Protein AF-A0AAE0ERI9-F1 (afdb_monomer_lite)

Organism: NCBI:txid36881

Radius of gyration: 31.57 Å; chains: 1; bounding box: 88×66×84 Å

Structure (mmCIF, N/CA/C/O backbone):
data_AF-A0AAE0ERI9-F1
#
_entry.id   AF-A0AAE0ERI9-F1
#
loop_
_atom_site.group_PDB
_atom_site.id
_atom_site.type_symbol
_atom_site.label_atom_id
_atom_site.label_alt_id
_atom_site.label_comp_id
_atom_site.label_asym_id
_atom_site.label_entity_id
_atom_site.label_seq_id
_atom_site.pdbx_PDB_ins_code
_atom_site.Cartn_x
_atom_site.Cartn_y
_atom_site.Cartn_z
_atom_site.occupancy
_atom_site.B_iso_or_equiv
_atom_site.auth_seq_id
_atom_site.auth_comp_id
_atom_site.auth_asym_id
_atom_site.auth_atom_id
_atom_site.pdbx_PDB_model_num
ATOM 1 N N . MET A 1 1 ? 39.173 -12.209 -34.971 1.00 41.56 1 MET A N 1
ATOM 2 C CA . MET A 1 1 ? 39.114 -11.338 -36.174 1.00 41.56 1 MET A CA 1
ATOM 3 C C . MET A 1 1 ? 38.166 -11.832 -37.276 1.00 41.56 1 MET A C 1
ATOM 5 O O . MET A 1 1 ? 37.414 -11.009 -37.775 1.00 41.56 1 MET A O 1
ATOM 9 N N . ARG A 1 2 ? 38.098 -13.133 -37.620 1.00 31.14 2 ARG A N 1
ATOM 10 C CA . ARG A 1 2 ? 37.216 -13.650 -38.701 1.00 31.14 2 ARG A CA 1
ATOM 11 C C . ARG A 1 2 ? 35.694 -13.447 -38.509 1.00 31.14 2 ARG A C 1
ATOM 13 O O . ARG A 1 2 ? 34.993 -13.280 -39.495 1.00 31.14 2 ARG A O 1
ATOM 20 N N . ARG A 1 3 ? 35.179 -13.379 -37.271 1.00 34.88 3 ARG A N 1
ATOM 21 C CA . ARG A 1 3 ? 33.739 -13.136 -36.996 1.00 34.88 3 ARG A CA 1
ATOM 22 C C . ARG A 1 3 ? 33.291 -11.676 -37.186 1.00 34.88 3 ARG A C 1
ATOM 24 O O . ARG A 1 3 ? 32.147 -11.439 -37.545 1.00 34.88 3 ARG A O 1
ATOM 31 N N . ARG A 1 4 ? 34.197 -10.702 -37.013 1.00 38.78 4 ARG A N 1
ATOM 32 C CA . ARG A 1 4 ? 33.916 -9.271 -37.263 1.00 38.78 4 ARG A CA 1
ATOM 33 C C . ARG A 1 4 ? 33.767 -8.967 -38.757 1.00 38.78 4 ARG A C 1
ATOM 35 O O . ARG A 1 4 ? 32.978 -8.108 -39.119 1.00 38.78 4 ARG A O 1
ATOM 42 N N . TRP A 1 5 ? 34.479 -9.705 -39.609 1.00 37.31 5 TRP A N 1
ATOM 43 C CA . TRP A 1 5 ? 34.363 -9.584 -41.064 1.00 37.31 5 TRP A CA 1
ATOM 44 C C . TRP A 1 5 ? 32.996 -10.049 -41.580 1.00 37.31 5 TRP A C 1
ATOM 46 O O . TRP A 1 5 ? 32.400 -9.360 -42.397 1.00 37.31 5 TRP A O 1
ATOM 56 N N . PHE A 1 6 ? 32.451 -11.147 -41.048 1.00 41.38 6 PHE A N 1
ATOM 57 C CA . PHE A 1 6 ? 31.117 -11.624 -41.435 1.00 41.38 6 PHE A CA 1
ATOM 58 C C . PHE A 1 6 ? 29.996 -10.642 -41.071 1.00 41.38 6 PHE A C 1
ATOM 60 O O . PHE A 1 6 ? 29.084 -10.461 -41.867 1.00 41.38 6 PHE A O 1
ATOM 67 N N . PHE A 1 7 ? 30.082 -9.969 -39.917 1.00 49.56 7 PHE A N 1
ATOM 68 C CA . PHE A 1 7 ? 29.086 -8.974 -39.505 1.00 49.56 7 PHE A CA 1
ATOM 69 C C . PHE A 1 7 ? 29.073 -7.755 -40.437 1.00 49.56 7 PHE A C 1
ATOM 71 O O . PHE A 1 7 ? 28.021 -7.381 -40.941 1.00 49.56 7 PHE A O 1
ATOM 78 N N . TRP A 1 8 ? 30.241 -7.180 -40.739 1.00 47.03 8 TRP A N 1
ATOM 79 C CA . TRP A 1 8 ? 30.316 -6.020 -41.631 1.00 47.03 8 TRP A CA 1
ATOM 80 C C . TRP A 1 8 ? 29.984 -6.366 -43.082 1.00 47.03 8 TRP A C 1
ATOM 82 O O . TRP A 1 8 ? 29.347 -5.562 -43.746 1.00 47.03 8 TRP A O 1
ATOM 92 N N . VAL A 1 9 ? 30.325 -7.568 -43.559 1.00 47.59 9 VAL A N 1
ATOM 93 C CA . VAL A 1 9 ? 29.929 -8.041 -44.896 1.00 47.59 9 VAL A CA 1
ATOM 94 C C . VAL A 1 9 ? 28.422 -8.308 -44.973 1.00 47.59 9 VAL A C 1
ATOM 96 O O . VAL A 1 9 ? 27.814 -7.963 -45.978 1.00 47.59 9 VAL A O 1
ATOM 99 N N . ALA A 1 10 ? 27.797 -8.841 -43.917 1.00 45.06 10 ALA A N 1
ATOM 100 C CA . ALA A 1 10 ? 26.346 -9.034 -43.859 1.00 45.06 10 ALA A CA 1
ATOM 101 C C . ALA A 1 10 ? 25.582 -7.703 -43.791 1.00 45.06 10 ALA A C 1
ATOM 103 O O . ALA A 1 10 ? 24.585 -7.544 -44.487 1.00 45.06 10 ALA A O 1
ATOM 104 N N . VAL A 1 11 ? 26.081 -6.728 -43.022 1.00 47.34 11 VAL A N 1
ATOM 105 C CA . VAL A 1 11 ? 25.525 -5.368 -42.983 1.00 47.34 11 VAL A CA 1
ATOM 106 C C . VAL A 1 11 ? 25.694 -4.686 -44.343 1.00 47.34 11 VAL A C 1
ATOM 108 O O . VAL A 1 11 ? 24.727 -4.152 -44.862 1.00 47.34 11 VAL A O 1
ATOM 111 N N . LEU A 1 12 ? 26.868 -4.772 -44.980 1.00 38.19 12 LEU A N 1
ATOM 112 C CA . LEU A 1 12 ? 27.104 -4.165 -46.297 1.00 38.19 12 LEU A CA 1
ATOM 113 C C . LEU A 1 12 ? 26.263 -4.821 -47.408 1.00 38.19 12 LEU A C 1
ATOM 115 O O . LEU A 1 12 ? 25.754 -4.118 -48.277 1.00 38.19 12 LEU A O 1
ATOM 119 N N . LEU A 1 13 ? 26.096 -6.150 -47.378 1.00 39.00 13 LEU A N 1
ATOM 120 C CA . LEU A 1 13 ? 25.244 -6.894 -48.315 1.00 39.00 13 LEU A CA 1
ATOM 121 C C . LEU A 1 13 ? 23.760 -6.606 -48.092 1.00 39.00 13 LEU A C 1
ATOM 123 O O . LEU A 1 13 ? 23.028 -6.480 -49.069 1.00 39.00 13 LEU A O 1
ATOM 127 N N . ALA A 1 14 ? 23.323 -6.444 -46.841 1.00 40.94 14 ALA A N 1
ATOM 128 C CA . ALA A 1 14 ? 21.976 -5.981 -46.542 1.00 40.94 14 ALA A CA 1
ATOM 129 C C . ALA A 1 14 ? 21.766 -4.586 -47.146 1.00 40.94 14 ALA A C 1
ATOM 131 O O . ALA A 1 14 ? 20.859 -4.411 -47.954 1.00 40.94 14 ALA A O 1
ATOM 132 N N . THR A 1 15 ? 22.654 -3.624 -46.873 1.00 41.03 15 THR A N 1
ATOM 133 C CA . THR A 1 15 ? 22.541 -2.247 -47.386 1.00 41.03 15 THR A CA 1
ATOM 134 C C . THR A 1 15 ? 22.604 -2.166 -48.918 1.00 41.03 15 THR A C 1
ATOM 136 O O . THR A 1 15 ? 21.887 -1.368 -49.516 1.00 41.03 15 THR A O 1
ATOM 139 N N . LEU A 1 16 ? 23.413 -3.007 -49.577 1.00 32.00 16 LEU A N 1
ATOM 140 C CA . LEU A 1 16 ? 23.504 -3.067 -51.044 1.00 32.00 16 LEU A CA 1
ATOM 141 C C . LEU A 1 16 ? 22.301 -3.770 -51.696 1.00 32.00 16 LEU A C 1
ATOM 143 O O . LEU A 1 16 ? 21.903 -3.374 -52.791 1.00 32.00 16 LEU A O 1
ATOM 147 N N . CYS A 1 17 ? 21.682 -4.756 -51.037 1.00 36.81 17 CYS A N 1
ATOM 148 C CA . CYS A 1 17 ? 20.409 -5.333 -51.484 1.00 36.81 17 CYS A CA 1
ATOM 149 C C . CYS A 1 17 ? 19.225 -4.370 -51.264 1.00 36.81 17 CYS A C 1
ATOM 151 O O . CYS A 1 17 ? 18.340 -4.298 -52.115 1.00 36.81 17 CYS A O 1
ATOM 153 N N . PHE A 1 18 ? 19.236 -3.573 -50.187 1.00 42.06 18 PHE A N 1
ATOM 154 C CA . PHE A 1 18 ? 18.190 -2.587 -49.868 1.00 42.06 18 PHE A CA 1
ATOM 155 C C . PHE A 1 18 ? 18.091 -1.423 -50.864 1.00 42.06 18 PHE A C 1
ATOM 157 O O . PHE A 1 18 ? 17.048 -0.786 -50.956 1.00 42.06 18 PHE A O 1
ATOM 164 N N . ALA A 1 19 ? 19.133 -1.148 -51.651 1.00 35.41 19 ALA A N 1
ATOM 165 C CA . ALA A 1 19 ? 19.091 -0.078 -52.648 1.00 35.41 19 ALA A 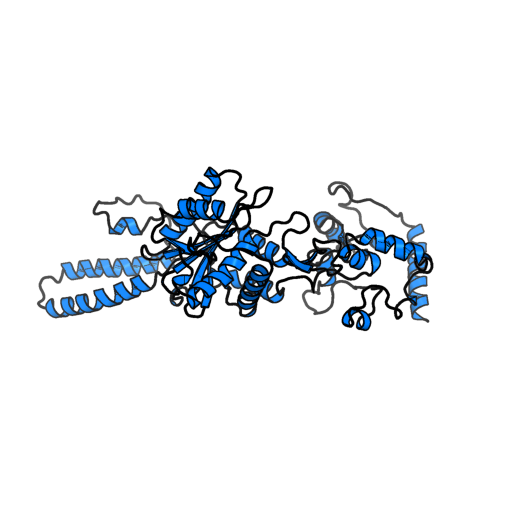CA 1
ATOM 166 C C . ALA A 1 19 ? 18.225 -0.412 -53.884 1.00 35.41 19 ALA A C 1
ATOM 168 O O . ALA A 1 19 ? 18.010 0.461 -54.725 1.00 35.41 19 ALA A O 1
ATOM 169 N N . ARG A 1 20 ? 17.745 -1.660 -54.026 1.00 35.78 20 ARG A N 1
ATOM 170 C CA . ARG A 1 20 ? 17.035 -2.127 -55.231 1.00 35.78 20 ARG A CA 1
ATOM 171 C C . ARG A 1 20 ? 15.539 -2.404 -55.042 1.00 35.78 20 ARG A C 1
ATOM 173 O O . ARG A 1 20 ? 14.827 -2.461 -56.039 1.00 35.78 20 ARG A O 1
ATOM 180 N N . GLU A 1 21 ? 15.056 -2.504 -53.805 1.00 45.34 21 GLU A N 1
ATOM 181 C CA . GLU A 1 21 ? 13.634 -2.658 -53.471 1.00 45.34 21 GLU A CA 1
ATOM 182 C C . GLU A 1 21 ? 13.255 -1.584 -52.443 1.00 45.34 21 GLU A C 1
ATOM 184 O O . GLU A 1 21 ? 13.936 -1.417 -51.437 1.00 45.34 21 GLU A O 1
ATOM 189 N N . GLY A 1 22 ? 12.230 -0.786 -52.753 1.00 46.19 22 GLY A N 1
ATOM 190 C CA . GLY A 1 22 ? 11.960 0.499 -52.102 1.00 46.19 22 GLY A CA 1
ATOM 191 C C . GLY A 1 22 ? 11.935 0.461 -50.570 1.00 46.19 22 GLY A C 1
ATOM 192 O O . GLY A 1 22 ? 11.261 -0.365 -49.962 1.00 46.19 22 GLY A O 1
ATOM 193 N N . VAL A 1 23 ? 12.632 1.415 -49.951 1.00 45.47 23 VAL A N 1
ATOM 194 C CA . VAL A 1 23 ? 12.573 1.674 -48.509 1.00 45.47 23 VAL A CA 1
ATOM 195 C C . VAL A 1 23 ? 11.379 2.585 -48.228 1.00 45.47 23 VAL A C 1
ATOM 197 O O . VAL A 1 23 ? 11.351 3.728 -48.683 1.00 45.47 23 VAL A O 1
ATOM 200 N N . ALA A 1 24 ? 10.401 2.095 -47.467 1.00 51.84 24 ALA A N 1
ATOM 201 C CA . ALA A 1 24 ? 9.361 2.931 -46.878 1.00 51.84 24 ALA A CA 1
ATOM 202 C C . ALA A 1 24 ? 9.771 3.289 -45.442 1.00 51.84 24 ALA A C 1
ATOM 204 O O . ALA A 1 24 ? 9.961 2.405 -44.609 1.00 51.84 24 ALA A O 1
ATOM 205 N N . SER A 1 25 ? 9.931 4.582 -45.162 1.00 47.75 25 SER A N 1
ATOM 206 C CA . SER A 1 25 ? 10.109 5.118 -43.809 1.00 47.75 25 SER A CA 1
ATOM 207 C C . SER A 1 25 ? 8.790 5.773 -43.399 1.00 47.75 25 SER A C 1
ATOM 209 O O . SER A 1 25 ? 8.314 6.685 -44.071 1.00 47.75 25 SER A O 1
ATOM 211 N N . GLU A 1 26 ? 8.182 5.290 -42.315 1.00 57.06 26 GLU A N 1
ATOM 212 C CA . GLU A 1 26 ? 6.970 5.875 -41.735 1.00 57.06 26 GLU A CA 1
ATOM 213 C C . GLU A 1 26 ? 7.190 6.155 -40.245 1.00 57.06 26 GLU A C 1
ATOM 215 O O . GLU A 1 26 ? 7.668 5.302 -39.498 1.00 57.06 26 GLU A O 1
ATOM 220 N N . THR A 1 27 ? 6.849 7.370 -39.813 1.00 48.09 27 THR A N 1
ATOM 221 C CA . THR A 1 27 ? 6.928 7.796 -38.412 1.00 48.09 27 THR A CA 1
ATOM 222 C C . THR A 1 27 ? 5.582 7.533 -37.737 1.00 48.09 27 THR A C 1
ATOM 224 O O . THR A 1 27 ? 4.568 8.127 -38.108 1.00 48.09 27 THR A O 1
ATOM 227 N N . PHE A 1 28 ? 5.550 6.648 -36.741 1.00 53.31 28 PHE A N 1
ATOM 228 C CA . PHE A 1 28 ? 4.309 6.240 -36.080 1.00 53.31 28 PHE A CA 1
ATOM 229 C C . PHE A 1 28 ? 3.914 7.209 -34.963 1.00 53.31 28 PHE A C 1
ATOM 231 O O . PHE A 1 28 ? 4.410 7.124 -33.844 1.00 53.31 28 PHE A O 1
ATOM 238 N N . GLN A 1 29 ? 2.984 8.117 -35.261 1.00 44.12 29 GLN A N 1
ATOM 239 C CA . GLN A 1 29 ? 2.238 8.874 -34.242 1.00 44.12 29 GLN A CA 1
ATOM 240 C C . GLN A 1 29 ? 0.710 8.726 -34.368 1.00 44.12 29 GLN A C 1
ATOM 242 O O . GLN A 1 29 ? -0.012 9.276 -33.540 1.00 44.12 29 GLN A O 1
ATOM 247 N N . GLN A 1 30 ? 0.190 7.970 -35.351 1.00 42.31 30 GLN A N 1
ATOM 248 C CA . GLN A 1 30 ? -1.246 7.667 -35.470 1.00 42.31 30 GLN A CA 1
ATOM 249 C C . GLN A 1 30 ? -1.500 6.227 -35.978 1.00 42.31 30 GLN A C 1
ATOM 251 O O . GLN A 1 30 ? -0.888 5.850 -36.977 1.00 42.31 30 GLN A O 1
ATOM 256 N N . PRO A 1 31 ? -2.394 5.420 -35.358 1.00 43.75 31 PRO A N 1
ATOM 257 C CA . PRO A 1 31 ? -2.425 3.964 -35.583 1.00 43.75 31 PRO A CA 1
ATOM 258 C C . PRO A 1 31 ? -3.256 3.488 -36.789 1.00 43.75 31 PRO A C 1
ATOM 260 O O . PRO A 1 31 ? -3.117 2.350 -37.228 1.00 43.75 31 PRO A O 1
ATOM 263 N N . GLU A 1 32 ? -4.163 4.303 -37.331 1.00 46.28 32 GLU A N 1
ATOM 264 C CA . GLU A 1 32 ? -5.361 3.715 -37.959 1.00 46.28 32 GLU A CA 1
ATOM 265 C C . GLU A 1 32 ? -5.379 3.615 -39.489 1.00 46.28 32 GLU A C 1
ATOM 267 O O . GLU A 1 32 ? -6.297 3.022 -40.058 1.00 46.28 32 GLU A O 1
ATOM 272 N N . ARG A 1 33 ? -4.389 4.142 -40.212 1.00 45.41 33 ARG A N 1
ATOM 273 C CA . ARG A 1 33 ? -4.409 4.084 -41.682 1.00 45.41 33 ARG A CA 1
ATOM 274 C C . ARG A 1 33 ? -3.001 3.979 -42.243 1.00 45.41 33 ARG A C 1
ATOM 276 O O . ARG A 1 33 ? -2.380 5.028 -42.361 1.00 45.41 33 ARG A O 1
ATOM 283 N N . ARG A 1 34 ? -2.556 2.767 -42.639 1.00 51.69 34 ARG A N 1
ATOM 284 C CA . ARG A 1 34 ? -1.772 2.502 -43.885 1.00 51.69 34 ARG A CA 1
ATOM 285 C C . ARG A 1 34 ? -1.050 1.147 -44.021 1.00 51.69 34 ARG A C 1
ATOM 287 O O . ARG A 1 34 ? -0.507 0.917 -45.090 1.00 51.69 34 ARG A O 1
ATOM 294 N N . LEU A 1 35 ? -1.076 0.222 -43.052 1.00 54.97 35 LEU A N 1
ATOM 295 C CA . LEU A 1 35 ? -0.224 -0.992 -43.149 1.00 54.97 35 LEU A CA 1
ATOM 296 C C . LEU A 1 35 ? -0.944 -2.342 -43.230 1.00 54.97 35 LEU A C 1
ATOM 298 O O . LEU A 1 35 ? -0.307 -3.370 -43.463 1.00 54.97 35 LEU A O 1
ATOM 302 N N . LYS A 1 36 ? -2.276 -2.372 -43.121 1.00 53.12 36 LYS A N 1
ATOM 303 C CA . LYS A 1 36 ? -3.032 -3.604 -43.389 1.00 53.12 36 LYS A CA 1
ATOM 304 C C . LYS A 1 36 ? -2.932 -3.940 -44.883 1.00 53.12 36 LYS A C 1
ATOM 306 O O . LYS A 1 36 ? -3.489 -3.223 -45.707 1.00 53.12 36 LYS A O 1
ATOM 311 N N . GLY A 1 37 ? -2.227 -5.024 -45.211 1.00 56.97 37 GLY A N 1
ATOM 312 C CA . GLY A 1 37 ? -2.050 -5.518 -46.584 1.00 56.97 37 GLY A CA 1
ATOM 313 C C . GLY A 1 37 ? -0.690 -5.223 -47.226 1.00 56.97 37 GLY A C 1
ATOM 314 O O . GLY A 1 37 ? -0.483 -5.608 -48.373 1.00 56.97 37 GLY A O 1
ATOM 315 N N . VAL A 1 38 ? 0.242 -4.586 -46.509 1.00 66.19 38 VAL A N 1
ATOM 316 C CA . VAL A 1 38 ? 1.632 -4.404 -46.960 1.00 66.19 38 VAL A CA 1
ATOM 317 C C . VAL A 1 38 ? 2.488 -5.529 -46.377 1.00 66.19 38 VAL A C 1
ATOM 319 O O . VAL A 1 38 ? 2.421 -5.793 -45.184 1.00 66.19 38 VAL A O 1
ATOM 322 N N . GLY A 1 39 ? 3.269 -6.223 -47.207 1.00 70.06 39 GLY A N 1
ATOM 323 C CA . GLY A 1 39 ? 4.255 -7.200 -46.737 1.00 70.06 39 GLY A CA 1
ATOM 324 C C . GLY A 1 39 ? 5.602 -6.529 -46.477 1.00 70.06 39 GLY A C 1
ATOM 325 O O . GLY A 1 39 ? 6.011 -5.666 -47.249 1.00 70.06 39 GLY A O 1
ATOM 326 N N . ALA A 1 40 ? 6.311 -6.941 -45.427 1.00 77.88 40 ALA A N 1
ATOM 327 C CA . ALA A 1 40 ? 7.668 -6.481 -45.144 1.00 77.88 40 ALA A CA 1
ATOM 328 C C . ALA A 1 40 ? 8.597 -7.685 -44.984 1.00 77.88 40 ALA A C 1
ATOM 330 O O . ALA A 1 40 ? 8.259 -8.631 -44.278 1.00 77.88 40 ALA A O 1
ATOM 331 N N . LYS A 1 41 ? 9.770 -7.661 -45.623 1.00 84.25 41 LYS A N 1
ATOM 332 C CA . LYS A 1 41 ? 10.814 -8.682 -45.411 1.00 84.25 41 LYS A CA 1
ATOM 333 C C . LYS A 1 41 ? 11.686 -8.371 -44.199 1.00 84.25 41 LYS A C 1
ATOM 335 O O . LYS A 1 41 ? 12.157 -9.283 -43.531 1.00 84.25 41 LYS A O 1
ATOM 340 N N . VAL A 1 42 ? 11.864 -7.091 -43.881 1.00 87.25 42 VAL A N 1
ATOM 341 C CA . VAL A 1 42 ? 12.588 -6.644 -42.690 1.00 87.25 42 VAL A CA 1
ATOM 342 C C . VAL A 1 42 ? 11.815 -5.503 -42.049 1.00 87.25 42 VAL A C 1
ATOM 344 O O . VAL A 1 42 ? 11.424 -4.558 -42.728 1.00 87.25 42 VAL A O 1
ATOM 347 N N . ILE A 1 43 ? 11.599 -5.605 -40.744 1.00 89.00 43 ILE A N 1
ATOM 348 C CA . ILE A 1 43 ? 10.966 -4.585 -39.915 1.00 89.00 43 ILE A CA 1
ATOM 349 C C . ILE A 1 43 ? 12.019 -4.108 -38.922 1.00 89.00 43 ILE A C 1
ATOM 351 O O . ILE A 1 43 ? 12.581 -4.920 -38.188 1.00 89.00 43 ILE A O 1
ATOM 355 N N . ILE A 1 44 ? 12.291 -2.804 -38.904 1.00 90.50 44 ILE A N 1
ATOM 356 C CA . ILE A 1 44 ? 13.228 -2.187 -37.962 1.00 90.50 44 ILE A CA 1
ATOM 357 C C . ILE A 1 44 ? 12.436 -1.265 -37.042 1.00 90.50 44 ILE A C 1
ATOM 359 O O . ILE A 1 44 ? 11.773 -0.344 -37.512 1.00 90.50 44 ILE A O 1
ATOM 363 N N . LEU A 1 45 ? 12.504 -1.524 -35.739 1.00 89.19 45 LEU A N 1
ATOM 364 C CA . LEU A 1 45 ? 11.903 -0.690 -34.705 1.00 89.19 45 LEU A CA 1
ATOM 365 C C . LEU A 1 45 ? 13.016 0.052 -33.966 1.00 89.19 45 LEU A C 1
ATOM 367 O O . LEU A 1 45 ? 13.756 -0.556 -33.192 1.00 89.19 45 LEU A O 1
ATOM 371 N N . GLU A 1 46 ? 13.136 1.352 -34.213 1.00 87.00 46 GLU A N 1
ATOM 372 C CA . GLU A 1 46 ? 14.004 2.248 -33.447 1.00 87.00 46 GLU A CA 1
ATOM 373 C C . GLU A 1 46 ? 13.243 2.791 -32.229 1.00 87.00 46 GLU A C 1
ATOM 375 O O . GLU A 1 46 ? 12.052 3.083 -32.323 1.00 87.00 46 GLU A O 1
ATOM 380 N N . GLU A 1 47 ? 13.913 2.873 -31.077 1.00 86.19 47 GLU A N 1
ATOM 381 C CA . GLU A 1 47 ? 13.302 3.184 -29.775 1.00 86.19 47 GLU A CA 1
ATOM 382 C C . GLU A 1 47 ? 12.079 2.304 -29.461 1.00 86.19 47 GLU A C 1
ATOM 384 O O . GLU A 1 47 ? 11.044 2.772 -28.986 1.00 86.19 47 GLU A O 1
ATOM 389 N N . ALA A 1 48 ? 12.191 0.996 -29.711 1.00 85.31 48 ALA A N 1
ATOM 390 C CA . ALA A 1 48 ? 11.070 0.065 -29.588 1.00 85.31 48 ALA A CA 1
ATOM 391 C C . ALA A 1 48 ? 10.381 0.088 -28.207 1.00 85.31 48 ALA A C 1
ATOM 393 O O . ALA A 1 48 ? 9.175 -0.112 -28.123 1.00 85.31 48 ALA A O 1
ATOM 394 N N . SER A 1 49 ? 11.105 0.390 -27.124 1.00 80.62 49 SER A N 1
ATOM 395 C CA . SER A 1 49 ? 10.528 0.533 -25.778 1.00 80.62 49 SER A CA 1
ATOM 396 C C . SER A 1 49 ? 9.632 1.773 -25.616 1.00 80.62 49 SER A C 1
ATOM 398 O O . SER A 1 49 ? 8.941 1.896 -24.613 1.00 80.62 49 SER A O 1
ATOM 400 N N . ARG A 1 50 ? 9.584 2.695 -26.575 1.00 80.00 50 ARG A N 1
ATOM 401 C CA . ARG A 1 50 ? 8.669 3.848 -26.544 1.00 80.00 50 ARG A CA 1
ATOM 402 C C . ARG A 1 50 ? 7.459 3.692 -27.457 1.00 80.00 50 ARG A C 1
ATOM 404 O O . ARG A 1 50 ? 6.603 4.574 -27.467 1.00 80.00 50 ARG A O 1
ATOM 411 N N . LEU A 1 51 ? 7.377 2.596 -28.210 1.00 81.19 51 LEU A N 1
ATOM 412 C CA . LEU A 1 51 ? 6.215 2.324 -29.045 1.00 81.19 51 LEU A CA 1
ATOM 413 C C . LEU A 1 51 ? 4.978 2.073 -28.179 1.00 81.19 51 LEU A C 1
ATOM 415 O O . LEU A 1 51 ? 5.057 1.499 -27.095 1.00 81.19 51 LEU A O 1
ATOM 419 N N . ASP A 1 52 ? 3.822 2.488 -28.686 1.00 77.19 52 ASP A N 1
ATOM 420 C CA . ASP A 1 52 ? 2.545 2.097 -28.104 1.00 77.19 52 ASP A CA 1
ATOM 421 C C . ASP A 1 52 ? 2.353 0.580 -28.282 1.00 77.19 52 ASP A C 1
ATOM 423 O O . ASP A 1 52 ? 2.562 0.034 -29.373 1.00 77.19 52 ASP A O 1
ATOM 427 N N . GLU A 1 53 ? 1.949 -0.107 -27.213 1.00 81.69 53 GLU A N 1
ATOM 428 C CA . GLU A 1 53 ? 1.682 -1.547 -27.223 1.00 81.69 53 GLU A CA 1
ATOM 429 C C . GLU A 1 53 ? 0.629 -1.921 -28.278 1.00 81.69 53 GLU A C 1
ATOM 431 O O . GLU A 1 53 ? 0.737 -2.976 -28.913 1.00 81.69 53 GLU A O 1
ATOM 436 N N . ALA A 1 54 ? -0.345 -1.040 -28.531 1.00 77.25 54 ALA A N 1
ATOM 437 C CA . ALA A 1 54 ? -1.341 -1.234 -29.577 1.00 77.25 54 ALA A CA 1
ATOM 438 C C . ALA A 1 54 ? -0.698 -1.256 -30.971 1.00 77.25 54 ALA A C 1
ATOM 440 O O . ALA A 1 54 ? -1.033 -2.111 -31.786 1.00 77.25 54 ALA A O 1
ATOM 441 N N . VAL A 1 55 ? 0.288 -0.394 -31.245 1.00 81.12 55 VAL A N 1
ATOM 442 C CA . VAL A 1 55 ? 1.001 -0.391 -32.536 1.00 81.12 55 VAL A CA 1
ATOM 443 C C . VAL A 1 55 ? 1.777 -1.693 -32.717 1.00 81.12 55 VAL A C 1
ATOM 445 O O . VAL A 1 55 ? 1.714 -2.314 -33.780 1.00 81.12 55 VAL A O 1
ATOM 448 N N . PHE A 1 56 ? 2.469 -2.155 -31.675 1.00 84.69 56 PHE A N 1
ATOM 449 C CA . PHE A 1 56 ? 3.180 -3.428 -31.745 1.00 84.69 56 PHE A CA 1
ATOM 450 C C . PHE A 1 56 ? 2.215 -4.599 -31.996 1.00 84.69 56 PHE A C 1
ATOM 452 O O . PHE A 1 56 ? 2.427 -5.403 -32.903 1.00 84.69 56 PHE A O 1
ATOM 459 N N . THR A 1 57 ? 1.122 -4.666 -31.240 1.00 82.38 57 THR A N 1
ATOM 460 C CA . THR A 1 57 ? 0.201 -5.810 -31.253 1.00 82.38 57 THR A CA 1
ATOM 461 C C . THR A 1 57 ? -0.710 -5.831 -32.481 1.00 82.38 57 THR A C 1
ATOM 463 O O . THR A 1 57 ? -0.965 -6.895 -33.041 1.00 82.38 57 THR A O 1
ATOM 466 N N . GLU A 1 58 ? -1.199 -4.677 -32.932 1.00 82.62 58 GLU A N 1
ATOM 467 C CA . GLU A 1 58 ? -2.171 -4.590 -34.028 1.00 82.62 58 GLU A CA 1
ATOM 468 C C . GLU A 1 58 ? -1.528 -4.432 -35.407 1.00 82.62 58 GLU A C 1
ATOM 470 O O . GLU A 1 58 ? -2.166 -4.744 -36.416 1.00 82.62 58 GLU A O 1
ATOM 475 N N . VAL A 1 59 ? -0.285 -3.945 -35.466 1.00 83.00 59 VAL A N 1
ATOM 476 C CA . VAL A 1 59 ? 0.415 -3.681 -36.731 1.00 83.00 59 VAL A CA 1
ATOM 477 C C . VAL A 1 59 ? 1.615 -4.600 -36.894 1.00 83.00 59 VAL A C 1
ATOM 479 O O . VAL A 1 59 ? 1.678 -5.337 -37.875 1.00 83.00 59 VAL A O 1
ATOM 482 N N . ILE A 1 60 ? 2.551 -4.601 -35.943 1.00 86.69 60 ILE A N 1
ATOM 483 C CA . ILE A 1 60 ? 3.815 -5.333 -36.109 1.00 86.69 60 ILE A CA 1
ATOM 484 C C . ILE A 1 60 ? 3.600 -6.845 -36.031 1.00 86.69 60 ILE A C 1
ATOM 486 O O . ILE A 1 60 ? 4.040 -7.561 -36.927 1.00 86.69 60 ILE A O 1
ATOM 490 N N . VAL A 1 61 ? 2.891 -7.341 -35.014 1.00 87.62 61 VAL A N 1
ATOM 491 C CA . VAL A 1 61 ? 2.667 -8.786 -34.824 1.00 87.62 61 VAL A CA 1
ATOM 492 C C . VAL A 1 61 ? 2.000 -9.441 -36.046 1.00 87.62 61 VAL A C 1
ATOM 494 O O . VAL A 1 61 ? 2.506 -10.468 -36.501 1.00 87.62 61 VAL A O 1
ATOM 497 N N . PRO A 1 62 ? 0.940 -8.875 -36.660 1.00 86.44 62 PRO A N 1
ATOM 498 C CA . PRO A 1 62 ? 0.383 -9.427 -37.893 1.00 86.44 62 PRO A CA 1
ATOM 499 C C . PRO A 1 62 ? 1.373 -9.486 -39.059 1.00 86.44 62 PRO A C 1
ATOM 501 O O . PRO A 1 62 ? 1.308 -10.429 -39.846 1.00 86.44 62 PRO A O 1
ATOM 504 N N . LEU A 1 63 ? 2.296 -8.524 -39.173 1.00 85.12 63 LEU A N 1
ATOM 505 C CA . LEU A 1 63 ? 3.317 -8.524 -40.225 1.00 85.12 63 LEU A CA 1
ATOM 506 C C . LEU A 1 63 ? 4.353 -9.638 -40.031 1.00 85.12 63 LEU A C 1
ATOM 508 O O . LEU A 1 63 ? 4.880 -10.138 -41.021 1.00 85.12 63 LEU A O 1
ATOM 512 N N . LEU A 1 64 ? 4.594 -10.087 -38.795 1.00 84.81 64 LEU A N 1
ATOM 513 C CA . LEU A 1 64 ? 5.465 -11.237 -38.517 1.00 84.81 64 LEU A CA 1
ATOM 514 C C . LEU A 1 64 ? 4.896 -12.565 -39.042 1.00 84.81 64 LEU A C 1
ATOM 516 O O . LEU A 1 64 ? 5.642 -13.529 -39.175 1.00 84.81 64 LEU A O 1
ATOM 520 N N . ASN A 1 65 ? 3.602 -12.623 -39.386 1.00 83.81 65 ASN A N 1
ATOM 521 C CA . ASN A 1 65 ? 3.013 -13.793 -40.047 1.00 83.81 65 ASN A CA 1
ATOM 522 C C . ASN A 1 65 ? 3.371 -13.883 -41.539 1.00 83.81 65 ASN A C 1
ATOM 524 O O . ASN A 1 65 ? 3.070 -14.891 -42.184 1.00 83.81 65 ASN A O 1
ATOM 528 N N . VAL A 1 66 ? 3.973 -12.842 -42.121 1.00 85.06 66 VAL A N 1
ATOM 529 C CA . VAL A 1 66 ? 4.431 -12.880 -43.510 1.00 85.06 66 VAL A CA 1
ATOM 530 C C . VAL A 1 66 ? 5.694 -13.740 -43.598 1.00 85.06 66 VAL A C 1
ATOM 532 O O . VAL A 1 66 ? 6.593 -13.682 -42.762 1.00 85.06 66 VAL A O 1
ATOM 535 N N . ARG A 1 67 ? 5.755 -14.595 -44.623 1.00 81.81 67 ARG A N 1
ATOM 536 C CA . ARG A 1 67 ? 6.880 -15.514 -44.805 1.00 81.81 67 ARG A CA 1
ATOM 537 C C . ARG A 1 67 ? 8.175 -14.745 -45.096 1.00 81.81 67 ARG A C 1
ATOM 539 O O . ARG A 1 67 ? 8.201 -13.844 -45.940 1.00 81.81 67 ARG A O 1
ATOM 546 N N . ASP A 1 68 ? 9.252 -15.186 -44.451 1.00 85.75 68 ASP A N 1
ATOM 547 C CA . ASP A 1 68 ? 10.604 -14.614 -44.527 1.00 85.75 68 ASP A CA 1
ATOM 548 C C . ASP A 1 68 ? 10.685 -13.161 -44.028 1.00 85.75 68 ASP A C 1
ATOM 550 O O . ASP A 1 68 ? 11.423 -12.346 -44.584 1.00 85.75 68 ASP A O 1
ATOM 554 N N . THR A 1 69 ? 9.907 -12.826 -42.999 1.00 87.38 69 THR A N 1
ATOM 555 C CA . THR A 1 69 ? 9.977 -11.531 -42.318 1.00 87.38 69 THR A CA 1
ATOM 556 C C . THR A 1 69 ? 10.919 -11.603 -41.119 1.00 87.38 69 THR A C 1
ATOM 558 O O . THR A 1 69 ? 10.766 -12.457 -40.249 1.00 87.38 69 THR A O 1
ATOM 561 N N . ALA A 1 70 ? 11.884 -10.687 -41.053 1.00 88.62 70 ALA A N 1
ATOM 562 C CA . ALA A 1 70 ? 12.773 -10.509 -39.909 1.00 88.62 70 ALA A CA 1
ATOM 563 C C . ALA A 1 70 ? 12.411 -9.237 -39.129 1.00 88.62 70 ALA A C 1
ATOM 565 O O . ALA A 1 70 ? 12.183 -8.184 -39.724 1.00 88.62 70 ALA A O 1
ATOM 566 N N . LEU A 1 71 ? 12.405 -9.324 -37.798 1.00 90.94 71 LEU A N 1
ATOM 567 C CA . LEU A 1 71 ? 12.225 -8.182 -36.903 1.00 90.94 71 LEU A CA 1
ATOM 568 C C . LEU A 1 71 ? 13.551 -7.831 -36.232 1.00 90.94 71 LEU A C 1
ATOM 570 O O . LEU A 1 71 ? 14.163 -8.676 -35.582 1.00 90.94 71 LEU A O 1
ATOM 574 N N . LEU A 1 72 ? 13.956 -6.572 -36.346 1.00 92.00 72 LEU A N 1
ATOM 575 C CA . LEU A 1 72 ? 15.056 -5.991 -35.594 1.00 92.00 72 LEU A CA 1
ATOM 576 C C . LEU A 1 72 ? 14.501 -4.872 -34.718 1.00 92.00 72 LEU A C 1
ATOM 578 O O . LEU A 1 72 ? 14.040 -3.855 -35.227 1.00 92.00 72 LEU A O 1
ATOM 582 N N . ALA A 1 73 ? 14.556 -5.047 -33.404 1.00 90.25 73 ALA A N 1
ATOM 583 C CA . ALA A 1 73 ? 14.126 -4.029 -32.459 1.00 90.25 73 ALA A CA 1
ATOM 584 C C . ALA A 1 73 ? 15.327 -3.515 -31.662 1.00 90.25 73 ALA A C 1
ATOM 586 O O . ALA A 1 73 ? 16.099 -4.298 -31.109 1.00 90.25 73 ALA A O 1
ATOM 587 N N . ILE A 1 74 ? 15.499 -2.196 -31.647 1.00 89.56 74 ILE A N 1
ATOM 588 C CA . ILE A 1 74 ? 16.617 -1.501 -31.014 1.00 89.56 74 ILE A CA 1
ATOM 589 C C . ILE A 1 74 ? 16.020 -0.504 -30.031 1.00 89.56 74 ILE A C 1
ATOM 591 O O . ILE A 1 74 ? 15.206 0.336 -30.411 1.00 89.56 74 ILE A O 1
ATOM 595 N N . SER A 1 75 ? 16.403 -0.591 -28.759 1.00 85.50 75 SER A N 1
ATOM 596 C CA . SER A 1 75 ? 15.946 0.373 -27.761 1.00 85.50 75 SER A CA 1
ATOM 597 C C . SER A 1 75 ? 16.839 0.424 -26.533 1.00 85.50 75 SER A C 1
ATOM 599 O O . SER A 1 75 ? 17.561 -0.532 -26.243 1.00 85.50 75 SER A O 1
ATOM 601 N N . THR A 1 76 ? 16.728 1.512 -25.774 1.00 77.12 76 THR A N 1
ATOM 602 C CA . THR A 1 76 ? 17.258 1.605 -24.414 1.00 77.12 76 THR A CA 1
ATOM 603 C C . THR A 1 76 ? 16.287 0.947 -23.416 1.00 77.12 76 THR A C 1
ATOM 605 O O . THR A 1 76 ? 15.057 1.042 -23.570 1.00 77.12 76 THR A O 1
ATOM 608 N N . PRO A 1 77 ? 16.796 0.221 -22.403 1.00 64.19 77 PRO A N 1
ATOM 609 C CA . PRO A 1 77 ? 15.956 -0.405 -21.387 1.00 64.19 77 PRO A CA 1
ATOM 610 C C . PRO A 1 77 ? 15.350 0.666 -20.464 1.00 64.19 77 PRO A C 1
ATOM 612 O O . PRO A 1 77 ? 16.036 1.226 -19.613 1.00 64.19 77 PRO A O 1
ATOM 615 N N . LEU A 1 78 ? 14.056 0.956 -20.641 1.00 59.03 78 LEU A N 1
ATOM 616 C CA . LEU A 1 78 ? 13.345 2.008 -19.897 1.00 59.03 78 LEU A CA 1
ATOM 617 C C . LEU A 1 78 ? 12.736 1.521 -18.577 1.00 59.03 78 LEU A C 1
ATOM 619 O O . LEU A 1 78 ? 12.897 2.171 -17.551 1.00 59.03 78 LEU A O 1
ATOM 623 N N . ASP A 1 79 ? 12.004 0.406 -18.590 1.00 58.12 79 ASP A N 1
ATOM 624 C CA . ASP A 1 79 ? 11.300 -0.094 -17.405 1.00 58.12 79 ASP A CA 1
ATOM 625 C C . ASP A 1 79 ? 10.959 -1.583 -17.583 1.00 58.12 79 ASP A C 1
ATOM 627 O O . ASP A 1 79 ? 10.686 -2.055 -18.693 1.00 58.12 79 ASP A O 1
ATOM 631 N N . GLU A 1 80 ? 10.949 -2.352 -16.498 1.00 56.16 80 GLU A N 1
ATOM 632 C CA . GLU A 1 80 ? 10.669 -3.794 -16.562 1.00 56.16 80 GLU A CA 1
ATOM 633 C C . GLU A 1 80 ? 9.201 -4.122 -16.867 1.00 56.16 80 GLU A C 1
ATOM 635 O O . GLU A 1 80 ? 8.889 -5.243 -17.260 1.00 56.16 80 GLU A O 1
ATOM 640 N N . ASN A 1 81 ? 8.309 -3.139 -16.730 1.00 54.25 81 ASN A N 1
ATOM 641 C CA . ASN A 1 81 ? 6.867 -3.286 -16.947 1.00 54.25 81 ASN A CA 1
ATOM 642 C C . ASN A 1 81 ? 6.408 -2.934 -18.374 1.00 54.25 81 ASN A C 1
ATOM 644 O O . ASN A 1 81 ? 5.226 -2.686 -18.592 1.00 54.25 81 ASN A O 1
ATOM 648 N N . ASN A 1 82 ? 7.327 -2.876 -19.334 1.00 69.94 82 ASN A N 1
ATOM 649 C CA . ASN A 1 82 ? 7.024 -2.550 -20.723 1.00 69.94 82 ASN A CA 1
ATOM 650 C C . ASN A 1 82 ? 6.826 -3.818 -21.581 1.00 69.94 82 ASN A C 1
ATOM 652 O O . ASN A 1 82 ? 7.467 -4.843 -21.326 1.00 69.94 82 ASN A O 1
ATOM 656 N N . PHE A 1 83 ? 5.996 -3.750 -22.631 1.00 76.44 83 PHE A N 1
ATOM 657 C CA . PHE A 1 83 ? 5.819 -4.832 -23.608 1.00 76.44 83 PHE A CA 1
ATOM 658 C C . PHE A 1 83 ? 7.175 -5.278 -24.181 1.00 76.44 83 PHE A C 1
ATOM 660 O O . PHE A 1 83 ? 7.437 -6.473 -24.308 1.00 76.44 83 PHE A O 1
ATOM 667 N N . TYR A 1 84 ? 8.090 -4.329 -24.413 1.00 81.56 84 TYR A N 1
ATOM 668 C CA . TYR A 1 84 ? 9.435 -4.614 -24.911 1.00 81.56 84 TYR A CA 1
ATOM 669 C C . TYR A 1 84 ? 10.230 -5.526 -23.963 1.00 81.56 84 TYR A C 1
ATOM 671 O O . TYR A 1 84 ? 10.825 -6.511 -24.393 1.00 81.56 84 TYR A O 1
ATOM 679 N N . SER A 1 85 ? 10.166 -5.270 -22.653 1.00 77.62 85 SER A N 1
ATOM 680 C CA . SER A 1 85 ? 10.805 -6.103 -21.624 1.00 77.62 85 SER A CA 1
ATOM 681 C C . SER A 1 85 ? 10.216 -7.518 -21.572 1.00 77.62 85 SER A C 1
ATOM 683 O O . SER A 1 85 ? 10.931 -8.475 -21.270 1.00 77.62 85 SER A O 1
ATOM 685 N N . THR A 1 86 ? 8.933 -7.670 -21.917 1.00 79.50 86 THR A N 1
ATOM 686 C CA . THR A 1 86 ? 8.285 -8.983 -22.064 1.00 79.50 86 THR A CA 1
ATOM 687 C C . THR A 1 86 ? 8.842 -9.751 -23.265 1.00 79.50 86 THR A C 1
ATOM 689 O O . THR A 1 86 ? 9.126 -10.940 -23.133 1.00 79.50 86 THR A O 1
ATOM 692 N N . LEU A 1 87 ? 9.071 -9.085 -24.406 1.00 83.19 87 LEU A N 1
ATOM 693 C CA . LEU A 1 87 ? 9.663 -9.714 -25.598 1.00 83.19 87 LEU A CA 1
ATOM 694 C C . LEU A 1 87 ? 11.061 -10.273 -25.315 1.00 83.19 87 LEU A C 1
ATOM 696 O O . LEU A 1 87 ? 11.364 -11.391 -25.718 1.00 83.19 87 LEU A O 1
ATOM 700 N N . LEU A 1 88 ? 11.880 -9.547 -24.546 1.00 82.69 88 LEU A N 1
ATOM 701 C CA . LEU A 1 88 ? 13.230 -9.990 -24.168 1.00 82.69 88 LEU A CA 1
ATOM 702 C C . LEU A 1 88 ? 13.246 -11.288 -23.339 1.00 82.69 88 LEU A C 1
ATOM 704 O O . LEU A 1 88 ? 14.259 -11.982 -23.312 1.00 82.69 88 LEU A O 1
ATOM 708 N N . ARG A 1 89 ? 12.149 -11.609 -22.639 1.00 80.75 89 ARG A N 1
ATOM 709 C CA . ARG A 1 89 ? 12.025 -12.786 -21.755 1.00 80.75 89 ARG A CA 1
ATOM 710 C C . ARG A 1 89 ? 11.152 -13.891 -22.343 1.00 80.75 89 ARG A C 1
ATOM 712 O O . ARG A 1 89 ? 10.961 -14.920 -21.694 1.00 80.75 89 ARG A O 1
ATOM 719 N N . MET A 1 90 ? 10.580 -13.665 -23.521 1.00 84.62 90 MET A N 1
ATOM 720 C CA . MET A 1 90 ? 9.653 -14.596 -24.146 1.00 84.62 90 MET A CA 1
ATOM 721 C C . MET A 1 90 ? 10.397 -15.864 -24.568 1.00 84.62 90 MET A C 1
ATOM 723 O O . MET A 1 90 ? 11.465 -15.793 -25.176 1.00 84.62 90 MET A O 1
ATOM 727 N N . LYS A 1 91 ? 9.829 -17.021 -24.234 1.00 87.44 91 LYS A N 1
ATOM 728 C CA . LYS A 1 91 ? 10.353 -18.346 -24.580 1.00 87.44 91 LYS A CA 1
ATOM 729 C C . LYS A 1 91 ? 9.395 -19.051 -25.525 1.00 87.44 91 LYS A C 1
ATOM 731 O O . LYS A 1 91 ? 8.210 -18.707 -25.568 1.00 87.44 91 LYS A O 1
ATOM 736 N N . GLU A 1 92 ? 9.892 -20.016 -26.284 1.00 86.25 92 GLU A N 1
ATOM 737 C CA . GLU A 1 92 ? 9.008 -20.812 -27.128 1.00 86.25 92 GLU A CA 1
ATOM 738 C C . GLU A 1 92 ? 8.055 -21.687 -26.286 1.00 86.25 92 GLU A C 1
ATOM 740 O O . GLU A 1 92 ? 8.405 -22.122 -25.191 1.00 86.25 92 GLU A O 1
ATOM 745 N N . PRO A 1 93 ? 6.844 -22.010 -26.777 1.00 78.88 93 PRO A N 1
ATOM 746 C CA . PRO A 1 93 ? 5.852 -22.762 -25.999 1.00 78.88 93 PRO A CA 1
ATOM 747 C C . PRO A 1 93 ? 6.288 -24.168 -25.551 1.00 78.88 93 PRO A C 1
ATOM 749 O O . PRO A 1 93 ? 5.698 -24.715 -24.623 1.00 78.88 93 PRO A O 1
ATOM 752 N N . ASN A 1 94 ? 7.290 -24.759 -26.212 1.00 82.81 94 ASN A N 1
ATOM 753 C CA . ASN A 1 94 ? 7.724 -26.145 -26.004 1.00 82.81 94 ASN A CA 1
ATOM 754 C C . ASN A 1 94 ? 9.230 -26.284 -25.725 1.00 82.81 94 ASN A C 1
ATOM 756 O O . ASN A 1 94 ? 9.729 -27.406 -25.638 1.00 82.81 94 ASN A O 1
ATOM 760 N N . SER A 1 95 ? 9.958 -25.175 -25.607 1.00 84.50 95 SER A N 1
ATOM 761 C CA . SER A 1 95 ? 11.390 -25.175 -25.314 1.00 84.50 95 SER A CA 1
ATOM 762 C C . SER A 1 95 ? 11.704 -24.061 -24.317 1.00 84.50 95 SER A C 1
ATOM 764 O O . SER A 1 95 ? 10.987 -23.068 -24.227 1.00 84.50 95 SER A O 1
ATOM 766 N N . ASP A 1 96 ? 12.774 -24.220 -23.539 1.00 83.88 96 ASP A N 1
ATOM 767 C CA . ASP A 1 96 ? 13.246 -23.138 -22.664 1.00 83.88 96 ASP A CA 1
ATOM 768 C C . ASP A 1 96 ? 14.080 -22.094 -23.437 1.00 83.88 96 ASP A C 1
ATOM 770 O O . ASP A 1 96 ? 14.687 -21.203 -22.838 1.00 83.88 96 ASP A O 1
ATOM 774 N N . GLU A 1 97 ? 14.124 -22.213 -24.769 1.00 83.94 97 GLU A N 1
ATOM 775 C CA . GLU A 1 97 ? 14.892 -21.341 -25.646 1.00 83.94 97 GLU A CA 1
ATOM 776 C C . GLU A 1 97 ? 14.175 -19.996 -25.839 1.00 83.94 97 GLU A C 1
ATOM 778 O O . GLU A 1 97 ? 12.939 -19.931 -25.894 1.00 83.94 97 GLU A O 1
ATOM 783 N N . PRO A 1 98 ? 14.936 -18.892 -25.913 1.00 84.69 98 PRO A N 1
ATOM 784 C CA . PRO A 1 98 ? 14.359 -17.573 -26.100 1.00 84.69 98 PRO A CA 1
ATOM 785 C C . PRO A 1 98 ? 13.741 -17.455 -27.498 1.00 84.69 98 PRO A C 1
ATOM 787 O O . PRO A 1 98 ? 14.377 -17.774 -28.499 1.00 84.69 98 PRO A O 1
ATOM 790 N N . MET A 1 99 ? 12.518 -16.927 -27.565 1.00 87.38 99 MET A N 1
ATOM 791 C CA . MET A 1 99 ? 11.805 -16.692 -28.827 1.00 87.38 99 MET A CA 1
ATOM 792 C C . MET A 1 99 ? 12.501 -15.626 -29.689 1.00 87.38 99 MET A C 1
ATOM 794 O O . MET A 1 99 ? 12.413 -15.651 -30.914 1.00 87.38 99 MET A O 1
ATOM 798 N N . PHE A 1 100 ? 13.209 -14.689 -29.051 1.00 87.94 100 PHE A N 1
ATOM 799 C CA . PHE A 1 100 ? 13.984 -13.647 -29.716 1.00 87.94 100 PHE A CA 1
ATOM 800 C C . PHE A 1 100 ? 15.470 -13.793 -29.410 1.00 87.94 100 PHE A C 1
ATOM 802 O O . PHE A 1 100 ? 15.872 -14.042 -28.274 1.00 87.94 100 PHE A O 1
ATOM 809 N N . TYR A 1 101 ? 16.305 -13.551 -30.417 1.00 87.44 101 TYR A N 1
ATOM 810 C CA . TYR A 1 101 ? 17.739 -13.424 -30.207 1.00 87.44 101 TYR A CA 1
ATOM 811 C C . TYR A 1 101 ? 18.057 -12.047 -29.612 1.00 87.44 101 TYR A C 1
ATOM 813 O O . TYR A 1 101 ? 17.943 -11.025 -30.290 1.00 87.44 101 TYR A O 1
ATOM 821 N N . VAL A 1 102 ? 18.448 -12.019 -28.337 1.00 86.19 102 VAL A N 1
ATOM 822 C CA . VAL A 1 102 ? 18.699 -10.781 -27.589 1.00 86.19 102 VAL A CA 1
ATOM 823 C C . VAL A 1 102 ? 20.193 -10.472 -27.540 1.00 86.19 102 VAL A C 1
ATOM 825 O O . VAL A 1 102 ? 20.999 -11.291 -27.099 1.00 86.19 102 VAL A O 1
ATOM 828 N N . LEU A 1 103 ? 20.560 -9.259 -27.956 1.00 84.12 103 LEU A N 1
ATOM 829 C CA . LEU A 1 103 ? 21.902 -8.704 -27.791 1.00 84.12 103 LEU A CA 1
ATOM 830 C C . LEU A 1 103 ? 21.853 -7.535 -26.810 1.00 84.12 103 LEU A C 1
ATOM 832 O O . LEU A 1 103 ? 21.321 -6.475 -27.128 1.00 84.12 103 LEU A O 1
ATOM 836 N N . GLU A 1 104 ? 22.438 -7.723 -25.631 1.00 80.12 104 GLU A N 1
ATOM 837 C CA . GLU A 1 104 ? 22.551 -6.674 -24.622 1.00 80.12 104 GLU A CA 1
ATOM 838 C C . GLU A 1 104 ? 23.923 -5.995 -24.708 1.00 80.12 104 GLU A C 1
ATOM 840 O O . GLU A 1 104 ? 24.970 -6.645 -24.629 1.00 80.12 104 GLU A O 1
ATOM 845 N N . VAL A 1 105 ? 23.922 -4.671 -24.871 1.00 79.44 105 VAL A N 1
ATOM 846 C CA . VAL A 1 105 ? 25.140 -3.856 -24.911 1.00 79.44 105 VAL A CA 1
ATOM 847 C C . VAL A 1 105 ? 25.122 -2.900 -23.724 1.00 79.44 105 VAL A C 1
ATOM 849 O O . VAL A 1 105 ? 24.376 -1.928 -23.716 1.00 79.44 105 VAL A O 1
ATOM 852 N N . THR A 1 106 ? 25.964 -3.168 -22.727 1.00 77.56 106 THR A N 1
ATOM 853 C CA . THR A 1 106 ? 26.136 -2.312 -21.542 1.00 77.56 106 THR A CA 1
ATOM 854 C C . THR A 1 106 ? 27.533 -1.696 -21.509 1.00 77.56 106 THR A C 1
ATOM 856 O O . THR A 1 106 ? 28.510 -2.314 -21.943 1.00 77.56 106 THR A O 1
ATOM 859 N N . LEU A 1 107 ? 27.669 -0.480 -20.978 1.00 78.94 107 LEU A N 1
ATOM 860 C CA . LEU A 1 107 ? 28.983 0.171 -20.836 1.00 78.94 107 LEU A CA 1
ATOM 861 C C . LEU A 1 107 ? 29.676 -0.155 -19.508 1.00 78.94 107 LEU A C 1
ATOM 863 O O . LEU A 1 107 ? 30.809 0.262 -19.283 1.00 78.94 107 LEU A O 1
ATOM 867 N N . ILE A 1 108 ? 29.035 -0.949 -18.647 1.00 77.88 108 ILE A N 1
ATOM 868 C CA . ILE A 1 108 ? 29.596 -1.442 -17.388 1.00 77.88 108 ILE A CA 1
ATOM 869 C C . ILE A 1 108 ? 29.679 -2.968 -17.446 1.00 77.88 108 ILE A C 1
ATOM 871 O O . ILE A 1 108 ? 28.717 -3.643 -17.805 1.00 77.88 108 ILE A O 1
ATOM 875 N N . CYS A 1 109 ? 30.853 -3.533 -17.146 1.00 81.56 109 CYS A N 1
ATOM 876 C CA . CYS A 1 109 ? 31.001 -4.986 -17.086 1.00 81.56 109 CYS A CA 1
ATOM 877 C C . CYS A 1 109 ? 30.337 -5.560 -15.818 1.00 81.56 109 CYS A C 1
ATOM 879 O O . CYS A 1 109 ? 30.286 -4.857 -14.807 1.00 81.56 109 CYS A O 1
ATOM 881 N N . PRO A 1 110 ? 29.891 -6.833 -15.825 1.00 79.50 110 PRO A N 1
ATOM 882 C CA . PRO A 1 110 ? 29.219 -7.450 -14.675 1.00 79.50 110 PRO A CA 1
ATOM 883 C C . PRO A 1 110 ? 30.005 -7.312 -13.364 1.00 79.50 110 PRO A C 1
ATOM 885 O O . PRO A 1 110 ? 29.461 -6.866 -12.361 1.00 79.50 110 PRO A O 1
ATOM 888 N N . ALA A 1 111 ? 31.320 -7.549 -13.403 1.00 79.50 111 ALA A N 1
ATOM 889 C CA . ALA A 1 111 ? 32.189 -7.411 -12.233 1.00 79.50 111 ALA A CA 1
ATOM 890 C C . ALA A 1 111 ? 32.255 -5.971 -11.681 1.00 79.50 111 ALA A C 1
ATOM 892 O O . ALA A 1 111 ? 32.407 -5.765 -10.479 1.00 79.50 111 ALA A O 1
ATOM 893 N N . CYS A 1 112 ? 32.158 -4.952 -12.541 1.00 77.44 112 CYS A N 1
ATOM 894 C CA . CYS A 1 112 ? 32.096 -3.554 -12.108 1.00 77.44 112 CYS A CA 1
ATOM 895 C C . CYS A 1 112 ? 30.703 -3.178 -11.588 1.00 77.44 112 CYS A C 1
ATOM 897 O O . CYS A 1 112 ? 30.620 -2.407 -10.632 1.00 77.44 112 CYS A O 1
ATOM 899 N N . ALA A 1 113 ? 29.639 -3.741 -12.167 1.00 74.00 113 ALA A N 1
ATOM 900 C CA . ALA A 1 113 ? 28.273 -3.556 -11.686 1.00 74.00 113 ALA A CA 1
ATOM 901 C C . ALA A 1 113 ? 28.103 -4.121 -10.265 1.00 74.00 113 ALA A C 1
ATOM 903 O O . ALA A 1 113 ? 27.634 -3.409 -9.382 1.00 74.00 113 ALA A O 1
ATOM 904 N N . GLU A 1 114 ? 28.589 -5.340 -10.008 1.00 75.81 114 GLU A N 1
ATOM 905 C CA . GLU A 1 114 ? 28.564 -5.978 -8.679 1.00 75.81 114 GLU A CA 1
ATOM 906 C C . GLU A 1 114 ? 29.352 -5.189 -7.624 1.00 75.81 114 GLU A C 1
ATOM 908 O O . GLU A 1 114 ? 28.978 -5.138 -6.454 1.00 75.81 114 GLU A O 1
ATOM 913 N N . ARG A 1 115 ? 30.433 -4.518 -8.037 1.00 73.88 115 ARG A N 1
ATOM 914 C CA . ARG A 1 115 ? 31.237 -3.641 -7.171 1.00 73.88 115 ARG A CA 1
ATOM 915 C C . ARG A 1 115 ? 30.630 -2.249 -6.974 1.00 73.88 115 ARG A C 1
ATOM 917 O O . ARG A 1 115 ? 31.242 -1.419 -6.304 1.00 73.88 115 ARG A O 1
ATOM 924 N N . GLY A 1 116 ? 29.466 -1.973 -7.562 1.00 67.62 116 GLY A N 1
ATOM 925 C CA . GLY A 1 116 ? 28.780 -0.690 -7.448 1.00 67.62 116 GLY A CA 1
ATOM 926 C C . GLY A 1 116 ? 29.481 0.461 -8.173 1.00 67.62 116 GLY A C 1
ATOM 927 O O . GLY A 1 116 ? 29.322 1.613 -7.773 1.00 67.62 116 GLY A O 1
ATOM 928 N N . VAL A 1 117 ? 30.268 0.180 -9.218 1.00 73.12 117 VAL A N 1
ATOM 929 C CA . VAL A 1 117 ? 30.879 1.220 -10.059 1.00 73.12 117 VAL A CA 1
ATOM 930 C C . VAL A 1 117 ? 29.789 1.843 -10.933 1.00 73.12 117 VAL A C 1
ATOM 932 O O . VAL A 1 117 ? 29.193 1.151 -11.754 1.00 73.12 117 VAL A O 1
ATOM 935 N N . LYS A 1 118 ? 29.529 3.143 -10.753 1.00 58.47 118 LYS A N 1
ATOM 936 C CA . LYS A 1 118 ? 28.381 3.841 -11.365 1.00 58.47 118 LYS A CA 1
ATOM 937 C C . LYS A 1 118 ? 28.707 4.744 -12.553 1.00 58.47 118 LYS A C 1
ATOM 939 O O . LYS A 1 118 ? 27.776 5.170 -13.218 1.00 58.47 118 LYS A O 1
ATOM 944 N N . ASP A 1 119 ? 29.983 5.016 -12.826 1.00 61.84 119 ASP A N 1
ATOM 945 C CA . ASP A 1 119 ? 30.352 6.083 -13.768 1.00 61.84 119 ASP A CA 1
ATOM 946 C C . ASP A 1 119 ? 31.063 5.564 -15.022 1.00 61.84 119 ASP A C 1
ATOM 948 O O . ASP A 1 119 ? 30.518 5.654 -16.118 1.00 61.84 119 ASP A O 1
ATOM 952 N N . VAL A 1 120 ? 32.270 5.004 -14.894 1.00 66.75 120 VAL A N 1
ATOM 953 C CA . VAL A 1 120 ? 33.063 4.556 -16.050 1.00 66.75 120 VAL A CA 1
ATOM 954 C C . VAL A 1 120 ? 33.707 3.213 -15.746 1.00 66.75 120 VAL A C 1
ATOM 956 O O . VAL A 1 120 ? 34.536 3.088 -14.845 1.00 66.75 120 VAL A O 1
ATOM 959 N N . CYS A 1 121 ? 33.345 2.191 -16.518 1.00 76.94 121 CYS A N 1
ATOM 960 C CA . CYS A 1 121 ? 34.031 0.909 -16.482 1.00 76.94 121 CYS A CA 1
ATOM 961 C C . CYS A 1 121 ? 35.245 0.960 -17.412 1.00 76.94 121 CYS A C 1
ATOM 963 O O . CYS A 1 121 ? 35.100 0.963 -18.634 1.00 76.94 121 CYS A O 1
ATOM 965 N N . GLU A 1 122 ? 36.455 0.966 -16.849 1.00 79.00 122 GLU A N 1
ATOM 966 C CA . GLU A 1 122 ? 37.682 0.984 -17.659 1.00 79.00 122 GLU A CA 1
ATOM 967 C C . GLU A 1 122 ? 37.799 -0.241 -18.578 1.00 79.00 122 GLU A C 1
ATOM 969 O O . GLU A 1 122 ? 38.330 -0.132 -19.678 1.00 79.00 122 GLU A O 1
ATOM 974 N N . HIS A 1 123 ? 37.220 -1.374 -18.167 1.00 81.00 123 HIS A N 1
ATOM 975 C CA . HIS A 1 123 ? 37.225 -2.637 -18.910 1.00 81.00 123 HIS A CA 1
ATOM 976 C C . HIS A 1 123 ? 36.356 -2.650 -20.171 1.00 81.00 123 HIS A C 1
ATOM 978 O O . HIS A 1 123 ? 36.344 -3.659 -20.865 1.00 81.00 123 HIS A O 1
ATOM 984 N N . ARG A 1 124 ? 35.547 -1.609 -20.404 1.00 80.62 124 ARG A N 1
ATOM 985 C CA . ARG A 1 124 ? 34.689 -1.490 -21.592 1.00 80.62 124 ARG A CA 1
ATOM 986 C C . ARG A 1 124 ? 34.917 -0.182 -22.342 1.00 80.62 124 ARG A C 1
ATOM 988 O O . ARG A 1 124 ? 34.107 0.187 -23.192 1.00 80.62 124 ARG A O 1
ATOM 995 N N . ARG A 1 125 ? 36.018 0.526 -22.061 1.00 74.50 125 ARG A N 1
ATOM 996 C CA . ARG A 1 125 ? 36.362 1.778 -22.756 1.00 74.50 125 ARG A CA 1
ATOM 997 C C . ARG A 1 125 ? 36.531 1.577 -24.256 1.00 74.50 125 ARG A C 1
ATOM 999 O O . ARG A 1 125 ? 36.232 2.482 -25.020 1.00 74.50 125 ARG A O 1
ATOM 1006 N N . GLU A 1 126 ? 36.947 0.397 -24.695 1.00 77.38 126 GLU A N 1
ATOM 1007 C CA . GLU A 1 126 ? 37.068 0.061 -26.112 1.00 77.38 126 GLU A CA 1
ATOM 1008 C C . GLU A 1 126 ? 35.720 -0.069 -26.838 1.00 77.38 126 GLU A C 1
ATOM 1010 O O . GLU A 1 126 ? 35.690 -0.070 -28.069 1.00 77.38 126 GLU A O 1
ATOM 1015 N N . LEU A 1 127 ? 34.613 -0.194 -26.095 1.00 76.31 127 LEU A N 1
ATOM 1016 C CA . LEU A 1 127 ? 33.255 -0.178 -26.644 1.00 76.31 127 LEU A CA 1
ATOM 1017 C C . LEU A 1 127 ? 32.700 1.245 -26.772 1.00 76.31 127 LEU A C 1
ATOM 1019 O O . LEU A 1 127 ? 31.685 1.436 -27.443 1.00 76.31 127 LEU A O 1
ATOM 1023 N N . LEU A 1 128 ? 33.350 2.240 -26.156 1.00 73.19 128 LEU A N 1
ATOM 1024 C CA . LEU A 1 128 ? 32.968 3.634 -26.326 1.00 73.19 128 LEU A CA 1
ATOM 1025 C C . LEU A 1 128 ? 33.328 4.082 -27.742 1.00 73.19 128 LEU A C 1
ATOM 1027 O O . LEU A 1 128 ? 34.477 3.938 -28.173 1.00 73.19 128 LEU A O 1
ATOM 1031 N N . PRO A 1 129 ? 32.370 4.645 -28.487 1.00 73.44 129 PRO A N 1
ATOM 1032 C CA . PRO A 1 129 ? 32.673 5.129 -29.811 1.00 73.44 129 PRO A CA 1
ATOM 1033 C C . PRO A 1 129 ? 33.598 6.360 -29.739 1.00 73.44 129 PRO A C 1
ATOM 1035 O O . PRO A 1 129 ? 33.476 7.162 -28.808 1.00 73.44 129 PRO A O 1
ATOM 1038 N N . PRO A 1 130 ? 34.472 6.582 -30.741 1.00 73.12 130 PRO A N 1
ATOM 1039 C CA . PRO A 1 130 ? 35.459 7.669 -30.721 1.00 73.12 130 PRO A CA 1
ATOM 1040 C C . PRO A 1 130 ? 34.869 9.077 -30.558 1.00 73.12 130 PRO A C 1
ATOM 1042 O O . PRO A 1 130 ? 35.553 9.988 -30.114 1.00 73.12 130 PRO A O 1
ATOM 1045 N N . TRP A 1 131 ? 33.597 9.279 -30.913 1.00 72.19 131 TRP A N 1
ATOM 1046 C CA . TRP A 1 131 ? 32.913 10.568 -30.763 1.00 72.19 131 TRP A CA 1
ATOM 1047 C C . TRP A 1 131 ? 32.352 10.820 -29.354 1.00 72.19 131 TRP A C 1
ATOM 1049 O O . TRP A 1 131 ? 31.916 11.937 -29.077 1.00 72.19 131 TRP A O 1
ATOM 1059 N N . LYS A 1 132 ? 32.343 9.812 -28.468 1.00 65.81 132 LYS A N 1
ATOM 1060 C CA . LYS A 1 132 ? 31.941 9.953 -27.058 1.00 65.81 132 LYS A CA 1
ATOM 1061 C C . LYS A 1 132 ? 33.113 10.245 -26.116 1.00 65.81 132 LYS A C 1
ATOM 1063 O O . LYS A 1 132 ? 32.861 10.697 -25.013 1.00 65.81 132 LYS A O 1
ATOM 1068 N N . SER A 1 133 ? 34.370 10.090 -26.541 1.00 61.69 133 SER A N 1
ATOM 1069 C CA . SER A 1 133 ? 35.555 10.238 -25.674 1.00 61.69 133 SER A CA 1
ATOM 1070 C C . SER A 1 133 ? 35.899 11.680 -25.254 1.00 61.69 133 SER A C 1
ATOM 1072 O O . SER A 1 133 ? 36.998 11.931 -24.759 1.00 61.69 133 SER A O 1
ATOM 1074 N N . ASP A 1 134 ? 35.009 12.647 -25.489 1.00 71.44 134 ASP A N 1
ATOM 1075 C CA . ASP A 1 134 ? 35.191 14.033 -25.055 1.00 71.44 134 ASP A CA 1
ATOM 1076 C C . ASP A 1 134 ? 34.718 14.185 -23.603 1.00 71.44 134 ASP A C 1
ATOM 1078 O O . ASP A 1 134 ? 33.532 14.392 -23.330 1.00 71.44 134 ASP A O 1
ATOM 1082 N N . HIS A 1 135 ? 35.677 14.122 -22.676 1.00 67.12 135 HIS A N 1
ATOM 1083 C CA . HIS A 1 135 ? 35.460 14.261 -21.233 1.00 67.12 135 HIS A CA 1
ATOM 1084 C C . HIS A 1 135 ? 34.622 15.499 -20.871 1.00 67.12 135 HIS A C 1
ATOM 1086 O O . HIS A 1 135 ? 33.828 15.468 -19.933 1.00 67.12 135 HIS A O 1
ATOM 1092 N N . ARG A 1 136 ? 34.743 16.602 -21.628 1.00 67.25 136 ARG A N 1
ATOM 1093 C CA . ARG A 1 136 ? 33.981 17.829 -21.357 1.00 67.25 136 ARG A CA 1
ATOM 1094 C C . ARG A 1 136 ? 32.491 17.651 -21.659 1.00 67.25 136 ARG A C 1
ATOM 1096 O O . ARG A 1 136 ? 31.651 18.212 -20.958 1.00 67.25 136 ARG A O 1
ATOM 1103 N N . ARG A 1 137 ? 32.143 16.886 -22.697 1.00 68.62 137 ARG A N 1
ATOM 1104 C CA . ARG A 1 137 ? 30.745 16.591 -23.053 1.00 68.62 137 ARG A CA 1
ATOM 1105 C C . ARG A 1 137 ? 30.132 15.546 -22.133 1.00 68.62 137 ARG A C 1
ATOM 1107 O O . ARG A 1 137 ? 28.955 15.673 -21.806 1.00 68.62 137 ARG A O 1
ATOM 1114 N N . GLU A 1 138 ? 30.913 14.567 -21.685 1.00 69.00 138 GLU A N 1
ATOM 1115 C CA . GLU A 1 138 ? 30.473 13.602 -20.671 1.00 69.00 138 GLU A CA 1
ATOM 1116 C C . GLU A 1 138 ? 30.155 14.302 -19.345 1.00 69.00 138 GLU A C 1
ATOM 1118 O O . GLU A 1 138 ? 29.069 14.118 -18.798 1.00 69.00 138 GLU A O 1
ATOM 1123 N N . GLU A 1 139 ? 31.039 15.186 -18.876 1.00 68.88 139 GLU A N 1
ATOM 1124 C CA . GLU A 1 139 ? 30.827 15.951 -17.644 1.00 68.88 139 GLU A CA 1
ATOM 1125 C C . GLU A 1 139 ? 29.626 16.902 -17.754 1.00 68.88 139 GLU A C 1
ATOM 1127 O O . GLU A 1 139 ? 28.795 16.955 -16.849 1.00 68.88 139 GLU A O 1
ATOM 1132 N N . MET A 1 140 ? 29.466 17.582 -18.894 1.00 72.31 140 MET A N 1
ATOM 1133 C CA . MET A 1 140 ? 28.289 18.409 -19.182 1.00 72.31 140 MET A CA 1
ATOM 1134 C C . MET A 1 140 ? 26.994 17.597 -19.176 1.00 72.31 140 MET A C 1
ATOM 1136 O O . MET A 1 140 ? 26.009 18.008 -18.569 1.00 72.31 140 MET A O 1
ATOM 1140 N N . THR A 1 141 ? 27.000 16.432 -19.821 1.00 71.88 141 THR A N 1
ATOM 1141 C CA . THR A 1 141 ? 25.842 15.534 -19.856 1.00 71.88 141 THR A CA 1
ATOM 1142 C C . THR A 1 141 ? 25.510 15.058 -18.444 1.00 71.88 141 THR A C 1
ATOM 1144 O O . THR A 1 141 ? 24.360 15.147 -18.027 1.00 71.88 141 THR A O 1
ATOM 1147 N N . ARG A 1 142 ? 26.513 14.651 -17.658 1.00 71.00 142 ARG A N 1
ATOM 1148 C CA . ARG A 1 142 ? 26.334 14.265 -16.254 1.00 71.00 142 ARG A CA 1
ATOM 1149 C C . ARG A 1 142 ? 25.714 15.391 -15.424 1.00 71.00 142 ARG A C 1
ATOM 1151 O O . ARG A 1 142 ? 24.764 15.128 -14.695 1.00 71.00 142 ARG A O 1
ATOM 1158 N N . MET A 1 143 ? 26.194 16.629 -15.576 1.00 71.31 143 MET A N 1
ATOM 1159 C CA . MET A 1 143 ? 25.628 17.801 -14.893 1.00 71.31 143 MET A CA 1
ATOM 1160 C C . MET A 1 143 ? 24.161 18.039 -15.274 1.00 71.31 143 MET A C 1
ATOM 1162 O O . MET A 1 143 ? 23.331 18.307 -14.410 1.00 71.31 143 MET A O 1
ATOM 1166 N N . LEU A 1 144 ? 23.804 17.893 -16.554 1.00 74.12 144 LEU A N 1
ATOM 1167 C CA . LEU A 1 144 ? 22.416 18.041 -17.011 1.00 74.12 144 LEU A CA 1
ATOM 1168 C C . LEU A 1 144 ? 21.486 16.973 -16.413 1.00 74.12 144 LEU A C 1
ATOM 1170 O O . LEU A 1 144 ? 20.325 17.260 -16.116 1.00 74.12 144 LEU A O 1
ATOM 1174 N N . PHE A 1 145 ? 22.003 15.765 -16.179 1.00 69.44 145 PHE A N 1
ATOM 1175 C CA . PHE A 1 145 ? 21.264 14.674 -15.548 1.00 69.44 145 PHE A CA 1
ATOM 1176 C C . PHE A 1 145 ? 21.387 14.617 -14.013 1.00 69.44 145 PHE A C 1
ATOM 1178 O O . PHE A 1 145 ? 20.831 13.698 -13.412 1.00 69.44 145 PHE A O 1
ATOM 1185 N N . GLU A 1 146 ? 22.027 15.583 -13.338 1.00 70.06 146 GLU A N 1
ATOM 1186 C CA . GLU A 1 146 ? 22.130 15.596 -11.862 1.00 70.06 146 GLU A CA 1
ATOM 1187 C C . GLU A 1 146 ? 20.762 15.506 -11.173 1.00 70.06 146 GLU A C 1
ATOM 1189 O O . GLU A 1 146 ? 20.616 14.880 -10.123 1.00 70.06 146 GLU A O 1
ATOM 1194 N N . SER A 1 147 ? 19.737 16.099 -11.789 1.00 58.47 147 SER A N 1
ATOM 1195 C CA . SER A 1 147 ? 18.361 16.049 -11.291 1.00 58.47 147 SER A CA 1
ATOM 1196 C C . SER A 1 147 ? 17.658 14.702 -11.526 1.00 58.47 147 SER A C 1
ATOM 1198 O O . SER A 1 147 ? 16.638 14.437 -10.889 1.00 58.47 147 SER A O 1
ATOM 1200 N N . GLN A 1 148 ? 18.177 13.851 -12.421 1.00 62.84 148 GLN A N 1
ATOM 1201 C CA . GLN A 1 148 ? 17.558 12.597 -12.875 1.00 62.84 148 GLN A CA 1
ATOM 1202 C C . GLN A 1 148 ? 18.610 11.479 -13.072 1.00 62.84 148 GLN A C 1
ATOM 1204 O O . GLN A 1 148 ? 18.816 10.989 -14.186 1.00 62.84 148 GLN A O 1
ATOM 1209 N N . PRO A 1 149 ? 19.269 11.020 -11.990 1.00 64.88 149 PRO A N 1
ATOM 1210 C CA . PRO A 1 149 ? 20.377 10.063 -12.068 1.00 64.88 149 PRO A CA 1
ATOM 1211 C C . PRO A 1 149 ? 19.973 8.686 -12.619 1.00 64.88 149 PRO A C 1
ATOM 1213 O O . PRO A 1 149 ? 20.789 8.015 -13.242 1.00 64.88 149 PRO A O 1
ATOM 1216 N N . GLN A 1 150 ? 18.719 8.259 -12.433 1.00 64.00 150 GLN A N 1
ATOM 1217 C CA . GLN A 1 150 ? 18.203 7.012 -13.018 1.00 64.00 150 GLN A CA 1
ATOM 1218 C C . GLN A 1 150 ? 18.141 7.086 -14.553 1.00 64.00 150 GLN A C 1
ATOM 1220 O O . GLN A 1 150 ? 18.538 6.142 -15.232 1.00 64.00 150 GLN A O 1
ATOM 1225 N N . MET A 1 151 ? 17.720 8.231 -15.101 1.00 67.06 151 MET A N 1
ATOM 1226 C CA . MET A 1 151 ? 17.669 8.457 -16.548 1.00 67.06 151 MET A CA 1
ATOM 1227 C C . MET A 1 151 ? 19.078 8.464 -17.152 1.00 67.06 151 MET A C 1
ATOM 1229 O O . MET A 1 151 ? 19.291 7.894 -18.215 1.00 67.06 151 MET A O 1
ATOM 1233 N N . TYR A 1 152 ? 20.068 9.013 -16.439 1.00 73.38 152 TYR A N 1
ATOM 1234 C CA . TYR A 1 152 ? 21.473 8.906 -16.842 1.00 73.38 152 TYR A CA 1
ATOM 1235 C C . TYR A 1 152 ? 21.949 7.452 -16.914 1.00 73.38 152 TYR A C 1
ATOM 1237 O O . TYR A 1 152 ? 22.555 7.056 -17.907 1.00 73.38 152 TYR A O 1
ATOM 1245 N N . MET A 1 153 ? 21.658 6.634 -15.896 1.00 67.56 153 MET A N 1
ATOM 1246 C CA . MET A 1 153 ? 22.074 5.226 -15.901 1.00 67.56 153 MET A CA 1
ATOM 1247 C C . MET A 1 153 ? 21.435 4.433 -17.049 1.00 67.56 153 MET A C 1
ATOM 1249 O O . MET A 1 153 ? 22.109 3.618 -17.677 1.00 67.56 153 MET A O 1
ATOM 1253 N N . GLN A 1 154 ? 20.173 4.705 -17.371 1.00 70.44 154 GLN A N 1
ATOM 1254 C CA . GLN A 1 154 ? 19.481 4.049 -18.481 1.00 70.44 154 GLN A CA 1
ATOM 1255 C C . GLN A 1 154 ? 19.994 4.515 -19.842 1.00 70.44 154 GLN A C 1
ATOM 1257 O O . GLN A 1 154 ? 20.406 3.694 -20.658 1.00 70.44 154 GLN A O 1
ATOM 1262 N N . GLU A 1 155 ? 20.004 5.827 -20.076 1.00 74.12 155 GLU A N 1
ATOM 1263 C CA . GLU A 1 155 ? 20.281 6.402 -21.395 1.00 74.12 155 GLU A CA 1
ATOM 1264 C C . GLU A 1 155 ? 21.780 6.423 -21.721 1.00 74.12 155 GLU A C 1
ATOM 1266 O O . GLU A 1 155 ? 22.174 6.240 -22.872 1.00 74.12 155 GLU A O 1
ATOM 1271 N N . GLN A 1 156 ? 22.648 6.637 -20.724 1.00 74.94 156 GLN A N 1
ATOM 1272 C CA . GLN A 1 156 ? 24.094 6.693 -20.952 1.00 74.94 156 GLN A CA 1
ATOM 1273 C C . GLN A 1 156 ? 24.795 5.367 -20.699 1.00 74.94 156 GLN A C 1
ATOM 1275 O O . GLN A 1 156 ? 25.704 5.044 -21.459 1.00 74.94 156 GLN A O 1
ATOM 1280 N N . LEU A 1 157 ? 24.404 4.607 -19.671 1.00 70.38 157 LEU A N 1
ATOM 1281 C CA . LEU A 1 157 ? 25.129 3.394 -19.264 1.00 70.38 157 LEU A CA 1
ATOM 1282 C C . LEU A 1 157 ? 24.461 2.097 -19.740 1.00 70.38 157 LEU A C 1
ATOM 1284 O O . LEU A 1 157 ? 25.101 1.039 -19.710 1.00 70.38 157 LEU A O 1
ATOM 1288 N N . GLY A 1 158 ? 23.208 2.177 -20.202 1.00 60.81 158 GLY A N 1
ATOM 1289 C CA . GLY A 1 158 ? 22.413 1.024 -20.622 1.00 60.81 158 GLY A CA 1
ATOM 1290 C C . GLY A 1 158 ? 21.980 0.135 -19.457 1.00 60.81 158 GLY A C 1
ATOM 1291 O O . GLY A 1 158 ? 21.668 -1.029 -19.677 1.00 60.81 158 GLY A O 1
ATOM 1292 N N . ILE A 1 159 ? 21.999 0.645 -18.220 1.00 63.84 159 ILE A N 1
ATOM 1293 C CA . ILE A 1 159 ? 21.600 -0.119 -17.035 1.00 63.84 159 ILE A CA 1
ATOM 1294 C C . ILE A 1 159 ? 20.095 0.063 -16.821 1.00 63.84 159 ILE A C 1
ATOM 1296 O O . ILE A 1 159 ? 19.655 1.195 -16.603 1.00 63.84 159 ILE A O 1
ATOM 1300 N N . PRO A 1 160 ? 19.296 -1.020 -16.821 1.00 60.03 160 PRO A N 1
ATOM 1301 C CA . PRO A 1 160 ? 17.895 -0.938 -16.441 1.00 60.03 160 PRO A CA 1
ATOM 1302 C C . PRO A 1 160 ? 17.781 -0.472 -14.984 1.00 60.03 160 PRO A C 1
ATOM 1304 O O . PRO A 1 160 ? 18.215 -1.162 -14.060 1.00 60.03 160 PRO A O 1
ATOM 1307 N N . SER A 1 161 ? 17.175 0.688 -14.745 1.00 57.09 161 SER A N 1
ATOM 1308 C CA . SER A 1 161 ? 16.699 1.039 -13.403 1.00 57.09 161 SER A CA 1
ATOM 1309 C C . SER A 1 161 ? 15.545 0.101 -13.050 1.00 57.09 161 SER A C 1
ATOM 1311 O O . SER A 1 161 ? 14.572 0.059 -13.798 1.00 57.09 161 SER A O 1
ATOM 1313 N N . GLY A 1 162 ? 15.603 -0.644 -11.939 1.00 52.12 162 GLY A N 1
ATOM 1314 C CA . GLY A 1 162 ? 14.374 -1.304 -11.472 1.00 52.12 162 GLY A CA 1
ATOM 1315 C C . GLY A 1 162 ? 14.448 -2.476 -10.499 1.00 52.12 162 GLY A C 1
ATOM 1316 O O . GLY A 1 162 ? 13.396 -2.839 -9.978 1.00 52.12 162 GLY A O 1
ATOM 1317 N N . ALA A 1 163 ? 15.605 -3.076 -10.209 1.00 49.31 163 ALA A N 1
ATOM 1318 C CA . ALA A 1 163 ? 15.650 -4.209 -9.269 1.00 49.31 163 ALA A CA 1
ATOM 1319 C C . ALA A 1 163 ? 15.959 -3.780 -7.820 1.00 49.31 163 ALA A C 1
ATOM 1321 O O . ALA A 1 163 ? 15.191 -4.093 -6.914 1.00 49.31 163 ALA A O 1
ATOM 1322 N N . ASP A 1 164 ? 17.015 -2.990 -7.601 1.00 54.16 164 ASP A N 1
ATOM 1323 C CA . ASP A 1 164 ? 17.509 -2.685 -6.243 1.00 54.16 164 ASP A CA 1
ATOM 1324 C C . ASP A 1 164 ? 16.738 -1.576 -5.505 1.00 54.16 164 ASP A C 1
ATOM 1326 O O . ASP A 1 164 ? 16.909 -1.377 -4.298 1.00 54.16 164 ASP A O 1
ATOM 1330 N N . ALA A 1 165 ? 15.897 -0.822 -6.219 1.00 70.44 165 ALA A N 1
ATOM 1331 C CA . ALA A 1 165 ? 15.133 0.280 -5.639 1.00 70.44 165 ALA A CA 1
ATOM 1332 C C . ALA A 1 165 ? 13.759 -0.156 -5.111 1.00 70.44 165 ALA A C 1
ATOM 1334 O O . ALA A 1 165 ? 13.238 0.503 -4.212 1.00 70.44 165 ALA A O 1
ATOM 1335 N N . CYS A 1 166 ? 13.182 -1.252 -5.617 1.00 82.94 166 CYS A N 1
ATOM 1336 C CA . CYS A 1 166 ? 11.864 -1.718 -5.193 1.00 82.94 166 CYS A CA 1
ATOM 1337 C C . CYS A 1 166 ? 11.860 -2.102 -3.709 1.00 82.94 166 CYS A C 1
ATOM 1339 O O . CYS A 1 166 ? 12.744 -2.789 -3.203 1.00 82.94 166 CYS A O 1
ATOM 1341 N N . CYS A 1 167 ? 10.821 -1.671 -3.002 1.00 89.94 167 CYS A N 1
ATOM 1342 C CA . CYS A 1 167 ? 10.650 -1.960 -1.583 1.00 89.94 167 CYS A CA 1
ATOM 1343 C C . CYS A 1 167 ? 10.157 -3.382 -1.299 1.00 89.94 167 CYS A C 1
ATOM 1345 O O . CYS A 1 167 ? 10.316 -3.858 -0.173 1.00 89.94 167 CYS A O 1
ATOM 1347 N N . TYR A 1 168 ? 9.546 -4.031 -2.291 1.00 92.25 168 TYR A N 1
ATOM 1348 C CA . TYR A 1 168 ? 8.942 -5.347 -2.147 1.00 92.25 168 TYR A CA 1
ATOM 1349 C C . TYR A 1 168 ? 9.511 -6.335 -3.156 1.00 92.25 168 TYR A C 1
ATOM 1351 O O . TYR A 1 168 ? 9.685 -6.011 -4.332 1.00 92.25 168 TYR A O 1
ATOM 1359 N N . ASP A 1 169 ? 9.749 -7.558 -2.690 1.00 89.38 169 ASP A N 1
ATOM 1360 C CA . ASP A 1 169 ? 10.187 -8.655 -3.545 1.00 89.38 169 ASP A CA 1
ATOM 1361 C C . ASP A 1 169 ? 9.086 -9.031 -4.549 1.00 89.38 169 ASP A C 1
ATOM 1363 O O . ASP A 1 169 ? 7.915 -9.227 -4.201 1.00 89.38 169 ASP A O 1
ATOM 1367 N N . ARG A 1 170 ? 9.468 -9.153 -5.820 1.00 85.19 170 ARG A N 1
ATOM 1368 C CA . ARG A 1 170 ? 8.518 -9.388 -6.910 1.00 85.19 170 ARG A CA 1
ATOM 1369 C C . ARG A 1 170 ? 7.902 -10.768 -6.845 1.00 85.19 170 ARG A C 1
ATOM 1371 O O . ARG A 1 170 ? 6.714 -10.901 -7.132 1.00 85.19 170 ARG A O 1
ATOM 1378 N N . GLU A 1 171 ? 8.681 -11.776 -6.465 1.00 88.44 171 GLU A N 1
ATOM 1379 C CA . GLU A 1 171 ? 8.168 -13.136 -6.345 1.00 88.44 171 GLU A CA 1
ATOM 1380 C C . GLU A 1 171 ? 7.071 -13.188 -5.276 1.00 88.44 171 GLU A C 1
ATOM 1382 O O . GLU A 1 171 ? 5.994 -13.734 -5.506 1.00 88.44 171 GLU A O 1
ATOM 1387 N N . SER A 1 172 ? 7.289 -12.508 -4.150 1.00 91.50 172 SER A N 1
ATOM 1388 C CA . SER A 1 172 ? 6.310 -12.352 -3.073 1.00 91.50 172 SER A CA 1
ATOM 1389 C C . SER A 1 172 ? 5.026 -11.660 -3.547 1.00 91.50 172 SER A C 1
ATOM 1391 O O . SER A 1 172 ? 3.930 -12.125 -3.232 1.00 91.50 172 SER A O 1
ATOM 1393 N N . LEU A 1 173 ? 5.125 -10.605 -4.366 1.00 91.69 173 LEU A N 1
ATOM 1394 C CA . LEU A 1 173 ? 3.952 -9.942 -4.952 1.00 91.69 173 LEU A CA 1
ATOM 1395 C C . LEU A 1 173 ? 3.213 -10.821 -5.975 1.00 91.69 173 LEU A C 1
ATOM 1397 O O . LEU A 1 173 ? 1.983 -10.793 -6.032 1.00 91.69 173 LEU A O 1
ATOM 1401 N N . VAL A 1 174 ? 3.929 -11.615 -6.778 1.00 88.50 174 VAL A N 1
ATOM 1402 C CA . VAL A 1 174 ? 3.324 -12.574 -7.721 1.00 88.50 174 VAL A CA 1
ATOM 1403 C C . VAL A 1 174 ? 2.619 -13.706 -6.969 1.00 88.50 174 VAL A C 1
ATOM 1405 O O . VAL A 1 174 ? 1.476 -14.045 -7.291 1.00 88.50 174 VAL A O 1
ATOM 1408 N N . ARG A 1 175 ? 3.247 -14.259 -5.923 1.00 88.50 175 ARG A N 1
ATOM 1409 C CA . ARG A 1 175 ? 2.625 -15.254 -5.036 1.00 88.50 175 ARG A CA 1
ATOM 1410 C C . ARG A 1 175 ? 1.377 -14.693 -4.369 1.00 88.50 175 ARG A C 1
ATOM 1412 O O . ARG A 1 175 ? 0.339 -15.349 -4.371 1.00 88.50 175 ARG A O 1
ATOM 1419 N N . PHE A 1 176 ? 1.443 -13.461 -3.873 1.00 88.06 176 PHE A N 1
ATOM 1420 C CA . PHE A 1 176 ? 0.287 -12.771 -3.313 1.00 88.06 176 PHE A CA 1
ATOM 1421 C C . PHE A 1 176 ? -0.850 -12.653 -4.336 1.00 88.06 176 PHE A C 1
ATOM 1423 O O . PHE A 1 176 ? -1.953 -13.117 -4.064 1.00 88.06 176 PHE A O 1
ATOM 1430 N N . ALA A 1 177 ? -0.568 -12.146 -5.542 1.00 85.62 177 ALA A N 1
ATOM 1431 C CA . ALA A 1 177 ? -1.549 -11.982 -6.619 1.00 85.62 177 ALA A CA 1
ATOM 1432 C C . ALA A 1 177 ? -2.214 -13.300 -7.060 1.00 85.62 177 ALA A C 1
ATOM 1434 O O . ALA A 1 177 ? -3.415 -13.340 -7.331 1.00 85.62 177 ALA A O 1
ATOM 1435 N N . THR A 1 178 ? -1.440 -14.385 -7.134 1.00 82.06 178 THR A N 1
ATOM 1436 C CA . THR A 1 178 ? -1.929 -15.711 -7.549 1.00 82.06 178 THR A CA 1
ATOM 1437 C C . THR A 1 178 ? -2.738 -16.403 -6.450 1.00 82.06 178 THR A C 1
ATOM 1439 O O . THR A 1 178 ? -3.735 -17.066 -6.750 1.00 82.06 178 THR A O 1
ATOM 1442 N N . ARG A 1 179 ? -2.374 -16.197 -5.177 1.00 73.62 179 ARG A N 1
ATOM 1443 C CA . ARG A 1 179 ? -3.056 -16.778 -4.008 1.00 73.62 179 ARG A CA 1
ATOM 1444 C C . ARG A 1 179 ? -4.334 -16.084 -3.593 1.00 73.62 179 ARG A C 1
ATOM 1446 O O . ARG A 1 179 ? -5.110 -16.703 -2.868 1.00 73.62 179 ARG A O 1
ATOM 1453 N N . VAL A 1 180 ? -4.609 -14.880 -4.102 1.00 59.53 180 VAL A N 1
ATOM 1454 C CA . VAL A 1 180 ? -5.914 -14.224 -3.910 1.00 59.53 180 VAL A CA 1
ATOM 1455 C C . VAL A 1 180 ? -7.066 -15.198 -4.207 1.00 59.53 180 VAL A C 1
ATOM 1457 O O . VAL A 1 180 ? -8.139 -15.051 -3.658 1.00 59.53 180 VAL A O 1
ATOM 1460 N N . ARG A 1 181 ? -6.858 -16.262 -4.993 1.00 54.75 181 ARG A N 1
ATOM 1461 C CA . ARG A 1 181 ? -7.906 -17.181 -5.439 1.00 54.75 181 ARG A CA 1
ATOM 1462 C C . ARG A 1 181 ? -8.370 -18.291 -4.494 1.00 54.75 181 ARG A C 1
ATOM 1464 O O . ARG A 1 181 ? -9.348 -18.943 -4.843 1.00 54.75 181 ARG A O 1
ATOM 1471 N N . TYR A 1 182 ? -7.743 -18.524 -3.341 1.00 46.81 182 TYR A N 1
ATOM 1472 C CA . TYR A 1 182 ? -8.053 -19.725 -2.553 1.00 46.81 182 TYR A CA 1
ATOM 1473 C C . TYR A 1 182 ? -8.052 -19.489 -1.039 1.00 46.81 182 TYR A C 1
ATOM 1475 O O . TYR A 1 182 ? -6.995 -19.448 -0.428 1.00 46.81 182 TYR A O 1
ATOM 1483 N N . HIS A 1 183 ? -9.242 -19.457 -0.429 1.00 48.94 183 HIS A N 1
ATOM 1484 C CA . HIS A 1 183 ? -9.485 -20.054 0.892 1.00 48.94 183 HIS A CA 1
ATOM 1485 C C . HIS A 1 183 ? -10.974 -20.390 1.044 1.00 48.94 183 HIS A C 1
ATOM 1487 O O . HIS A 1 183 ? -11.789 -19.551 1.406 1.00 48.94 183 HIS A O 1
ATOM 1493 N N . ALA A 1 184 ? -11.326 -21.646 0.760 1.00 40.75 184 ALA A N 1
ATOM 1494 C CA . ALA A 1 184 ? -12.678 -22.179 0.939 1.00 40.75 184 ALA A CA 1
ATOM 1495 C C . ALA A 1 184 ? -12.932 -22.735 2.354 1.00 40.75 184 ALA A C 1
ATOM 1497 O O . ALA A 1 184 ? -13.963 -23.363 2.577 1.00 40.75 184 ALA A O 1
ATOM 1498 N N . ASP A 1 185 ? -12.020 -22.518 3.308 1.00 52.59 185 ASP A N 1
ATOM 1499 C CA . ASP A 1 185 ? -12.177 -23.026 4.672 1.00 52.59 185 ASP A CA 1
ATOM 1500 C C . ASP A 1 185 ? -11.942 -21.928 5.716 1.00 52.59 185 ASP A C 1
ATOM 1502 O O . ASP A 1 185 ? -10.974 -21.912 6.470 1.00 52.59 185 ASP A O 1
ATOM 1506 N N . THR A 1 186 ? -12.853 -20.956 5.740 1.00 52.59 186 THR A N 1
ATOM 1507 C CA . THR A 1 186 ? -12.925 -19.913 6.776 1.00 52.59 186 THR A CA 1
ATOM 1508 C C . THR A 1 186 ? -13.334 -20.462 8.147 1.00 52.59 186 THR A C 1
ATOM 1510 O O . THR A 1 186 ? -13.324 -19.726 9.131 1.00 52.59 186 THR A O 1
ATOM 1513 N N . SER A 1 187 ? -13.643 -21.761 8.253 1.00 51.59 187 SER A N 1
ATOM 1514 C CA . SER A 1 187 ? -14.087 -22.392 9.498 1.00 51.59 187 SER A CA 1
ATOM 1515 C C . SER A 1 187 ? -12.981 -22.543 10.554 1.00 51.59 187 SER A C 1
ATOM 1517 O O . SER A 1 187 ? -13.286 -22.758 11.728 1.00 51.59 187 SER A O 1
ATOM 1519 N N . THR A 1 188 ? -11.707 -22.378 10.175 1.00 52.78 188 THR A N 1
ATOM 1520 C CA . THR A 1 188 ? -10.550 -22.543 11.075 1.00 52.78 188 THR A CA 1
ATOM 1521 C C . THR A 1 188 ? -9.882 -21.237 11.492 1.00 52.78 188 THR A C 1
ATOM 1523 O O . THR A 1 188 ? -8.916 -21.258 12.258 1.00 52.78 188 THR A O 1
ATOM 1526 N N . VAL A 1 189 ? -10.356 -20.091 11.001 1.00 63.19 189 VAL A N 1
ATOM 1527 C CA . VAL A 1 189 ? -9.663 -18.821 11.203 1.00 63.19 189 VAL A CA 1
ATOM 1528 C C . VAL A 1 189 ? -10.240 -18.089 12.414 1.00 63.19 189 VAL A C 1
ATOM 1530 O O . VAL A 1 189 ? -11.256 -17.408 12.326 1.00 63.19 189 VAL A O 1
ATOM 1533 N N . ASN A 1 190 ? -9.580 -18.225 13.566 1.00 69.62 190 ASN A N 1
ATOM 1534 C CA . ASN A 1 190 ? -9.960 -17.508 14.784 1.00 69.62 190 ASN A CA 1
ATOM 1535 C C . ASN A 1 190 ? -9.303 -16.117 14.811 1.00 69.62 190 ASN A C 1
ATOM 1537 O O . ASN A 1 190 ? -8.074 -16.051 14.904 1.00 69.62 190 ASN A O 1
ATOM 1541 N N . PRO A 1 191 ? -10.069 -15.009 14.761 1.00 76.12 191 PRO A N 1
ATOM 1542 C CA . PRO A 1 191 ? -9.502 -13.675 14.909 1.00 76.12 191 PRO A CA 1
ATOM 1543 C C . PRO A 1 191 ? -9.002 -13.442 16.341 1.00 76.12 191 PRO A C 1
ATOM 1545 O O . PRO A 1 191 ? -9.657 -13.833 17.314 1.00 76.12 191 PRO A O 1
ATOM 1548 N N . ILE A 1 192 ? -7.874 -12.746 16.492 1.00 78.88 192 ILE A N 1
ATOM 1549 C CA . ILE A 1 192 ? -7.381 -12.298 17.798 1.00 78.88 192 ILE A CA 1
ATOM 1550 C C . ILE A 1 192 ? -8.355 -11.259 18.364 1.00 78.88 192 ILE A C 1
ATOM 1552 O O . ILE A 1 192 ? -8.556 -10.182 17.802 1.00 78.88 192 ILE A O 1
ATOM 1556 N N . GLY A 1 193 ? -8.948 -11.580 19.514 1.00 77.25 193 GLY A N 1
ATOM 1557 C CA . GLY A 1 193 ? -9.688 -10.620 20.335 1.00 77.25 193 GLY A CA 1
ATOM 1558 C C . GLY A 1 193 ? -11.014 -10.120 19.756 1.00 77.25 193 GLY A C 1
ATOM 1559 O O . GLY A 1 193 ? -11.489 -9.088 20.207 1.00 77.25 193 GLY A O 1
ATOM 1560 N N . GLN A 1 194 ? -11.618 -10.815 18.779 1.00 83.94 194 GLN A N 1
ATOM 1561 C CA . GLN A 1 194 ? -12.821 -10.341 18.060 1.00 83.94 194 GLN A CA 1
ATOM 1562 C C . GLN A 1 194 ? -12.658 -8.925 17.473 1.00 83.94 194 GLN A C 1
ATOM 1564 O O . GLN A 1 194 ? -13.633 -8.186 17.327 1.00 83.94 194 GLN A O 1
ATOM 1569 N N . ASN A 1 195 ? -11.422 -8.544 17.151 1.00 90.19 195 ASN A N 1
ATOM 1570 C CA . ASN A 1 195 ? -11.106 -7.229 16.621 1.00 90.19 195 ASN A CA 1
ATOM 1571 C C . ASN A 1 195 ? -11.049 -7.274 15.099 1.00 90.19 195 ASN A C 1
ATOM 1573 O O . ASN A 1 195 ? -10.444 -8.170 14.510 1.00 90.19 195 ASN A O 1
ATOM 1577 N N . VAL A 1 196 ? -11.638 -6.259 14.483 1.00 92.31 196 VAL A N 1
ATOM 1578 C CA . VAL A 1 196 ? -11.480 -5.956 13.068 1.00 92.31 196 VAL A CA 1
ATOM 1579 C C . VAL A 1 196 ? -10.775 -4.625 12.954 1.00 92.31 196 VAL A C 1
ATOM 1581 O O . VAL A 1 196 ? -11.184 -3.641 13.563 1.00 92.31 196 VAL A O 1
ATOM 1584 N N . TYR A 1 197 ? -9.716 -4.597 12.166 1.00 95.06 197 TYR A N 1
ATOM 1585 C CA . TYR A 1 197 ? -8.906 -3.416 11.963 1.00 95.06 197 TYR A CA 1
ATOM 1586 C C . TYR A 1 197 ? -9.321 -2.717 10.674 1.00 95.06 197 TYR A C 1
ATOM 1588 O O . TYR A 1 197 ? -9.552 -3.362 9.652 1.00 95.06 197 TYR A O 1
ATOM 1596 N N . MET A 1 198 ? -9.418 -1.393 10.734 1.00 95.56 198 MET A N 1
ATOM 1597 C CA . MET A 1 198 ? -9.714 -0.533 9.590 1.00 95.56 198 MET A CA 1
ATOM 1598 C C . MET A 1 198 ? -8.580 0.474 9.442 1.00 95.56 198 MET A C 1
ATOM 1600 O O . MET A 1 198 ? -8.519 1.445 10.192 1.00 95.56 198 MET A O 1
ATOM 1604 N N . ALA A 1 199 ? -7.669 0.228 8.508 1.00 96.69 199 ALA A N 1
ATOM 1605 C CA . ALA A 1 199 ? -6.602 1.152 8.168 1.00 96.69 199 ALA A CA 1
ATOM 1606 C C . ALA A 1 199 ? -7.098 2.194 7.168 1.00 96.69 199 ALA A C 1
ATOM 1608 O O . ALA A 1 199 ? -7.712 1.852 6.159 1.00 96.69 199 ALA A O 1
ATOM 1609 N N . ILE A 1 200 ? -6.852 3.463 7.477 1.00 95.50 200 ILE A N 1
ATOM 1610 C CA . ILE A 1 200 ? -7.352 4.604 6.716 1.00 95.50 200 ILE A CA 1
ATOM 1611 C C . ILE A 1 200 ? -6.168 5.508 6.415 1.00 95.50 200 ILE A C 1
ATOM 1613 O O . ILE A 1 200 ? -5.632 6.144 7.326 1.00 95.50 200 ILE A O 1
ATOM 1617 N N . ASP A 1 201 ? -5.789 5.572 5.143 1.00 94.00 201 ASP A N 1
ATOM 1618 C CA . ASP A 1 201 ? -4.908 6.619 4.644 1.00 94.00 201 ASP A CA 1
ATOM 1619 C C . ASP A 1 201 ? -5.754 7.839 4.271 1.00 94.00 201 ASP A C 1
ATOM 1621 O O . ASP A 1 201 ? -6.659 7.762 3.432 1.00 94.00 201 ASP A O 1
ATOM 1625 N N . THR A 1 202 ? -5.521 8.948 4.969 1.00 90.12 202 THR A N 1
ATOM 1626 C CA . THR A 1 202 ? -6.352 10.141 4.830 1.00 90.12 202 THR A CA 1
ATOM 1627 C C . THR A 1 202 ? -5.821 11.022 3.707 1.00 90.12 202 THR A C 1
ATOM 1629 O O . THR A 1 202 ? -4.625 11.277 3.589 1.00 90.12 202 THR A O 1
ATOM 1632 N N . CYS A 1 203 ? -6.714 11.531 2.856 1.00 82.44 203 CYS A N 1
ATOM 1633 C CA . CYS A 1 203 ? -6.295 12.394 1.759 1.00 82.44 203 CYS A CA 1
ATOM 1634 C C . CYS A 1 203 ? -5.739 13.723 2.308 1.00 82.44 203 CYS A C 1
ATOM 1636 O O . CYS A 1 203 ? -6.465 14.516 2.910 1.00 82.44 203 CYS A O 1
ATOM 1638 N N . GLY A 1 204 ? -4.459 14.002 2.051 1.00 70.06 204 GLY A N 1
ATOM 1639 C CA . GLY A 1 204 ? -3.794 15.251 2.446 1.00 70.06 204 GLY A CA 1
ATOM 1640 C C . GLY A 1 204 ? -4.077 16.462 1.543 1.00 70.06 204 GLY A C 1
ATOM 1641 O O . GLY A 1 204 ? -3.314 17.424 1.554 1.00 70.06 204 GLY A O 1
ATOM 1642 N N . GLY A 1 205 ? -5.133 16.413 0.725 1.00 68.50 205 GLY A N 1
ATOM 1643 C CA . GLY A 1 205 ? -5.413 17.388 -0.337 1.00 68.50 205 GLY A CA 1
ATOM 1644 C C . GLY A 1 205 ? -4.682 17.093 -1.658 1.00 68.50 205 GLY A C 1
ATOM 1645 O O . GLY A 1 205 ? -3.822 16.213 -1.732 1.00 68.50 205 GLY A O 1
ATOM 1646 N N . GLY A 1 206 ? -5.042 17.819 -2.723 1.00 71.50 206 GLY A N 1
ATOM 1647 C CA . GLY A 1 206 ? -4.528 17.603 -4.086 1.00 71.50 206 GLY A CA 1
ATOM 1648 C C . GLY A 1 206 ? -5.163 16.400 -4.797 1.00 71.50 206 GLY A C 1
ATOM 1649 O O . GLY A 1 206 ? -6.286 16.020 -4.488 1.00 71.50 206 GLY A O 1
ATOM 1650 N N . ASN A 1 207 ? -4.433 15.784 -5.735 1.00 72.19 207 ASN A N 1
ATOM 1651 C CA . ASN A 1 207 ? -4.885 14.603 -6.497 1.00 72.19 207 ASN A CA 1
ATOM 1652 C C . ASN A 1 207 ? -4.750 13.269 -5.725 1.00 72.19 207 ASN A C 1
ATOM 1654 O O . ASN A 1 207 ? -4.842 12.199 -6.328 1.00 72.19 207 ASN A O 1
ATOM 1658 N N . ASN A 1 208 ? -4.500 13.321 -4.412 1.00 78.69 208 ASN A N 1
ATOM 1659 C CA . ASN A 1 208 ? -4.369 12.127 -3.575 1.00 78.69 208 ASN A CA 1
ATOM 1660 C C . ASN A 1 208 ? -5.747 11.512 -3.301 1.00 78.69 208 ASN A C 1
ATOM 1662 O O . ASN A 1 208 ? -6.730 12.236 -3.118 1.00 78.69 208 ASN A O 1
ATOM 1666 N N . MET A 1 209 ? -5.818 10.185 -3.235 1.00 86.44 209 MET A N 1
ATOM 1667 C CA . MET A 1 209 ? -7.048 9.479 -2.888 1.00 86.44 209 MET A CA 1
ATOM 1668 C C . MET A 1 209 ? -7.058 9.161 -1.394 1.00 86.44 209 MET A C 1
ATOM 1670 O O . MET A 1 209 ? -6.018 9.029 -0.763 1.00 86.44 209 MET A O 1
ATOM 1674 N N . MET A 1 210 ? -8.244 9.050 -0.808 1.00 90.56 210 MET A N 1
ATOM 1675 C CA . MET A 1 210 ? -8.386 8.370 0.474 1.00 90.56 210 MET A CA 1
ATOM 1676 C C . MET A 1 210 ? -8.407 6.869 0.198 1.00 90.56 210 MET A C 1
ATOM 1678 O O . MET A 1 210 ? -9.108 6.432 -0.717 1.00 90.56 210 MET A O 1
ATOM 1682 N N . ALA A 1 211 ? -7.693 6.091 1.004 1.00 92.81 211 ALA A N 1
ATOM 1683 C CA . ALA A 1 211 ? -7.736 4.639 0.936 1.00 92.81 211 ALA A CA 1
ATOM 1684 C C . ALA A 1 211 ? -8.185 4.042 2.269 1.00 92.81 211 ALA A C 1
ATOM 1686 O O . ALA A 1 211 ? -7.717 4.441 3.335 1.00 92.81 211 ALA A O 1
ATOM 1687 N N . ILE A 1 212 ? -9.085 3.065 2.204 1.00 93.06 212 ILE A N 1
ATOM 1688 C CA . ILE A 1 212 ? -9.557 2.293 3.349 1.00 93.06 212 ILE A CA 1
ATOM 1689 C C . ILE A 1 212 ? -9.270 0.825 3.057 1.00 93.06 212 ILE A C 1
ATOM 1691 O O . ILE A 1 212 ? -9.730 0.285 2.055 1.00 93.06 212 ILE A O 1
ATOM 1695 N N . VAL A 1 213 ? -8.527 0.171 3.944 1.00 93.31 213 VAL A N 1
ATOM 1696 C CA . VAL A 1 213 ? -8.256 -1.269 3.883 1.00 93.31 213 VAL A CA 1
ATOM 1697 C C . VAL A 1 213 ? -8.599 -1.845 5.240 1.00 93.31 213 VAL A C 1
ATOM 1699 O O . VAL A 1 213 ? -8.148 -1.351 6.273 1.00 93.31 213 VAL A O 1
ATOM 1702 N N . SER A 1 214 ? -9.401 -2.896 5.264 1.00 93.00 214 SER A N 1
ATOM 1703 C CA . SER A 1 214 ? -9.814 -3.512 6.516 1.00 93.00 214 SER A CA 1
ATOM 1704 C C . SER A 1 214 ? -9.624 -5.024 6.497 1.00 93.00 214 SER A C 1
ATOM 1706 O O . SER A 1 214 ? -9.583 -5.682 5.457 1.00 93.00 214 SER A O 1
ATOM 1708 N N . GLY A 1 215 ? -9.433 -5.582 7.686 1.00 92.06 215 GLY A N 1
ATOM 1709 C CA . GLY A 1 215 ? -9.077 -6.981 7.864 1.00 92.06 215 GLY A CA 1
ATOM 1710 C C . GLY A 1 215 ? -8.932 -7.340 9.333 1.00 92.06 215 GLY A C 1
ATOM 1711 O O . GLY A 1 215 ? -9.225 -6.539 10.221 1.00 92.06 215 GLY A O 1
ATOM 1712 N N . TYR A 1 216 ? -8.481 -8.552 9.613 1.00 90.69 216 TYR A N 1
ATOM 1713 C CA . TYR A 1 216 ? -8.214 -9.001 10.975 1.00 90.69 216 TYR A CA 1
ATOM 1714 C C . TYR A 1 216 ? -6.962 -9.869 11.041 1.00 90.69 216 TYR A C 1
ATOM 1716 O O . TYR A 1 216 ? -6.496 -10.400 10.033 1.00 90.69 216 TYR A O 1
ATOM 1724 N N . LEU A 1 217 ? -6.433 -10.010 12.257 1.00 90.19 217 LEU A N 1
ATOM 1725 C CA . LEU A 1 217 ? -5.328 -10.915 12.547 1.00 90.19 217 LEU A CA 1
ATOM 1726 C C . LEU A 1 217 ? -5.843 -12.234 13.103 1.00 90.19 217 LEU A C 1
ATOM 1728 O O . LEU A 1 217 ? -6.694 -12.239 13.994 1.00 90.19 217 LEU A O 1
ATOM 1732 N N . THR A 1 218 ? -5.306 -13.342 12.610 1.00 88.69 218 THR A N 1
ATOM 1733 C CA . THR A 1 218 ? -5.555 -14.685 13.154 1.00 88.69 218 THR A CA 1
ATOM 1734 C C . THR A 1 218 ? -4.720 -14.921 14.410 1.00 88.69 218 THR A C 1
ATOM 1736 O O . THR A 1 218 ? -3.751 -14.206 14.648 1.00 88.69 218 THR A O 1
ATOM 1739 N N . VAL A 1 219 ? -5.045 -15.936 15.219 1.00 85.00 219 VAL A N 1
ATOM 1740 C CA . VAL A 1 219 ? -4.203 -16.352 16.368 1.00 85.00 219 VAL A CA 1
ATOM 1741 C C . VAL A 1 219 ? -2.781 -16.728 15.931 1.00 85.00 219 VAL A C 1
ATOM 1743 O O . VAL A 1 219 ? -1.817 -16.516 16.663 1.00 85.00 219 VAL A O 1
ATOM 1746 N N . GLN A 1 220 ? -2.637 -17.235 14.710 1.00 86.19 220 GLN A N 1
ATOM 1747 C CA . GLN A 1 220 ? -1.363 -17.515 14.059 1.00 86.19 220 GLN A CA 1
ATOM 1748 C C . GLN A 1 220 ? -0.677 -16.246 13.546 1.00 86.19 220 GLN A C 1
ATOM 1750 O O . GLN A 1 220 ? 0.393 -16.348 12.961 1.00 86.19 220 GLN A O 1
ATOM 1755 N N . HIS A 1 221 ? -1.244 -15.065 13.803 1.00 88.12 221 HIS A N 1
ATOM 1756 C CA . HIS A 1 221 ? -0.822 -13.756 13.315 1.00 88.12 221 HIS A CA 1
ATOM 1757 C C . HIS A 1 221 ? -0.762 -13.690 11.790 1.00 88.12 221 HIS A C 1
ATOM 1759 O O . HIS A 1 221 ? 0.194 -13.146 11.250 1.00 88.12 221 HIS A O 1
ATOM 1765 N N . ASP A 1 222 ? -1.727 -14.278 11.093 1.00 89.69 222 ASP A N 1
ATOM 1766 C CA . ASP A 1 222 ? -1.897 -14.073 9.655 1.00 89.69 222 ASP A CA 1
ATOM 1767 C C . ASP A 1 222 ? -2.827 -12.884 9.429 1.00 89.69 222 ASP A C 1
ATOM 1769 O O . ASP A 1 222 ? -3.753 -12.655 10.211 1.00 89.69 222 ASP A O 1
ATOM 1773 N N . LEU A 1 223 ? -2.580 -12.122 8.368 1.00 90.31 223 LEU A N 1
ATOM 1774 C CA . LEU A 1 223 ? -3.416 -10.995 7.985 1.00 90.31 223 LEU A CA 1
ATOM 1775 C C . LEU A 1 223 ? -4.466 -11.467 6.984 1.00 90.31 223 LEU A C 1
ATOM 1777 O O . LEU A 1 223 ? -4.131 -11.851 5.864 1.00 90.31 223 LEU A O 1
ATOM 1781 N N . VAL A 1 224 ? -5.736 -11.404 7.375 1.00 87.25 224 VAL A N 1
ATOM 1782 C CA . VAL A 1 224 ? -6.856 -11.761 6.502 1.00 87.25 224 VAL A CA 1
ATOM 1783 C C . VAL A 1 224 ? -7.631 -10.512 6.118 1.00 87.25 224 VAL A C 1
ATOM 1785 O O . VAL A 1 224 ? -8.103 -9.760 6.971 1.00 87.25 224 VAL A O 1
ATOM 1788 N N . MET A 1 225 ? -7.766 -10.319 4.814 1.00 85.19 225 MET A N 1
ATOM 1789 C CA . MET A 1 225 ? -8.525 -9.253 4.173 1.00 85.19 225 MET A CA 1
ATOM 1790 C C . MET A 1 225 ? -9.539 -9.876 3.227 1.00 85.19 225 MET A C 1
ATOM 1792 O O . MET A 1 225 ? -9.464 -11.061 2.901 1.00 85.19 225 MET A O 1
ATOM 1796 N N . GLY A 1 226 ? -10.503 -9.093 2.777 1.00 66.62 226 GLY A N 1
ATOM 1797 C CA . GLY A 1 226 ? -11.566 -9.609 1.933 1.00 66.62 226 GLY A CA 1
ATOM 1798 C C . GLY A 1 226 ? -11.789 -8.736 0.721 1.00 66.62 226 GLY A C 1
ATOM 1799 O O . GLY A 1 226 ? -11.199 -7.662 0.563 1.00 66.62 226 GLY A O 1
ATOM 1800 N N . ARG A 1 227 ? -12.695 -9.217 -0.120 1.00 56.41 227 ARG A N 1
ATOM 1801 C CA . ARG A 1 227 ? -13.305 -8.450 -1.193 1.00 56.41 227 ARG A CA 1
ATOM 1802 C C . ARG A 1 227 ? -14.732 -8.097 -0.826 1.00 56.41 227 ARG A C 1
ATOM 1804 O O . ARG A 1 227 ? -15.520 -8.950 -0.419 1.00 56.41 227 ARG A O 1
ATOM 1811 N N . ASP A 1 228 ? -15.111 -6.845 -1.058 1.00 50.62 228 ASP A N 1
ATOM 1812 C CA . ASP A 1 228 ? -16.506 -6.447 -0.953 1.00 50.62 228 ASP A CA 1
ATOM 1813 C C . ASP A 1 228 ? -17.366 -7.212 -1.958 1.00 50.62 228 ASP A C 1
ATOM 1815 O O . ASP A 1 228 ? -17.101 -7.182 -3.158 1.00 50.62 228 ASP A O 1
ATOM 1819 N N . GLY A 1 229 ? -18.425 -7.853 -1.463 1.00 40.03 229 GLY A N 1
ATOM 1820 C CA . GLY A 1 229 ? -19.483 -8.428 -2.277 1.00 40.03 229 GLY A CA 1
ATOM 1821 C C . GLY A 1 229 ? -20.836 -8.249 -1.601 1.00 40.03 229 GLY A C 1
ATOM 1822 O O . GLY A 1 229 ? -21.034 -8.637 -0.450 1.00 40.03 229 GLY A O 1
ATOM 1823 N N . MET A 1 230 ? -21.778 -7.613 -2.299 1.00 30.56 230 MET A N 1
ATOM 1824 C CA . MET A 1 230 ? -23.158 -7.480 -1.833 1.00 30.56 230 MET A CA 1
ATOM 1825 C C . MET A 1 230 ? -23.842 -8.850 -1.806 1.00 30.56 230 MET A C 1
ATOM 1827 O O . MET A 1 230 ? -23.934 -9.521 -2.830 1.00 30.56 230 MET A O 1
ATOM 1831 N N . TRP A 1 231 ? -24.418 -9.214 -0.661 1.00 33.84 231 TRP A N 1
ATOM 1832 C CA . TRP A 1 231 ? -25.478 -10.217 -0.585 1.00 33.84 231 TRP A CA 1
ATOM 1833 C C . TRP A 1 231 ? -26.711 -9.588 0.059 1.00 33.84 231 TRP A C 1
ATOM 1835 O O . TRP A 1 231 ? -26.637 -9.016 1.145 1.00 33.84 231 TRP A O 1
ATOM 1845 N N . GLY A 1 232 ? -27.855 -9.689 -0.621 1.00 32.00 232 GLY A N 1
ATOM 1846 C CA . GLY A 1 232 ? -29.139 -9.246 -0.091 1.00 32.00 232 GLY A CA 1
ATOM 1847 C C . GLY A 1 232 ? -29.507 -10.039 1.164 1.00 32.00 232 GLY A C 1
ATOM 1848 O O . GLY A 1 232 ? -29.596 -11.267 1.133 1.00 32.00 232 GLY A O 1
ATOM 1849 N N . ALA A 1 233 ? -29.747 -9.331 2.266 1.00 32.41 233 ALA A N 1
ATOM 1850 C CA . ALA A 1 233 ? -30.144 -9.859 3.571 1.00 32.41 233 ALA A CA 1
ATOM 1851 C C . ALA A 1 233 ? -31.576 -10.456 3.581 1.00 32.41 233 ALA A C 1
ATOM 1853 O O . ALA A 1 233 ? -32.458 -10.002 4.309 1.00 32.41 233 ALA A O 1
ATOM 1854 N N . GLY A 1 234 ? -31.831 -11.481 2.761 1.00 31.12 234 GLY A N 1
ATOM 1855 C CA . GLY A 1 234 ? -33.158 -12.087 2.587 1.00 31.12 234 GLY A CA 1
ATOM 1856 C C . GLY A 1 234 ? -33.480 -13.271 3.507 1.00 31.12 234 GLY A C 1
ATOM 1857 O O . GLY A 1 234 ? -34.650 -13.597 3.683 1.00 31.12 234 GLY A O 1
ATOM 1858 N N . ILE A 1 235 ? -32.486 -13.929 4.115 1.00 35.81 235 ILE A N 1
ATOM 1859 C CA . ILE A 1 235 ? -32.714 -15.240 4.762 1.00 35.81 235 ILE A CA 1
ATOM 1860 C C . ILE A 1 235 ? -32.897 -15.142 6.287 1.00 35.81 235 ILE A C 1
ATOM 1862 O O . ILE A 1 235 ? -33.652 -15.923 6.865 1.00 35.81 235 ILE A O 1
ATOM 1866 N N . LEU A 1 236 ? -32.308 -14.145 6.955 1.00 34.78 236 LEU A N 1
ATOM 1867 C CA . LEU A 1 236 ? -32.392 -14.022 8.420 1.00 34.78 236 LEU A CA 1
ATOM 1868 C C . LEU A 1 236 ? -33.643 -13.279 8.926 1.00 34.78 236 LEU A C 1
ATOM 1870 O O . LEU A 1 236 ? -34.090 -13.548 10.040 1.00 34.78 236 LEU A O 1
ATOM 1874 N N . ARG A 1 237 ? -34.306 -12.448 8.103 1.00 34.84 237 ARG A N 1
ATOM 1875 C CA . ARG A 1 237 ? -35.604 -11.838 8.479 1.00 34.84 237 ARG A CA 1
ATOM 1876 C C . ARG A 1 237 ? -36.762 -12.844 8.529 1.00 34.84 237 ARG A C 1
ATOM 1878 O O . ARG A 1 237 ? -37.748 -12.590 9.215 1.00 34.84 237 ARG A O 1
ATOM 1885 N N . ALA A 1 238 ? -36.630 -14.012 7.896 1.00 37.66 238 ALA A N 1
ATOM 1886 C CA . ALA A 1 238 ? -37.653 -15.062 7.923 1.00 37.66 238 ALA A CA 1
ATOM 1887 C C . ALA A 1 238 ? -37.769 -15.785 9.282 1.00 37.66 238 ALA A C 1
ATOM 1889 O O . ALA A 1 238 ? -38.759 -16.469 9.528 1.00 37.66 238 ALA A O 1
ATOM 1890 N N . PHE A 1 239 ? -36.784 -15.635 10.176 1.00 36.84 239 PHE A N 1
ATOM 1891 C CA . PHE A 1 239 ? -36.761 -16.338 11.463 1.00 36.84 239 PHE A CA 1
ATOM 1892 C C . PHE A 1 239 ? -37.231 -15.500 12.660 1.00 36.84 239 PHE A C 1
ATOM 1894 O O . PHE A 1 239 ? -37.390 -16.062 13.743 1.00 36.84 239 PHE A O 1
ATOM 1901 N N . HIS A 1 240 ? -37.465 -14.191 12.502 1.00 36.41 240 HIS A N 1
ATOM 1902 C CA . HIS A 1 240 ? -37.905 -13.310 13.600 1.00 36.41 240 HIS A CA 1
ATOM 1903 C C . HIS A 1 240 ? -39.257 -12.615 13.372 1.00 36.41 240 HIS A C 1
ATOM 1905 O O . HIS A 1 240 ? -39.821 -12.075 14.318 1.00 36.41 240 HIS A O 1
ATOM 1911 N N . GLY A 1 241 ? -39.834 -12.679 12.169 1.00 31.44 241 GLY A N 1
ATOM 1912 C CA . GLY A 1 241 ? -41.177 -12.156 11.902 1.00 31.44 241 GLY A CA 1
ATOM 1913 C C . GLY A 1 241 ? -42.236 -13.255 11.927 1.00 31.44 241 GLY A C 1
ATOM 1914 O O . GLY A 1 241 ? -42.339 -14.035 10.985 1.00 31.44 241 GLY A O 1
ATOM 1915 N N . GLY A 1 242 ? -43.052 -13.308 12.980 1.00 34.94 242 GLY A N 1
ATOM 1916 C CA . GLY A 1 242 ? -44.251 -14.148 13.064 1.00 34.94 242 GLY A CA 1
ATOM 1917 C C . GLY A 1 242 ? -45.391 -13.654 12.167 1.00 34.94 242 GLY A C 1
ATOM 1918 O O . GLY A 1 242 ? -46.477 -13.358 12.655 1.00 34.94 242 GLY A O 1
ATOM 1919 N N . SER A 1 243 ? -45.163 -13.535 10.859 1.00 34.09 243 SER A N 1
ATOM 1920 C CA . SER A 1 243 ? -46.185 -13.085 9.908 1.00 34.09 243 SER A CA 1
ATOM 1921 C C . SER A 1 243 ? -46.079 -13.865 8.603 1.00 34.09 243 SER A C 1
ATOM 1923 O O . SER A 1 243 ? -44.998 -14.044 8.048 1.00 34.09 243 SER A O 1
ATOM 1925 N N . SER A 1 244 ? -47.218 -14.377 8.138 1.00 35.28 244 SER A N 1
ATOM 1926 C CA . SER A 1 244 ? -47.312 -15.282 6.997 1.00 35.28 244 SER A CA 1
ATOM 1927 C C . SER A 1 244 ? -46.719 -14.654 5.727 1.00 35.28 244 SER A C 1
ATOM 1929 O O . SER A 1 244 ? -47.234 -13.646 5.244 1.00 35.28 244 SER A O 1
ATOM 1931 N N . LEU A 1 245 ? -45.688 -15.269 5.146 1.00 29.67 245 LEU A N 1
ATOM 1932 C CA . LEU A 1 245 ? -45.224 -14.931 3.801 1.00 29.67 245 LEU A CA 1
ATOM 1933 C C . LEU A 1 245 ? -45.861 -15.885 2.783 1.00 29.67 245 LEU A C 1
ATOM 1935 O O . LEU A 1 245 ? -45.597 -17.088 2.788 1.00 29.67 245 LEU A O 1
ATOM 1939 N N . ARG A 1 246 ? -46.688 -15.339 1.883 1.00 30.44 246 ARG A N 1
ATOM 1940 C CA . ARG A 1 246 ? -47.089 -16.014 0.640 1.00 30.44 246 ARG A CA 1
ATOM 1941 C C . ARG A 1 246 ? -45.918 -15.963 -0.340 1.00 30.44 246 ARG A C 1
ATOM 1943 O O . ARG A 1 246 ? -45.526 -14.885 -0.778 1.00 30.44 246 ARG A O 1
ATOM 1950 N N . PHE A 1 247 ? -45.392 -17.125 -0.715 1.00 29.44 247 PHE A N 1
ATOM 1951 C CA . PHE A 1 247 ? -44.418 -17.242 -1.798 1.00 29.44 247 PHE A CA 1
ATOM 1952 C C . PHE A 1 247 ? -45.102 -17.042 -3.156 1.00 29.44 247 PHE A C 1
ATOM 1954 O O . PHE A 1 247 ? -46.040 -17.762 -3.502 1.00 29.44 247 PHE A O 1
ATOM 1961 N N . ARG A 1 248 ? -44.607 -16.085 -3.948 1.00 29.14 248 ARG A N 1
ATOM 1962 C CA . ARG A 1 248 ? -44.939 -15.950 -5.372 1.00 29.14 248 ARG A CA 1
ATOM 1963 C C . ARG A 1 248 ? -43.962 -16.827 -6.162 1.00 29.14 248 ARG A C 1
ATOM 1965 O O . ARG A 1 248 ? -42.754 -16.693 -5.996 1.00 29.14 248 ARG A O 1
ATOM 1972 N N . LYS A 1 249 ? -44.486 -17.751 -6.977 1.00 31.20 249 LYS A N 1
ATOM 1973 C CA . LYS A 1 249 ? -43.700 -18.640 -7.851 1.00 31.20 249 LYS A CA 1
ATOM 1974 C C . LYS A 1 249 ? -42.853 -17.811 -8.826 1.00 31.20 249 LYS A C 1
ATOM 1976 O O . LYS A 1 249 ? -43.420 -17.127 -9.672 1.00 31.20 249 LYS A O 1
ATOM 1981 N N . THR A 1 250 ? -41.533 -17.945 -8.767 1.00 30.98 250 THR A N 1
ATOM 1982 C CA . THR A 1 250 ? -40.648 -17.713 -9.916 1.00 30.98 250 THR A CA 1
ATOM 1983 C C . THR A 1 250 ? -40.030 -19.049 -10.323 1.00 30.98 250 THR A C 1
ATOM 1985 O O . THR A 1 250 ? -39.662 -19.868 -9.481 1.00 30.98 250 THR A O 1
ATOM 1988 N N . ALA A 1 251 ? -40.056 -19.319 -11.626 1.00 37.78 251 ALA A N 1
ATOM 1989 C CA . ALA A 1 251 ? -39.748 -20.608 -12.225 1.00 37.78 251 ALA A CA 1
ATOM 1990 C C . ALA A 1 251 ? -38.238 -20.768 -12.459 1.00 37.78 251 ALA A C 1
ATOM 1992 O O . ALA A 1 251 ? -37.621 -19.938 -13.118 1.00 37.78 251 ALA A O 1
ATOM 1993 N N . GLY A 1 252 ? -37.666 -21.855 -11.939 1.00 44.22 252 GLY A N 1
ATOM 1994 C CA . GLY A 1 252 ? -36.305 -22.312 -12.224 1.00 44.22 252 GLY A CA 1
ATOM 1995 C C . GLY A 1 252 ? -35.901 -23.458 -11.283 1.00 44.22 252 GLY A C 1
ATOM 1996 O O . GLY A 1 252 ? -36.211 -23.386 -10.091 1.00 44.22 252 GLY A O 1
ATOM 1997 N N . PRO A 1 253 ? -35.270 -24.546 -11.772 1.00 40.25 253 PRO A N 1
ATOM 1998 C CA . PRO A 1 253 ? -34.888 -25.669 -10.921 1.00 40.25 253 PRO A CA 1
ATOM 1999 C C . PRO A 1 253 ? -33.709 -25.294 -9.997 1.00 40.25 253 PRO A C 1
ATOM 2001 O O . PRO A 1 253 ? -32.736 -24.697 -10.454 1.00 40.25 253 PRO A O 1
ATOM 2004 N N . PRO A 1 254 ? -33.755 -25.653 -8.700 1.00 43.28 254 PRO A N 1
ATOM 2005 C CA . PRO A 1 254 ? -32.707 -25.305 -7.744 1.00 43.28 254 PRO A CA 1
ATOM 2006 C C . PRO A 1 254 ? -31.405 -26.084 -7.993 1.00 43.28 254 PRO A C 1
ATOM 2008 O O . PRO A 1 254 ? -31.424 -27.280 -8.307 1.00 43.28 254 PRO A O 1
ATOM 2011 N N . SER A 1 255 ? -30.271 -25.407 -7.785 1.00 53.88 255 SER A N 1
ATOM 2012 C CA . SER A 1 255 ? -28.921 -25.974 -7.895 1.00 53.88 255 SER A CA 1
ATOM 2013 C C . SER A 1 255 ? -28.657 -27.078 -6.854 1.00 53.88 255 SER A C 1
ATOM 2015 O O . SER A 1 255 ? -29.334 -27.182 -5.826 1.00 53.88 255 SER A O 1
ATOM 2017 N N . ALA A 1 256 ? -27.654 -27.928 -7.102 1.00 40.28 256 ALA A N 1
ATOM 2018 C CA . ALA A 1 256 ? -27.336 -29.086 -6.256 1.00 40.28 256 ALA A CA 1
ATOM 2019 C C . ALA A 1 256 ? -27.017 -28.722 -4.787 1.00 40.28 256 ALA A C 1
ATOM 2021 O O . ALA A 1 256 ? -27.374 -29.473 -3.877 1.00 40.28 256 ALA A O 1
ATOM 2022 N N . GLY A 1 257 ? -26.424 -27.547 -4.534 1.00 40.38 257 GLY A N 1
ATOM 2023 C CA . GLY A 1 257 ? -26.199 -27.029 -3.177 1.00 40.38 257 GLY A CA 1
ATOM 2024 C C . GLY A 1 257 ? -27.500 -26.646 -2.462 1.00 40.38 257 GLY A C 1
ATOM 2025 O O . GLY A 1 257 ? -27.701 -26.979 -1.294 1.00 40.38 257 GLY A O 1
ATOM 2026 N N . MET A 1 258 ? -28.445 -26.052 -3.193 1.00 40.16 258 MET A N 1
ATOM 2027 C CA . MET A 1 258 ? -29.762 -25.673 -2.676 1.00 40.16 258 MET A CA 1
ATOM 2028 C C . MET A 1 258 ? -30.626 -26.903 -2.358 1.00 40.16 258 MET A C 1
ATOM 2030 O O . MET A 1 258 ? -31.373 -26.888 -1.382 1.00 40.16 258 MET A O 1
ATOM 2034 N N . LYS A 1 259 ? -30.452 -28.014 -3.093 1.00 41.56 259 LYS A N 1
ATOM 2035 C CA . LYS A 1 259 ? -31.078 -29.309 -2.768 1.00 41.56 259 LYS A CA 1
ATOM 2036 C C . LYS A 1 259 ? -30.600 -29.873 -1.425 1.00 41.56 259 LYS A C 1
ATOM 2038 O O . LYS A 1 259 ? -31.427 -30.400 -0.691 1.00 41.56 259 LYS A O 1
ATOM 2043 N N . ARG A 1 260 ? -29.318 -29.726 -1.060 1.00 42.06 260 ARG A N 1
ATOM 2044 C CA . ARG A 1 260 ? -28.782 -30.204 0.235 1.00 42.06 260 ARG A CA 1
ATOM 2045 C C . ARG A 1 260 ? -29.323 -29.404 1.422 1.00 42.06 260 ARG A C 1
ATOM 2047 O O . ARG A 1 260 ? -29.707 -29.992 2.430 1.00 42.06 260 ARG A O 1
ATOM 2054 N N . VAL A 1 261 ? -29.438 -28.083 1.273 1.00 42.78 261 VAL A N 1
ATOM 2055 C CA . VAL A 1 261 ? -30.033 -27.208 2.299 1.00 42.78 261 VAL A CA 1
ATOM 2056 C C . VAL A 1 261 ? -31.540 -27.456 2.424 1.00 42.78 261 VAL A C 1
ATOM 2058 O O . VAL A 1 261 ? -32.040 -27.624 3.534 1.00 42.78 261 VAL A O 1
ATOM 2061 N N . LEU A 1 262 ? -32.260 -27.593 1.304 1.00 46.78 262 LEU A N 1
ATOM 2062 C CA . LEU A 1 262 ? -33.676 -27.981 1.304 1.00 46.78 262 LEU A CA 1
ATOM 2063 C C . LEU A 1 262 ? -33.896 -29.371 1.914 1.00 46.78 262 LEU A C 1
ATOM 2065 O O . LEU A 1 262 ? -34.884 -29.561 2.617 1.00 46.78 262 LEU A O 1
ATOM 2069 N N . PHE A 1 263 ? -32.982 -30.324 1.708 1.00 45.78 263 PHE A N 1
ATOM 2070 C CA . PHE A 1 263 ? -33.055 -31.657 2.314 1.00 45.78 263 PHE A CA 1
ATOM 2071 C C . PHE A 1 263 ? -32.871 -31.599 3.837 1.00 45.78 263 PHE A C 1
ATOM 2073 O O . PHE A 1 263 ? -33.665 -32.188 4.567 1.00 45.78 263 PHE A O 1
ATOM 2080 N N . ALA A 1 264 ? -31.908 -30.815 4.335 1.00 44.53 264 ALA A N 1
ATOM 2081 C CA . ALA A 1 264 ? -31.708 -30.600 5.770 1.00 44.53 264 ALA A CA 1
ATOM 2082 C C . ALA A 1 264 ? -32.890 -29.852 6.425 1.00 44.53 264 ALA A C 1
ATOM 2084 O O . ALA A 1 264 ? -33.361 -30.240 7.498 1.00 44.53 264 ALA A O 1
ATOM 2085 N N . CYS A 1 265 ? -33.434 -28.826 5.761 1.00 44.47 265 CYS A N 1
ATOM 2086 C CA . CYS A 1 265 ? -34.622 -28.103 6.225 1.00 44.47 265 CYS A CA 1
ATOM 2087 C C . CYS A 1 265 ? -35.876 -28.988 6.215 1.00 44.47 265 CYS A C 1
ATOM 2089 O O . CYS A 1 265 ? -36.655 -28.955 7.173 1.00 44.47 265 CYS A O 1
ATOM 2091 N N . ASN A 1 266 ? -36.042 -29.824 5.184 1.00 49.00 266 ASN A N 1
ATOM 2092 C CA . ASN A 1 266 ? -37.115 -30.809 5.128 1.00 49.00 266 ASN A CA 1
ATOM 2093 C C . ASN A 1 266 ? -36.956 -31.857 6.226 1.00 49.00 266 ASN A C 1
ATOM 2095 O O . ASN A 1 266 ? -37.952 -32.173 6.853 1.00 49.00 266 ASN A O 1
ATOM 2099 N N . PHE A 1 267 ? -35.750 -32.317 6.565 1.00 52.72 267 PHE A N 1
ATOM 2100 C CA . PHE A 1 267 ? -35.541 -33.271 7.663 1.00 52.72 267 PHE A CA 1
ATOM 2101 C C . PHE A 1 267 ? -35.968 -32.701 9.031 1.00 52.72 267 PHE A C 1
ATOM 2103 O O . PHE A 1 267 ? -36.599 -33.386 9.838 1.00 52.72 267 PHE A O 1
ATOM 2110 N N . ILE A 1 268 ? -35.718 -31.408 9.274 1.00 56.81 268 ILE A N 1
ATOM 2111 C CA . ILE A 1 268 ? -36.136 -30.708 10.502 1.00 56.81 268 ILE A CA 1
ATOM 2112 C C . ILE A 1 268 ? -37.662 -30.493 10.540 1.00 56.81 268 ILE A C 1
ATOM 2114 O O . ILE A 1 268 ? -38.289 -30.636 11.597 1.00 56.81 268 ILE A O 1
ATOM 2118 N N . LEU A 1 269 ? -38.280 -30.171 9.399 1.00 53.06 269 LEU A N 1
ATOM 2119 C CA . LEU A 1 269 ? -39.735 -30.016 9.274 1.00 53.06 269 LEU A CA 1
ATOM 2120 C C . LEU A 1 269 ? -40.473 -31.363 9.343 1.00 53.06 269 LEU A C 1
ATOM 2122 O O . LEU A 1 269 ? -41.488 -31.462 10.035 1.00 53.06 269 LEU A O 1
ATOM 2126 N N . PHE A 1 270 ? -39.931 -32.414 8.727 1.00 50.34 270 PHE A N 1
ATOM 2127 C CA . PHE A 1 270 ? -40.456 -33.780 8.785 1.00 50.34 270 PHE A CA 1
ATOM 2128 C C . PHE A 1 270 ? -40.321 -34.354 10.197 1.00 50.34 270 PHE A C 1
ATOM 2130 O O . PHE A 1 270 ? -41.272 -34.930 10.723 1.00 50.34 270 PHE A O 1
ATOM 2137 N N . GLY A 1 271 ? -39.207 -34.071 10.882 1.00 55.12 271 GLY A N 1
ATOM 2138 C CA . GLY A 1 271 ? -39.041 -34.365 12.303 1.00 55.12 271 GLY A CA 1
ATOM 2139 C C . GLY A 1 271 ? -40.109 -33.688 13.171 1.00 55.12 271 GLY A C 1
ATOM 2140 O O . GLY A 1 271 ? -40.658 -34.313 14.074 1.00 55.12 271 GLY A O 1
ATOM 2141 N N . ARG A 1 272 ? -40.500 -32.439 12.873 1.00 50.72 272 ARG A N 1
ATOM 2142 C CA . ARG A 1 272 ? -41.613 -31.757 13.568 1.00 50.72 272 ARG A CA 1
ATOM 2143 C C . ARG A 1 272 ? -42.983 -32.390 13.288 1.00 50.72 272 ARG A C 1
ATOM 2145 O O . ARG A 1 272 ? -43.835 -32.371 14.176 1.00 50.72 272 ARG A O 1
ATOM 2152 N N . LEU A 1 273 ? -43.191 -32.952 12.098 1.00 52.38 273 LEU A N 1
ATOM 2153 C CA . LEU A 1 273 ? -44.442 -33.604 11.692 1.00 52.38 273 LEU A CA 1
ATOM 2154 C C . LEU A 1 273 ? -44.587 -35.005 12.310 1.00 52.38 273 LEU A C 1
ATOM 2156 O O . LEU A 1 273 ? -45.648 -35.334 12.842 1.00 52.38 273 LEU A O 1
ATOM 2160 N N . ILE A 1 274 ? -43.497 -35.774 12.357 1.00 56.16 274 ILE A N 1
ATOM 2161 C CA . ILE A 1 274 ? -43.421 -37.070 13.048 1.00 56.16 274 ILE A CA 1
ATOM 2162 C C . ILE A 1 274 ? -43.614 -36.887 14.564 1.00 56.16 274 ILE A C 1
ATOM 2164 O O . ILE A 1 274 ? -44.401 -37.604 15.179 1.00 56.16 274 ILE A O 1
ATOM 2168 N N . ILE A 1 275 ? -43.008 -35.854 15.165 1.00 56.09 275 ILE A N 1
ATOM 2169 C CA . ILE A 1 275 ? -43.190 -35.522 16.592 1.00 56.09 275 ILE A CA 1
ATOM 2170 C C . ILE A 1 275 ? -44.635 -35.091 16.911 1.00 56.09 275 ILE A C 1
ATOM 2172 O O . ILE A 1 275 ? -45.101 -35.292 18.031 1.00 56.09 275 ILE A O 1
ATOM 2176 N N . ARG A 1 276 ? -45.378 -34.525 15.948 1.00 55.81 276 ARG A N 1
ATOM 2177 C CA . ARG A 1 276 ? -46.808 -34.214 16.128 1.00 55.81 276 ARG A CA 1
ATOM 2178 C C . ARG A 1 276 ? -47.704 -35.454 16.058 1.00 55.81 276 ARG A C 1
ATOM 2180 O O . ARG A 1 276 ? -48.709 -35.466 16.761 1.00 55.81 276 ARG A O 1
ATOM 2187 N N . ARG A 1 277 ? -47.345 -36.477 15.270 1.00 51.41 277 ARG A N 1
ATOM 2188 C CA . ARG A 1 277 ? -48.091 -37.749 15.191 1.00 51.41 277 ARG A CA 1
ATOM 2189 C C . ARG A 1 277 ? -47.749 -38.746 16.304 1.00 51.41 277 ARG A C 1
ATOM 2191 O O . ARG A 1 277 ? -48.599 -39.551 16.652 1.00 51.41 277 ARG A O 1
ATOM 2198 N N . LEU A 1 278 ? -46.570 -38.661 16.920 1.00 50.47 278 LEU A N 1
ATOM 2199 C CA . LEU A 1 278 ? -46.136 -39.570 17.996 1.00 50.47 278 LEU A CA 1
ATOM 2200 C C . LEU A 1 278 ? -46.490 -39.093 19.419 1.00 50.47 278 LEU A C 1
ATOM 2202 O O . LEU A 1 278 ? -45.868 -39.521 20.387 1.00 50.47 278 LEU A O 1
ATOM 2206 N N . LYS A 1 279 ? -47.503 -38.230 19.581 1.00 49.31 279 LYS A N 1
ATOM 2207 C CA . LYS A 1 279 ? -47.936 -37.700 20.891 1.00 49.31 279 LYS A CA 1
ATOM 2208 C C . LYS A 1 279 ? -48.526 -38.741 21.863 1.00 49.31 279 LYS A C 1
ATOM 2210 O O . LYS A 1 279 ? -48.787 -38.383 23.004 1.00 49.31 279 LYS A O 1
ATOM 2215 N N . HIS A 1 280 ? -48.704 -39.998 21.449 1.00 54.75 280 HIS A N 1
ATOM 2216 C CA . HIS A 1 280 ? -49.333 -41.047 22.267 1.00 54.75 280 HIS A CA 1
ATOM 2217 C C . HIS A 1 280 ? -48.400 -42.157 22.773 1.00 54.75 280 HIS A C 1
ATOM 2219 O O . HIS A 1 280 ? -48.867 -43.065 23.449 1.00 54.75 280 HIS A O 1
ATOM 2225 N N . LEU A 1 281 ? -47.093 -42.100 22.511 1.00 51.78 281 LEU A N 1
ATOM 2226 C CA . LEU A 1 281 ? -46.153 -43.100 23.029 1.00 51.78 281 LEU A CA 1
ATOM 2227 C C . LEU A 1 281 ? -45.289 -42.497 24.138 1.00 51.78 281 LEU A C 1
ATOM 2229 O O . LEU A 1 281 ? -44.719 -41.418 23.974 1.00 51.78 281 LEU A O 1
ATOM 2233 N N . ALA A 1 282 ? -45.194 -43.214 25.262 1.00 50.22 282 ALA A N 1
ATOM 2234 C CA . ALA A 1 282 ? -44.503 -42.873 26.511 1.00 50.22 282 ALA A CA 1
ATOM 2235 C C . ALA A 1 282 ? -42.960 -42.792 26.388 1.00 50.22 282 ALA A C 1
ATOM 2237 O O . ALA A 1 282 ? -42.213 -43.217 27.263 1.00 50.22 282 ALA A O 1
ATOM 2238 N N . PHE A 1 283 ? -42.465 -42.220 25.291 1.00 48.78 283 PHE A N 1
ATOM 2239 C CA . PHE A 1 283 ? -41.052 -42.078 24.944 1.00 48.78 283 PHE A CA 1
ATOM 2240 C C . PHE A 1 283 ? -40.578 -40.611 25.018 1.00 48.78 283 PHE A C 1
ATOM 2242 O O . PHE A 1 283 ? -39.567 -40.227 24.430 1.00 48.78 283 PHE A O 1
ATOM 2249 N N . PHE A 1 284 ? -41.318 -39.754 25.731 1.00 51.31 284 PHE A N 1
ATOM 2250 C CA . PHE A 1 284 ? -41.066 -38.308 25.769 1.00 51.31 284 PHE A CA 1
ATOM 2251 C C . PHE A 1 284 ? -39.935 -37.887 26.719 1.00 51.31 284 PHE A C 1
ATOM 2253 O O . PHE A 1 284 ? -39.262 -36.893 26.445 1.00 51.31 284 PHE A O 1
ATOM 2260 N N . HIS A 1 285 ? -39.643 -38.655 27.774 1.00 55.44 285 HIS A N 1
ATOM 2261 C CA . HIS A 1 285 ? -38.598 -38.272 28.732 1.00 55.44 285 HIS A CA 1
ATOM 2262 C C . HIS A 1 285 ? -37.171 -38.425 28.173 1.00 55.44 285 HIS A C 1
ATOM 2264 O O . HIS A 1 285 ? -36.336 -37.542 28.372 1.00 55.44 285 HIS A O 1
ATOM 2270 N N . LYS A 1 286 ? -36.888 -39.481 27.393 1.00 48.59 286 LYS A N 1
ATOM 2271 C CA . LYS A 1 286 ? -35.557 -39.685 26.785 1.00 48.59 286 LYS A CA 1
ATOM 2272 C C . LYS A 1 286 ? -35.281 -38.733 25.615 1.00 48.59 286 LYS A C 1
ATOM 2274 O O . LYS A 1 286 ? -34.165 -38.238 25.485 1.00 48.59 286 LYS A O 1
ATOM 2279 N N . LEU A 1 287 ? -36.288 -38.399 24.801 1.00 48.22 287 LEU A N 1
ATOM 2280 C CA . LEU A 1 287 ? -36.107 -37.457 23.689 1.00 48.22 287 LEU A CA 1
ATOM 2281 C C . LEU A 1 287 ? -35.990 -35.999 24.148 1.00 48.22 287 LEU A C 1
ATOM 2283 O O . LEU A 1 287 ? -35.264 -35.235 23.519 1.00 48.22 287 LEU A O 1
ATOM 2287 N N . ALA A 1 288 ? -36.656 -35.597 25.236 1.00 55.22 288 ALA A N 1
ATOM 2288 C CA . ALA A 1 288 ? -36.481 -34.263 25.814 1.00 55.22 288 ALA A CA 1
ATOM 2289 C C . ALA A 1 288 ? -35.047 -34.053 26.332 1.00 55.22 288 ALA A C 1
ATOM 2291 O O . ALA A 1 288 ? -34.466 -32.994 26.100 1.00 55.22 288 ALA A O 1
ATOM 2292 N N . TYR A 1 289 ? -34.450 -35.089 26.932 1.00 50.31 289 TYR A N 1
ATOM 2293 C CA . TYR A 1 289 ? -33.062 -35.083 27.399 1.00 50.31 289 TYR A CA 1
ATOM 2294 C C . TYR A 1 289 ? -32.056 -34.965 26.240 1.00 50.31 289 TYR A C 1
ATOM 2296 O O . TYR A 1 289 ? -31.204 -34.078 26.245 1.00 50.31 289 TYR A O 1
ATOM 2304 N N . VAL A 1 290 ? -32.222 -35.762 25.177 1.00 50.44 290 VAL A N 1
ATOM 2305 C CA . VAL A 1 290 ? -31.381 -35.690 23.964 1.00 50.44 290 VAL A CA 1
ATOM 2306 C C . VAL A 1 290 ? -31.565 -34.354 23.226 1.00 50.44 290 VAL A C 1
ATOM 2308 O O . VAL A 1 290 ? -30.607 -33.762 22.732 1.00 50.44 290 VAL A O 1
ATOM 2311 N N . ARG A 1 291 ? -32.788 -33.809 23.206 1.00 48.62 291 ARG A N 1
ATOM 2312 C CA . ARG A 1 291 ? -33.098 -32.504 22.599 1.00 48.62 291 ARG A CA 1
ATOM 2313 C C . ARG A 1 291 ? -32.544 -31.327 23.406 1.00 48.62 291 ARG A C 1
ATOM 2315 O O . ARG A 1 291 ? -32.238 -30.300 22.804 1.00 48.62 291 ARG A O 1
ATOM 2322 N N . ALA A 1 292 ? -32.408 -31.464 24.725 1.00 56.31 292 ALA A N 1
ATOM 2323 C CA . ALA A 1 292 ? -31.759 -30.483 25.593 1.00 56.31 292 ALA A CA 1
ATOM 2324 C C . ALA A 1 292 ? -30.226 -30.550 25.484 1.00 56.31 292 ALA A C 1
ATOM 2326 O O . ALA A 1 292 ? -29.584 -29.501 25.406 1.00 56.31 292 ALA A O 1
ATOM 2327 N N . GLN A 1 293 ? -29.653 -31.755 25.384 1.00 52.34 293 GLN A N 1
ATOM 2328 C CA . GLN A 1 293 ? -28.208 -31.941 25.226 1.00 52.34 293 GLN A CA 1
ATOM 2329 C C . GLN A 1 293 ? -27.680 -31.601 23.827 1.00 52.34 293 GLN A C 1
ATOM 2331 O O . GLN A 1 293 ? -26.571 -31.096 23.731 1.00 52.34 293 GLN A O 1
ATOM 2336 N N . LEU A 1 294 ? -28.450 -31.790 22.748 1.00 44.94 294 LEU A N 1
ATOM 2337 C CA . LEU A 1 294 ? -27.986 -31.459 21.389 1.00 44.94 294 LEU A CA 1
ATOM 2338 C C . LEU A 1 294 ? -28.242 -29.998 20.985 1.00 44.94 294 LEU A C 1
ATOM 2340 O O . LEU A 1 294 ? -27.542 -29.469 20.125 1.00 44.94 294 LEU A O 1
ATOM 2344 N N . ARG A 1 295 ? -29.218 -29.306 21.595 1.00 46.78 295 ARG A N 1
ATOM 2345 C CA . ARG A 1 295 ? -29.552 -27.917 21.214 1.00 46.78 295 ARG A CA 1
ATOM 2346 C C . ARG A 1 295 ? -28.611 -26.858 21.761 1.00 46.78 295 ARG A C 1
ATOM 2348 O O . ARG A 1 295 ? -28.560 -25.788 21.173 1.00 46.78 295 ARG A O 1
ATOM 2355 N N . ARG A 1 296 ? -27.922 -27.093 22.876 1.00 45.97 296 ARG A N 1
ATOM 2356 C CA . ARG A 1 296 ? -27.067 -26.064 23.489 1.00 45.97 296 ARG A CA 1
ATOM 2357 C C . ARG A 1 296 ? -25.630 -26.061 22.960 1.00 45.97 296 ARG A C 1
ATOM 2359 O O . ARG A 1 296 ? -25.203 -24.998 22.530 1.00 45.97 296 ARG A O 1
ATOM 2366 N N . PRO A 1 297 ? -24.897 -27.186 22.895 1.00 45.03 297 PRO A N 1
ATOM 2367 C CA . PRO A 1 297 ? -23.521 -27.161 22.419 1.00 45.03 297 PRO A CA 1
ATOM 2368 C C . PRO A 1 297 ? -23.441 -26.988 20.900 1.00 45.03 297 PRO A C 1
ATOM 2370 O O . PRO A 1 297 ? -22.630 -26.196 20.454 1.00 45.03 297 PRO A O 1
ATOM 2373 N N . VAL A 1 298 ? -24.314 -27.611 20.096 1.00 42.56 298 VAL A N 1
ATOM 2374 C CA . VAL A 1 298 ? -24.200 -27.548 18.622 1.00 42.56 298 VAL A CA 1
ATOM 2375 C C . VAL A 1 298 ? -24.590 -26.178 18.063 1.00 42.56 298 VAL A C 1
ATOM 2377 O O . VAL A 1 298 ? -23.886 -25.650 17.214 1.00 42.56 298 VAL A O 1
ATOM 2380 N N . LEU A 1 299 ? -25.656 -25.543 18.565 1.00 41.97 299 LEU A N 1
ATOM 2381 C CA . LEU A 1 299 ? -25.994 -24.169 18.160 1.00 41.97 299 LEU A CA 1
ATOM 2382 C C . LEU A 1 299 ? -24.983 -23.148 18.683 1.00 41.97 299 LEU A C 1
ATOM 2384 O O . LEU A 1 299 ? -24.735 -22.165 17.998 1.00 41.97 299 LEU A O 1
ATOM 2388 N N . HIS A 1 300 ? -24.379 -23.372 19.854 1.00 42.34 300 HIS A N 1
ATOM 2389 C CA . HIS A 1 300 ? -23.334 -22.488 20.366 1.00 42.34 300 HIS A CA 1
ATOM 2390 C C . HIS A 1 300 ? -21.998 -22.683 19.631 1.00 42.34 300 HIS A C 1
ATOM 2392 O O . HIS A 1 300 ? -21.275 -21.714 19.430 1.00 42.34 300 HIS A O 1
ATOM 2398 N N . LEU A 1 301 ? -21.702 -23.902 19.168 1.00 39.00 301 LEU A N 1
ATOM 2399 C CA . LEU A 1 301 ? -20.527 -24.218 18.356 1.00 39.00 301 LEU A CA 1
ATOM 2400 C C . LEU A 1 301 ? -20.675 -23.665 16.933 1.00 39.00 301 LEU A C 1
ATOM 2402 O O . LEU A 1 301 ? -19.753 -23.016 16.460 1.00 39.00 301 LEU A O 1
ATOM 2406 N N . VAL A 1 302 ? -21.853 -23.821 16.310 1.00 42.22 302 VAL A N 1
ATOM 2407 C CA . VAL A 1 302 ? -22.171 -23.271 14.977 1.00 42.22 302 VAL A CA 1
ATOM 2408 C C . VAL A 1 302 ? -22.284 -21.743 15.010 1.00 42.22 302 VAL A C 1
ATOM 2410 O O . VAL A 1 302 ? -21.806 -21.078 14.100 1.00 42.22 302 VAL A O 1
ATOM 2413 N N . ALA A 1 303 ? -22.836 -21.148 16.075 1.00 44.62 303 ALA A N 1
ATOM 2414 C CA . ALA A 1 303 ? -22.851 -19.690 16.242 1.00 44.62 303 ALA A CA 1
ATOM 2415 C C . ALA A 1 303 ? -21.453 -19.102 16.507 1.00 44.62 303 ALA A C 1
ATOM 2417 O O . ALA A 1 303 ? -21.224 -17.941 16.185 1.00 44.62 303 ALA A O 1
ATOM 2418 N N . LYS A 1 304 ? -20.520 -19.898 17.048 1.00 42.75 304 LYS A N 1
ATOM 2419 C CA . LYS A 1 304 ? -19.094 -19.555 17.161 1.00 42.75 304 LYS A CA 1
ATOM 2420 C C . LYS A 1 304 ? -18.307 -19.790 15.869 1.00 42.75 304 LYS A C 1
ATOM 2422 O O . LYS A 1 304 ? -17.131 -19.478 15.853 1.00 42.75 304 LYS A O 1
ATOM 2427 N N . THR A 1 305 ? -18.891 -20.341 14.803 1.00 45.03 305 THR A N 1
ATOM 2428 C CA . THR A 1 305 ? -18.161 -20.582 13.538 1.00 45.03 305 THR A CA 1
ATOM 2429 C C . THR A 1 305 ? -18.442 -19.534 12.459 1.00 45.03 305 THR A C 1
ATOM 2431 O O . THR A 1 305 ? -17.892 -19.626 11.370 1.00 45.03 305 THR A O 1
ATOM 2434 N N . PHE A 1 306 ? -19.262 -18.517 12.741 1.00 45.38 306 PHE A N 1
ATOM 2435 C CA . PHE A 1 306 ? -19.533 -17.408 11.817 1.00 45.38 306 PHE A CA 1
ATOM 2436 C C . PHE A 1 306 ? -18.733 -16.152 12.184 1.00 45.38 306 PHE A C 1
ATOM 2438 O O . PHE A 1 306 ? -19.246 -15.037 12.138 1.00 45.38 306 PHE A O 1
ATOM 2445 N N . PHE A 1 307 ? -17.464 -16.314 12.565 1.00 50.94 307 PHE A N 1
ATOM 2446 C CA . PHE A 1 307 ? -16.609 -15.161 12.822 1.00 50.94 307 PHE A CA 1
ATOM 2447 C C . PHE A 1 307 ? -16.267 -14.458 11.502 1.00 50.94 307 PHE A C 1
ATOM 2449 O O . PHE A 1 307 ? -15.502 -14.975 10.704 1.00 50.94 307 PHE A O 1
ATOM 2456 N N . ALA A 1 308 ? -16.889 -13.288 11.312 1.00 49.03 308 ALA A N 1
ATOM 2457 C CA . ALA A 1 308 ? -16.573 -12.230 10.348 1.00 49.03 308 ALA A CA 1
ATOM 2458 C C . ALA A 1 308 ? -16.340 -12.692 8.893 1.00 49.03 308 ALA A C 1
ATOM 2460 O O . ALA A 1 308 ? -15.236 -13.049 8.506 1.00 49.03 308 ALA A O 1
ATOM 2461 N N . GLN A 1 309 ? -17.374 -12.599 8.050 1.00 51.69 309 GLN A N 1
ATOM 2462 C CA . GLN A 1 309 ? -17.205 -12.750 6.595 1.00 51.69 309 GLN A CA 1
ATOM 2463 C C . GLN A 1 309 ? -16.523 -11.496 6.022 1.00 51.69 309 GLN A C 1
ATOM 2465 O O . GLN A 1 309 ? -16.960 -10.373 6.291 1.00 51.69 309 GLN A O 1
ATOM 2470 N N . VAL A 1 310 ? -15.434 -11.666 5.266 1.00 55.09 310 VAL A N 1
ATOM 2471 C CA . VAL A 1 310 ? -14.398 -10.629 5.146 1.00 55.09 310 VAL A CA 1
ATOM 2472 C C . VAL A 1 310 ? -14.739 -9.556 4.089 1.00 55.09 310 VAL A C 1
ATOM 2474 O O . VAL A 1 310 ? -14.919 -9.853 2.915 1.00 55.09 310 VAL A O 1
ATOM 2477 N N . ILE A 1 311 ? -15.087 -8.349 4.561 1.00 63.44 311 ILE A N 1
ATOM 2478 C CA . ILE A 1 311 ? -14.361 -7.047 4.540 1.00 63.44 311 ILE A CA 1
ATOM 2479 C C . ILE A 1 311 ? -13.656 -6.563 3.234 1.00 63.44 311 ILE A C 1
ATOM 2481 O O . ILE A 1 311 ? -13.435 -7.370 2.362 1.00 63.44 311 ILE A O 1
ATOM 2485 N N . SER A 1 312 ? -13.382 -5.256 3.047 1.00 74.56 312 SER A N 1
ATOM 2486 C CA . SER A 1 312 ? -13.167 -4.566 1.755 1.00 74.56 312 SER A CA 1
ATOM 2487 C C . SER A 1 312 ? -11.894 -3.705 1.650 1.00 74.56 312 SER A C 1
ATOM 2489 O O . SER A 1 312 ? -11.278 -3.356 2.657 1.00 74.56 312 SER A O 1
ATOM 2491 N N . MET A 1 313 ? -11.564 -3.303 0.419 1.00 82.31 313 MET A N 1
ATOM 2492 C CA . MET A 1 313 ? -10.633 -2.225 0.085 1.00 82.31 313 MET A CA 1
ATOM 2493 C C . MET A 1 313 ? -11.370 -1.183 -0.755 1.00 82.31 313 MET A C 1
ATOM 2495 O O . MET A 1 313 ? -11.986 -1.548 -1.751 1.00 82.31 313 MET A O 1
ATOM 2499 N N . ASP A 1 314 ? -11.273 0.090 -0.384 1.00 81.62 314 ASP A N 1
ATOM 2500 C CA . ASP A 1 314 ? -11.849 1.204 -1.139 1.00 81.62 314 ASP A CA 1
ATOM 2501 C C . ASP A 1 314 ? -10.784 2.287 -1.342 1.00 81.62 314 ASP A C 1
ATOM 2503 O O . ASP A 1 314 ? -10.078 2.651 -0.401 1.00 81.62 314 ASP A O 1
ATOM 2507 N N . ALA A 1 315 ? -10.670 2.814 -2.562 1.00 83.44 315 ALA A N 1
ATOM 2508 C CA . ALA A 1 315 ? -9.818 3.958 -2.875 1.00 83.44 315 ALA A CA 1
ATOM 2509 C C . ALA A 1 315 ? -10.611 4.994 -3.668 1.00 83.44 315 ALA A C 1
ATOM 2511 O O . ALA A 1 315 ? -10.997 4.751 -4.812 1.00 83.44 315 ALA A O 1
ATOM 2512 N N . THR A 1 316 ? -10.834 6.157 -3.062 1.00 84.25 316 THR A N 1
ATOM 2513 C CA . THR A 1 316 ? -11.721 7.182 -3.618 1.00 84.25 316 THR A CA 1
ATOM 2514 C C . THR A 1 316 ? -11.086 8.558 -3.481 1.00 84.25 316 THR A C 1
ATOM 2516 O O . THR A 1 316 ? -10.578 8.929 -2.423 1.00 84.25 316 THR A O 1
ATOM 2519 N N . ALA A 1 317 ? -11.132 9.351 -4.551 1.00 84.62 317 ALA A N 1
ATOM 2520 C CA . ALA A 1 317 ? -10.804 10.769 -4.476 1.00 84.62 317 ALA A CA 1
ATOM 2521 C C . ALA A 1 317 ? -11.901 11.492 -3.683 1.00 84.62 317 ALA A C 1
ATOM 2523 O O . ALA A 1 317 ? -13.028 11.640 -4.155 1.00 84.62 317 ALA A O 1
ATOM 2524 N N . VAL A 1 318 ? -11.576 11.920 -2.465 1.00 83.12 318 VAL A N 1
ATOM 2525 C CA . VAL A 1 318 ? -12.504 12.630 -1.583 1.00 83.12 318 VAL A CA 1
ATOM 2526 C C . VAL A 1 318 ? -12.251 14.126 -1.712 1.00 83.12 318 VAL A C 1
ATOM 2528 O O . VAL A 1 318 ? -11.181 14.614 -1.360 1.00 83.12 318 VAL A O 1
ATOM 2531 N N . THR A 1 319 ? -13.241 14.866 -2.208 1.00 85.81 319 THR A N 1
ATOM 2532 C CA . THR A 1 319 ? -13.139 16.319 -2.423 1.00 85.81 319 THR A CA 1
ATOM 2533 C C . THR A 1 319 ? -13.904 17.139 -1.385 1.00 85.81 319 THR A C 1
ATOM 2535 O O . THR A 1 319 ? -13.778 18.362 -1.352 1.00 85.81 319 THR A O 1
ATOM 2538 N N . SER A 1 320 ? -14.698 16.493 -0.523 1.00 89.56 320 SER A N 1
ATOM 2539 C CA . SER A 1 320 ? -15.507 17.164 0.502 1.00 89.56 320 SER A CA 1
ATOM 2540 C C . SER A 1 320 ? -15.681 16.324 1.770 1.00 89.56 320 SER A C 1
ATOM 2542 O O . SER A 1 320 ? -15.625 15.096 1.732 1.00 89.56 320 SER A O 1
ATOM 2544 N N . ASP A 1 321 ? -15.972 16.982 2.896 1.00 90.25 321 ASP A N 1
ATOM 2545 C CA . ASP A 1 321 ? -16.251 16.316 4.181 1.00 90.25 321 ASP A CA 1
ATOM 2546 C C . ASP A 1 321 ? -17.515 15.431 4.134 1.00 90.25 321 ASP A C 1
ATOM 2548 O O . ASP A 1 321 ? -17.582 14.389 4.787 1.00 90.25 321 ASP A O 1
ATOM 2552 N N . ASN A 1 322 ? -18.494 15.782 3.292 1.00 93.31 322 ASN A N 1
ATOM 2553 C CA . ASN A 1 322 ? -19.678 14.948 3.059 1.00 93.31 322 ASN A CA 1
ATOM 2554 C C . ASN A 1 322 ? -19.318 13.640 2.349 1.00 93.31 322 ASN A C 1
ATOM 2556 O O . ASN A 1 322 ? -19.818 12.584 2.732 1.00 93.31 322 ASN A O 1
ATOM 2560 N N . GLN A 1 323 ? -18.438 13.696 1.344 1.00 90.56 323 GLN A N 1
ATOM 2561 C CA . GLN A 1 323 ? -17.925 12.491 0.690 1.00 90.56 323 GLN A CA 1
ATOM 2562 C C . GLN A 1 323 ? -17.089 11.656 1.661 1.00 90.56 323 GLN A C 1
ATOM 2564 O O . GLN A 1 323 ? -17.311 10.455 1.750 1.00 90.56 323 GLN A O 1
ATOM 2569 N N . LEU A 1 324 ? -16.214 12.285 2.458 1.00 91.62 324 LEU A N 1
ATOM 2570 C CA . LEU A 1 324 ? -15.457 11.599 3.511 1.00 91.62 324 LEU A CA 1
ATOM 2571 C C . LEU A 1 324 ? -16.393 10.831 4.454 1.00 91.62 324 LEU A C 1
ATOM 2573 O O . LEU A 1 324 ? -16.207 9.642 4.707 1.00 91.62 324 LEU A O 1
ATOM 2577 N N . THR A 1 325 ? -17.429 11.519 4.941 1.00 95.06 325 THR A N 1
ATOM 2578 C CA . THR A 1 325 ? -18.440 10.948 5.833 1.00 95.06 325 THR A CA 1
ATOM 2579 C C . THR A 1 325 ? -19.181 9.799 5.165 1.00 95.06 325 THR A C 1
ATOM 2581 O O . THR A 1 325 ? -19.372 8.767 5.803 1.00 95.06 325 THR A O 1
ATOM 2584 N N . HIS A 1 326 ? -19.581 9.959 3.901 1.00 93.38 326 HIS A N 1
ATOM 2585 C CA . HIS A 1 326 ? -20.298 8.940 3.143 1.00 93.38 326 HIS A CA 1
ATOM 2586 C C . HIS A 1 326 ? -19.464 7.673 2.948 1.00 93.38 326 HIS A C 1
ATOM 2588 O O . HIS A 1 326 ? -19.933 6.594 3.300 1.00 93.38 326 HIS A O 1
ATOM 2594 N N . GLU A 1 327 ? -18.232 7.798 2.455 1.00 89.44 327 GLU A N 1
ATOM 2595 C CA . GLU A 1 327 ? -17.352 6.659 2.173 1.00 89.44 327 GLU A CA 1
ATOM 2596 C C . GLU A 1 327 ? -17.013 5.883 3.454 1.00 89.44 327 GLU A C 1
ATOM 2598 O O . GLU A 1 327 ? -17.216 4.669 3.523 1.00 89.44 327 GLU A O 1
ATOM 2603 N N . LEU A 1 328 ? -16.601 6.583 4.520 1.00 93.44 328 LEU A N 1
ATOM 2604 C CA . LEU A 1 328 ? -16.297 5.960 5.814 1.00 93.44 328 LEU A CA 1
ATOM 2605 C C . LEU A 1 328 ? -17.528 5.312 6.448 1.00 93.44 328 LEU A C 1
ATOM 2607 O O . LEU A 1 328 ? -17.451 4.187 6.940 1.00 93.44 328 LEU A O 1
ATOM 2611 N N . SER A 1 329 ? -18.669 6.003 6.424 1.00 94.94 329 SER A N 1
ATOM 2612 C CA . SER A 1 329 ? -19.930 5.478 6.952 1.00 94.94 329 SER A CA 1
ATOM 2613 C C . SER A 1 329 ? -20.382 4.250 6.184 1.00 94.94 329 SER A C 1
ATOM 2615 O O . SER A 1 329 ? -20.756 3.246 6.783 1.00 94.94 329 SER A O 1
ATOM 2617 N N . SER A 1 330 ? -20.318 4.306 4.855 1.00 91.56 330 SER A N 1
ATOM 2618 C CA . SER A 1 330 ? -20.706 3.195 4.001 1.00 91.56 330 SER A CA 1
ATOM 2619 C C . SER A 1 330 ? -19.806 1.987 4.247 1.00 91.56 330 SER A C 1
ATOM 2621 O O . SER A 1 330 ? -20.311 0.873 4.383 1.00 91.56 330 SER A O 1
ATOM 2623 N N . HIS A 1 331 ? -18.492 2.189 4.356 1.00 90.69 331 HIS A N 1
ATOM 2624 C CA . HIS A 1 331 ? -17.553 1.116 4.659 1.00 90.69 331 HIS A CA 1
ATOM 2625 C C . HIS A 1 331 ? -17.795 0.531 6.064 1.00 90.69 331 HIS A C 1
ATOM 2627 O O . HIS A 1 331 ? -17.922 -0.684 6.222 1.00 90.69 331 HIS A O 1
ATOM 2633 N N . ALA A 1 332 ? -17.937 1.374 7.092 1.00 92.44 332 ALA A N 1
ATOM 2634 C CA . ALA A 1 332 ? -18.210 0.940 8.464 1.00 92.44 332 ALA A CA 1
ATOM 2635 C C . ALA A 1 332 ? -19.564 0.221 8.606 1.00 92.44 332 ALA A C 1
ATOM 2637 O O . ALA A 1 332 ? -19.676 -0.748 9.359 1.00 92.44 332 ALA A O 1
ATOM 2638 N N . HIS A 1 333 ? -20.582 0.644 7.854 1.00 91.94 333 HIS A N 1
ATOM 2639 C CA . HIS A 1 333 ? -21.874 -0.032 7.798 1.00 91.94 333 HIS A CA 1
ATOM 2640 C C . HIS A 1 333 ? -21.744 -1.430 7.183 1.00 91.94 333 HIS A C 1
ATOM 2642 O O . HIS A 1 333 ? -22.175 -2.405 7.795 1.00 91.94 333 HIS A O 1
ATOM 2648 N N . ARG A 1 334 ? -21.050 -1.555 6.039 1.00 87.75 334 ARG A N 1
ATOM 2649 C CA . ARG A 1 334 ? -20.771 -2.859 5.409 1.00 87.75 334 ARG A CA 1
ATOM 2650 C C . ARG A 1 334 ? -19.993 -3.790 6.335 1.00 87.75 334 ARG A C 1
ATOM 2652 O O . ARG A 1 334 ? -20.293 -4.983 6.384 1.00 87.75 334 ARG A O 1
ATOM 2659 N N . LEU A 1 335 ? -19.029 -3.259 7.091 1.00 87.00 335 LEU A N 1
ATOM 2660 C CA . LEU A 1 335 ? -18.350 -4.019 8.136 1.00 87.00 335 LEU A CA 1
ATOM 2661 C C . LEU A 1 335 ? -19.349 -4.528 9.177 1.00 87.00 335 LEU A C 1
ATOM 2663 O O . LEU A 1 335 ? -19.392 -5.722 9.463 1.00 87.00 335 LEU A O 1
ATOM 2667 N N . ARG A 1 336 ? -20.167 -3.637 9.746 1.00 88.44 336 ARG A N 1
ATOM 2668 C CA . ARG A 1 336 ? -21.124 -3.981 10.807 1.00 88.44 336 ARG A CA 1
ATOM 2669 C C . ARG A 1 336 ? -22.149 -5.021 10.377 1.00 88.44 336 ARG A C 1
ATOM 2671 O O . ARG A 1 336 ? -22.461 -5.897 11.176 1.00 88.44 336 ARG A O 1
ATOM 2678 N N . ASP A 1 337 ? -22.594 -4.975 9.128 1.00 86.12 337 ASP A N 1
ATOM 2679 C CA . ASP A 1 337 ? -23.525 -5.957 8.567 1.00 86.12 337 ASP A CA 1
ATOM 2680 C C . ASP A 1 337 ? -22.929 -7.371 8.469 1.00 86.12 337 ASP A C 1
ATOM 2682 O O . ASP A 1 337 ? -23.665 -8.360 8.482 1.00 86.12 337 ASP A O 1
ATOM 2686 N N . ARG A 1 338 ? -21.599 -7.484 8.356 1.00 78.38 338 ARG A N 1
ATOM 2687 C CA . ARG A 1 338 ? -20.890 -8.764 8.165 1.00 78.38 338 ARG A CA 1
ATOM 2688 C C . ARG A 1 338 ? -20.216 -9.305 9.419 1.00 78.38 338 ARG A C 1
ATOM 2690 O O . ARG A 1 338 ? -19.852 -10.482 9.464 1.00 78.38 338 ARG A O 1
ATOM 2697 N N . MET A 1 339 ? -20.014 -8.458 10.417 1.00 79.56 339 MET A N 1
ATOM 2698 C CA . MET A 1 339 ? -19.367 -8.819 11.671 1.00 79.56 339 MET A CA 1
ATOM 2699 C C . MET A 1 339 ? -20.397 -9.197 12.733 1.00 79.56 339 MET A C 1
ATOM 2701 O O . MET A 1 339 ? -21.556 -8.787 12.701 1.00 79.56 339 MET A O 1
ATOM 2705 N N . HIS A 1 340 ? -19.959 -9.951 13.739 1.00 77.81 340 HIS A N 1
ATOM 2706 C CA . HIS A 1 340 ? -20.754 -10.099 14.952 1.00 77.81 340 HIS A CA 1
ATOM 2707 C C . HIS A 1 340 ? -20.950 -8.737 15.630 1.00 77.81 340 HIS A C 1
ATOM 2709 O O . HIS A 1 340 ? -20.028 -7.925 15.684 1.00 77.81 340 HIS A O 1
ATOM 2715 N N . ALA A 1 341 ? -22.126 -8.523 16.225 1.00 80.44 341 ALA A N 1
ATOM 2716 C CA . ALA A 1 341 ? -22.453 -7.289 16.945 1.00 80.44 341 ALA A CA 1
ATOM 2717 C C . ALA A 1 341 ? -21.464 -6.954 18.082 1.00 80.44 341 ALA A C 1
ATOM 2719 O O . ALA A 1 341 ? -21.342 -5.797 18.468 1.00 80.44 341 ALA A O 1
ATOM 2720 N N . THR A 1 342 ? -20.748 -7.954 18.608 1.00 85.50 342 THR A N 1
ATOM 2721 C CA . THR A 1 342 ? -19.744 -7.791 19.671 1.00 85.50 342 THR A CA 1
ATOM 2722 C C . THR A 1 342 ? -18.339 -7.481 19.159 1.00 85.50 342 THR A C 1
ATOM 2724 O O . THR A 1 342 ? -17.486 -7.120 19.963 1.00 85.50 342 THR A O 1
ATOM 2727 N N . ALA A 1 343 ? -18.071 -7.635 17.858 1.00 89.00 343 ALA A N 1
ATOM 2728 C CA . ALA A 1 343 ? -16.741 -7.407 17.305 1.00 89.00 343 ALA A CA 1
ATOM 2729 C C . ALA A 1 343 ? -16.374 -5.920 17.379 1.00 89.00 343 ALA A C 1
ATOM 2731 O O . ALA A 1 343 ? -17.182 -5.063 17.013 1.00 89.00 343 ALA A O 1
ATOM 2732 N N . CYS A 1 344 ? -15.165 -5.605 17.835 1.00 93.19 344 CYS A N 1
ATOM 2733 C CA . CYS A 1 344 ? -14.699 -4.226 17.943 1.00 93.19 344 CYS A CA 1
ATOM 2734 C C . CYS A 1 344 ? -14.064 -3.772 16.626 1.00 93.19 344 CYS A C 1
ATOM 2736 O O . CYS A 1 344 ? -13.204 -4.470 16.089 1.00 93.19 344 CYS A O 1
ATOM 2738 N N . ILE A 1 345 ? -14.461 -2.602 16.117 1.00 94.62 345 ILE A N 1
ATOM 2739 C CA . ILE A 1 345 ? -13.731 -1.941 15.028 1.00 94.62 345 ILE A CA 1
ATOM 2740 C C . ILE A 1 345 ? -12.583 -1.159 15.662 1.00 94.62 345 ILE A C 1
ATOM 2742 O O . ILE A 1 345 ? -12.823 -0.252 16.453 1.00 94.62 345 ILE A O 1
ATOM 2746 N N . ILE A 1 346 ? -11.349 -1.482 15.298 1.00 96.38 346 ILE A N 1
ATOM 2747 C CA . ILE A 1 346 ? -10.155 -0.734 15.682 1.00 96.38 346 ILE A CA 1
ATOM 2748 C C . ILE A 1 346 ? -9.664 0.033 14.457 1.00 96.38 346 ILE A C 1
ATOM 2750 O O . ILE A 1 346 ? -9.095 -0.550 13.534 1.00 96.38 346 ILE A O 1
ATOM 2754 N N . SER A 1 347 ? -9.878 1.345 14.423 1.00 97.06 347 SER A N 1
ATOM 2755 C CA . SER A 1 347 ? -9.404 2.155 13.299 1.00 97.06 347 SER A CA 1
ATOM 2756 C C . SER A 1 347 ? -7.935 2.550 13.470 1.00 97.06 347 SER A C 1
ATOM 2758 O O . SER A 1 347 ? -7.542 3.059 14.525 1.00 97.06 347 SER A O 1
ATOM 2760 N N . VAL A 1 348 ? -7.156 2.403 12.406 1.00 97.12 348 VAL A N 1
ATOM 2761 C CA . VAL A 1 348 ? -5.769 2.850 12.277 1.00 97.12 348 VAL A CA 1
ATOM 2762 C C . VAL A 1 348 ? -5.754 4.028 11.307 1.00 97.12 348 VAL A C 1
ATOM 2764 O O . VAL A 1 348 ? -5.783 3.834 10.097 1.00 97.12 348 VAL A O 1
ATOM 2767 N N . ILE A 1 349 ? -5.782 5.251 11.834 1.00 96.56 349 ILE A N 1
ATOM 2768 C CA . ILE A 1 349 ? -5.981 6.457 11.018 1.00 96.56 349 ILE A CA 1
ATOM 2769 C C . ILE A 1 349 ? -4.642 7.147 10.788 1.00 96.56 349 ILE A C 1
ATOM 2771 O O . ILE A 1 349 ? -3.971 7.515 11.752 1.00 96.56 349 ILE A O 1
ATOM 2775 N N . GLU A 1 350 ? -4.252 7.346 9.535 1.00 94.69 350 GLU A N 1
ATOM 2776 C CA . GLU A 1 350 ? -3.046 8.101 9.215 1.00 94.69 350 GLU A CA 1
ATOM 2777 C C . GLU A 1 350 ? -3.194 9.579 9.620 1.00 94.69 350 GLU A C 1
ATOM 2779 O O . GLU A 1 350 ? -4.167 10.235 9.249 1.00 94.69 350 GLU A O 1
ATOM 2784 N N . ALA A 1 351 ? -2.226 10.114 10.373 1.00 91.12 351 ALA A N 1
ATOM 2785 C CA . ALA A 1 351 ? -2.231 11.488 10.882 1.00 91.12 351 ALA A CA 1
ATOM 2786 C C . ALA A 1 351 ? -1.114 12.352 10.260 1.00 91.12 351 ALA A C 1
ATOM 2788 O O . ALA A 1 351 ? -0.366 13.018 10.979 1.00 91.12 351 ALA A O 1
ATOM 2789 N N . ASN A 1 352 ? -0.972 12.334 8.929 1.00 76.12 352 ASN A N 1
ATOM 2790 C CA . ASN A 1 352 ? 0.070 13.093 8.225 1.00 76.12 352 ASN A CA 1
ATOM 2791 C C . ASN A 1 352 ? -0.304 14.561 7.965 1.00 76.12 352 ASN A C 1
ATOM 2793 O O . ASN A 1 352 ? 0.378 15.467 8.446 1.00 76.12 352 ASN A O 1
ATOM 2797 N N . TYR A 1 353 ? -1.363 14.814 7.187 1.00 64.56 353 TYR A N 1
ATOM 2798 C CA . TYR A 1 353 ? -1.757 16.164 6.760 1.00 64.56 353 TYR A CA 1
ATOM 2799 C C . TYR A 1 353 ? -2.812 16.750 7.708 1.00 64.56 353 TYR A C 1
ATOM 2801 O O . TYR A 1 353 ? -3.790 16.101 8.048 1.00 64.56 353 TYR A O 1
ATOM 2809 N N . GLY A 1 354 ? -2.584 17.963 8.224 1.00 62.88 354 GLY A N 1
ATOM 2810 C CA . GLY A 1 354 ? -3.430 18.537 9.288 1.00 62.88 354 GLY A CA 1
ATOM 2811 C C . GLY A 1 354 ? -3.288 17.844 10.656 1.00 62.88 354 GLY A C 1
ATOM 2812 O O . GLY A 1 354 ? -3.958 18.221 11.622 1.00 62.88 354 GLY A O 1
ATOM 2813 N N . GLY A 1 355 ? -2.390 16.855 10.753 1.00 78.44 355 GLY A N 1
ATOM 2814 C CA . GLY A 1 355 ? -2.088 16.103 11.962 1.00 78.44 355 GLY A CA 1
ATOM 2815 C C . GLY A 1 355 ? -3.319 15.428 12.559 1.00 78.44 355 GLY A C 1
ATOM 2816 O O . GLY A 1 355 ? -4.136 14.812 11.880 1.00 78.44 355 GLY A O 1
ATOM 2817 N N . TRP A 1 356 ? -3.465 15.571 13.870 1.00 83.81 356 TRP A N 1
ATOM 2818 C CA . TRP A 1 356 ? -4.527 14.936 14.641 1.00 83.81 356 TRP A CA 1
ATOM 2819 C C . TRP A 1 356 ? -5.939 15.438 14.286 1.00 83.81 356 TRP A C 1
ATOM 2821 O O . TRP A 1 356 ? -6.905 14.759 14.620 1.00 83.81 356 TRP A O 1
ATOM 2831 N N . VAL A 1 357 ? -6.099 16.596 13.630 1.00 89.81 357 VAL A N 1
ATOM 2832 C CA . VAL A 1 357 ? -7.425 17.191 13.368 1.00 89.81 357 VAL A CA 1
ATOM 2833 C C . VAL A 1 357 ? -8.227 16.331 12.392 1.00 89.81 357 VAL A C 1
ATOM 2835 O O . VAL A 1 357 ? -9.369 15.973 12.683 1.00 89.81 357 VAL A O 1
ATOM 2838 N N . GLN A 1 358 ? -7.616 15.935 11.272 1.00 90.19 358 GLN A N 1
ATOM 2839 C CA . GLN A 1 358 ? -8.259 15.058 10.293 1.00 90.19 358 GLN A CA 1
ATOM 2840 C C . GLN A 1 358 ? -8.505 13.666 10.885 1.00 90.19 358 GLN A C 1
ATOM 2842 O O . GLN A 1 358 ? -9.606 13.133 10.757 1.00 90.19 358 GLN A O 1
ATOM 2847 N N . ALA A 1 359 ? -7.537 13.121 11.628 1.00 93.81 359 ALA A N 1
ATOM 2848 C CA . ALA A 1 359 ? -7.711 11.845 12.316 1.00 93.81 359 ALA A CA 1
ATOM 2849 C C . ALA A 1 359 ? -8.855 11.879 13.349 1.00 93.81 359 ALA A C 1
ATOM 2851 O O . ALA A 1 359 ? -9.647 10.943 13.443 1.00 93.81 359 ALA A O 1
ATOM 2852 N N . SER A 1 360 ? -9.014 12.996 14.064 1.00 94.94 360 SER A N 1
ATOM 2853 C CA . SER A 1 360 ? -10.122 13.210 15.004 1.00 94.94 360 SER A CA 1
ATOM 2854 C C . SER A 1 360 ? -11.463 13.296 14.283 1.00 94.94 360 SER A C 1
ATOM 2856 O O . SER A 1 360 ? -12.449 12.738 14.762 1.00 94.94 360 SER A O 1
ATOM 2858 N N . ARG A 1 361 ? -11.511 13.939 13.109 1.00 94.69 361 ARG A N 1
ATOM 2859 C CA . ARG A 1 361 ? -12.721 13.989 12.279 1.00 94.69 361 ARG A CA 1
ATOM 2860 C C . ARG A 1 361 ? -13.142 12.595 11.813 1.00 94.69 361 ARG A C 1
ATOM 2862 O O . ARG A 1 361 ? -14.310 12.240 11.951 1.00 94.69 361 ARG A O 1
ATOM 2869 N N . VAL A 1 362 ? -12.196 11.791 11.329 1.00 95.31 362 VAL A N 1
ATOM 2870 C CA . VAL A 1 362 ? -12.438 10.390 10.943 1.00 95.31 362 VAL A CA 1
ATOM 2871 C C . VAL A 1 362 ? -12.939 9.573 12.137 1.00 95.31 362 VAL A C 1
ATOM 2873 O O . VAL A 1 362 ? -13.934 8.862 12.017 1.00 95.31 362 VAL A O 1
ATOM 2876 N N . ALA A 1 363 ? -12.317 9.721 13.311 1.00 96.81 363 ALA A N 1
ATOM 2877 C CA . ALA A 1 363 ? -12.753 9.040 14.528 1.00 96.81 363 ALA A CA 1
ATOM 2878 C C . ALA A 1 363 ? -14.205 9.396 14.913 1.00 96.81 363 ALA A C 1
ATOM 2880 O O . ALA A 1 363 ? -15.004 8.505 15.198 1.00 96.81 363 ALA A O 1
ATOM 2881 N N . GLN A 1 364 ? -14.583 10.678 14.832 1.00 97.19 364 GLN A N 1
ATOM 2882 C CA . GLN A 1 364 ? -15.959 11.134 15.080 1.00 97.19 364 GLN A CA 1
ATOM 2883 C C . GLN A 1 364 ? -16.972 10.533 14.098 1.00 97.19 364 GLN A C 1
ATOM 2885 O O . GLN A 1 364 ? -18.055 10.131 14.514 1.00 97.19 364 GLN A O 1
ATOM 2890 N N . ILE A 1 365 ? -16.628 10.441 12.807 1.00 97.50 365 ILE A N 1
ATOM 2891 C CA . ILE A 1 365 ? -17.491 9.816 11.789 1.00 97.50 365 ILE A CA 1
ATOM 2892 C C . ILE A 1 365 ? -17.743 8.339 12.120 1.00 97.50 365 ILE A C 1
ATOM 2894 O O . ILE A 1 365 ? -18.842 7.833 11.903 1.00 97.50 365 ILE A O 1
ATOM 2898 N N . LEU A 1 366 ? -16.740 7.650 12.669 1.00 97.31 366 LEU A N 1
ATOM 2899 C CA . LEU A 1 366 ? -16.834 6.236 13.022 1.00 97.31 366 LEU A CA 1
ATOM 2900 C C . LEU A 1 366 ? -17.522 5.981 14.376 1.00 97.31 366 LEU A C 1
ATOM 2902 O O . LEU A 1 366 ? -17.993 4.869 14.612 1.00 97.31 366 LEU A O 1
ATOM 2906 N N . GLN A 1 367 ? -17.637 6.990 15.244 1.00 97.12 367 GLN A N 1
ATOM 2907 C CA . GLN A 1 367 ? -18.205 6.875 16.594 1.00 97.12 367 GLN A CA 1
ATOM 2908 C C . GLN A 1 367 ? -19.600 6.216 16.671 1.00 97.12 367 GLN A C 1
ATOM 2910 O O . GLN A 1 367 ? -19.829 5.473 17.631 1.00 97.12 367 GLN A O 1
ATOM 2915 N N . PRO A 1 368 ? -20.535 6.412 15.716 1.00 97.50 368 PRO A N 1
ATOM 2916 C CA . PRO A 1 368 ? -21.840 5.746 15.742 1.00 97.50 368 PRO A CA 1
ATOM 2917 C C . PRO A 1 368 ? -21.776 4.219 15.570 1.00 97.50 368 PRO A C 1
ATOM 2919 O O . PRO A 1 368 ? -22.710 3.517 15.953 1.00 97.50 368 PRO A O 1
ATOM 2922 N N . TYR A 1 369 ? -20.685 3.677 15.020 1.00 95.12 369 TYR A N 1
ATOM 2923 C CA . TYR A 1 369 ? -20.545 2.257 14.687 1.00 95.12 369 TYR A CA 1
ATOM 2924 C C . TYR A 1 369 ? -19.950 1.455 15.850 1.00 95.12 369 TYR A C 1
ATOM 2926 O O . TYR A 1 369 ? -18.959 0.749 15.672 1.00 95.12 369 TYR A O 1
ATOM 2934 N N . GLN A 1 370 ? -20.540 1.550 17.043 1.00 95.06 370 GLN A N 1
ATOM 2935 C CA . GLN A 1 370 ? -20.058 0.870 18.254 1.00 95.06 370 GLN A CA 1
ATOM 2936 C C . GLN A 1 370 ? -20.194 -0.670 18.189 1.00 95.06 370 GLN A C 1
ATOM 2938 O O . GLN A 1 370 ? -21.128 -1.166 17.555 1.00 95.06 370 GLN A O 1
ATOM 2943 N N . PRO A 1 371 ? -19.307 -1.440 18.859 1.00 95.19 371 PRO A N 1
ATOM 2944 C CA . PRO A 1 371 ? -18.125 -0.983 19.606 1.00 95.19 371 PRO A CA 1
ATOM 2945 C C . PRO A 1 371 ? -16.956 -0.576 18.689 1.00 95.19 371 PRO A C 1
ATOM 2947 O O . PRO A 1 371 ? -16.472 -1.395 17.909 1.00 95.19 371 PRO A O 1
ATOM 2950 N N . VAL A 1 372 ? -16.488 0.671 18.778 1.00 95.88 372 VAL A N 1
ATOM 2951 C CA . VAL A 1 372 ? -15.365 1.196 17.977 1.00 95.88 372 VAL A CA 1
ATOM 2952 C C . VAL A 1 372 ? -14.312 1.842 18.875 1.00 95.88 372 VAL A C 1
ATOM 2954 O O . VAL A 1 372 ? -14.648 2.483 19.869 1.00 95.88 372 VAL A O 1
ATOM 2957 N N . ARG A 1 373 ? -13.036 1.652 18.532 1.00 96.88 373 ARG A N 1
ATOM 2958 C CA . ARG A 1 373 ? -11.867 2.238 19.200 1.00 96.88 373 ARG A CA 1
ATOM 2959 C C . ARG A 1 373 ? -10.869 2.716 18.153 1.00 96.88 373 ARG A C 1
ATOM 2961 O O . ARG A 1 373 ? -10.865 2.232 17.020 1.00 96.88 373 ARG A O 1
ATOM 2968 N N . HIS A 1 374 ? -9.996 3.639 18.533 1.00 97.00 374 HIS A N 1
ATOM 2969 C CA . HIS A 1 374 ? -9.029 4.232 17.611 1.00 97.00 374 HIS A CA 1
ATOM 2970 C C . HIS A 1 374 ? -7.613 4.029 18.149 1.00 97.00 374 HIS A C 1
ATOM 2972 O O . HIS A 1 374 ? -7.375 4.193 19.345 1.00 97.00 374 HIS A O 1
ATOM 2978 N N . LEU A 1 375 ? -6.669 3.646 17.285 1.00 95.88 375 LEU A N 1
ATOM 2979 C CA . LEU A 1 375 ? -5.260 3.613 17.675 1.00 95.88 375 LEU A CA 1
ATOM 2980 C C . LEU A 1 375 ? -4.704 5.028 17.806 1.00 95.88 375 LEU A C 1
ATOM 2982 O O . LEU A 1 375 ? -5.025 5.909 17.009 1.00 95.88 375 LEU A O 1
ATOM 2986 N N . SER A 1 376 ? -3.825 5.206 18.787 1.00 94.25 376 SER A N 1
ATOM 2987 C CA . SER A 1 376 ? -3.066 6.428 19.023 1.00 94.25 376 SER A CA 1
ATOM 2988 C C . SER A 1 376 ? -1.591 6.111 19.176 1.00 94.25 376 SER A C 1
ATOM 2990 O O . SER A 1 376 ? -1.187 5.386 20.087 1.00 94.25 376 SER A O 1
ATOM 2992 N N . ALA A 1 377 ? -0.781 6.733 18.322 1.00 87.19 377 ALA A N 1
ATOM 2993 C CA . ALA A 1 377 ? 0.660 6.844 18.529 1.00 87.19 377 ALA A CA 1
ATOM 2994 C C . ALA A 1 377 ? 1.035 8.081 19.369 1.00 87.19 377 ALA A C 1
ATOM 2996 O O . ALA A 1 377 ? 2.219 8.338 19.584 1.00 87.19 377 ALA A O 1
ATOM 2997 N N . ASP A 1 378 ? 0.051 8.869 19.818 1.00 84.44 378 ASP A N 1
ATOM 2998 C CA . ASP A 1 378 ? 0.284 10.054 20.634 1.00 84.44 378 ASP A CA 1
ATOM 2999 C C . ASP A 1 378 ? 0.766 9.651 22.034 1.00 84.44 378 ASP A C 1
ATOM 3001 O O . ASP A 1 378 ? 0.007 9.142 22.861 1.00 84.44 378 ASP A O 1
ATOM 3005 N N . SER A 1 379 ? 2.051 9.892 22.298 1.00 80.44 379 SER A N 1
ATOM 3006 C CA . SER A 1 379 ? 2.665 9.704 23.614 1.00 80.44 379 SER A CA 1
ATOM 3007 C C . SER A 1 379 ? 2.325 10.831 24.592 1.00 80.44 379 SER A C 1
ATOM 3009 O O . SER A 1 379 ? 2.735 10.783 25.754 1.00 80.44 379 SER A O 1
ATOM 3011 N N . SER A 1 380 ? 1.625 11.879 24.143 1.00 82.38 380 SER A N 1
ATOM 3012 C CA . SER A 1 380 ? 1.138 12.932 25.022 1.00 82.38 380 SER A CA 1
ATOM 3013 C C . SER A 1 380 ? 0.018 12.420 25.931 1.00 82.38 380 SER A C 1
ATOM 3015 O O . SER A 1 380 ? -0.631 11.402 25.685 1.00 82.38 380 SER A O 1
ATOM 3017 N N . LYS A 1 381 ? -0.268 13.173 26.997 1.00 83.31 381 LYS A N 1
ATOM 3018 C CA . LYS A 1 381 ? -1.378 12.863 27.911 1.00 83.31 381 LYS A CA 1
ATOM 3019 C C . LYS A 1 381 ? -2.758 12.955 27.243 1.00 83.31 381 LYS A C 1
ATOM 3021 O O . LYS A 1 381 ? -3.726 12.493 27.835 1.00 83.31 381 LYS A O 1
ATOM 3026 N N . LEU A 1 382 ? -2.853 13.561 26.057 1.00 84.44 382 LEU A N 1
ATOM 3027 C CA . LEU A 1 382 ? -4.121 13.805 25.370 1.00 84.44 382 LEU A CA 1
ATOM 3028 C C . LEU A 1 382 ? -4.631 12.590 24.592 1.00 84.44 382 LEU A C 1
ATOM 3030 O O . LEU A 1 382 ? -5.819 12.572 24.288 1.00 84.44 382 LEU A O 1
ATOM 3034 N N . ARG A 1 383 ? -3.767 11.601 24.295 1.00 86.69 383 ARG A N 1
ATOM 3035 C CA . ARG A 1 383 ? -4.117 10.362 23.576 1.00 86.69 383 ARG A CA 1
ATOM 3036 C C . ARG A 1 383 ? -4.979 10.638 22.344 1.00 86.69 383 ARG A C 1
ATOM 3038 O O . ARG A 1 383 ? -6.114 10.183 22.247 1.00 86.69 383 ARG A O 1
ATOM 3045 N N . ARG A 1 384 ? -4.477 11.468 21.433 1.00 92.81 384 ARG A N 1
ATOM 3046 C CA . ARG A 1 384 ? -5.230 11.842 20.232 1.00 92.81 384 ARG A CA 1
ATOM 3047 C C . ARG A 1 384 ? -5.282 10.674 19.241 1.00 92.81 384 ARG A C 1
ATOM 3049 O O . ARG A 1 384 ? -4.258 10.023 19.045 1.00 92.81 384 ARG A O 1
ATOM 3056 N N . PRO A 1 385 ? -6.429 10.428 18.583 1.00 94.94 385 PRO A N 1
ATOM 3057 C CA . PRO A 1 385 ? -6.535 9.350 17.612 1.00 94.94 385 PRO A CA 1
ATOM 3058 C C . PRO A 1 385 ? -5.608 9.607 16.422 1.00 94.94 385 PRO A C 1
ATOM 3060 O O . PRO A 1 385 ? -5.450 10.742 15.964 1.00 94.94 385 PRO A O 1
ATOM 3063 N N . GLY A 1 386 ? -5.039 8.525 15.908 1.00 94.94 386 GLY A N 1
ATOM 3064 C CA . GLY A 1 386 ? -4.205 8.513 14.721 1.00 94.94 386 GLY A CA 1
ATOM 3065 C C . GLY A 1 386 ? -2.769 8.069 14.976 1.00 94.94 386 GLY A C 1
ATOM 3066 O O . GLY A 1 386 ? -2.258 8.043 16.100 1.00 94.94 386 GLY A O 1
ATOM 3067 N N . VAL A 1 387 ? -2.112 7.695 13.887 1.00 94.94 387 VAL A N 1
ATOM 3068 C CA . VAL A 1 387 ? -0.738 7.203 13.873 1.00 94.94 387 VAL A CA 1
ATOM 3069 C C . VAL A 1 387 ? 0.108 8.048 12.927 1.00 94.94 387 VAL A C 1
ATOM 3071 O O . VAL A 1 387 ? -0.333 8.424 11.842 1.00 94.94 387 VAL A O 1
ATOM 3074 N N . LEU A 1 388 ? 1.321 8.390 13.362 1.00 90.50 388 LEU A N 1
ATOM 3075 C CA . LEU A 1 388 ? 2.242 9.232 12.598 1.00 90.50 388 LEU A CA 1
ATOM 3076 C C . LEU A 1 388 ? 3.067 8.388 11.626 1.00 90.50 388 LEU A C 1
ATOM 3078 O O . LEU A 1 388 ? 3.712 7.424 12.040 1.00 90.50 388 LEU A O 1
ATOM 3082 N N . THR A 1 389 ? 3.128 8.812 10.365 1.00 88.19 389 THR A N 1
ATOM 3083 C CA . THR A 1 389 ? 3.857 8.120 9.293 1.00 88.19 389 THR A CA 1
ATOM 3084 C C . THR A 1 389 ? 5.214 8.780 9.027 1.00 88.19 389 THR A C 1
ATOM 3086 O O . THR A 1 389 ? 5.508 9.298 7.948 1.00 88.19 389 THR A O 1
ATOM 3089 N N . SER A 1 390 ? 6.088 8.758 10.036 1.00 88.31 390 SER A N 1
ATOM 3090 C CA . SER A 1 390 ? 7.493 9.162 9.889 1.00 88.31 390 SER A CA 1
ATOM 3091 C C . SER A 1 390 ? 8.255 8.240 8.925 1.00 88.31 390 SER A C 1
ATOM 3093 O O . SER A 1 390 ? 7.859 7.093 8.716 1.00 88.31 390 SER A O 1
ATOM 3095 N N . ALA A 1 391 ? 9.393 8.690 8.385 1.00 87.69 391 ALA A N 1
ATOM 3096 C CA . ALA A 1 391 ? 10.243 7.851 7.528 1.00 87.69 391 ALA A CA 1
ATOM 3097 C C . ALA A 1 391 ? 10.637 6.520 8.204 1.00 87.69 391 ALA A C 1
ATOM 3099 O O . ALA A 1 391 ? 10.607 5.474 7.568 1.00 87.69 391 ALA A O 1
ATOM 3100 N N . GLU A 1 392 ? 10.933 6.553 9.506 1.00 88.69 392 GLU A N 1
ATOM 3101 C CA . GLU A 1 392 ? 11.253 5.360 10.295 1.00 88.69 392 GLU A CA 1
ATOM 3102 C C . GLU A 1 392 ? 10.042 4.429 10.447 1.00 88.69 392 GLU A C 1
ATOM 3104 O O . GLU A 1 392 ? 10.159 3.219 10.262 1.00 88.69 392 GLU A O 1
ATOM 3109 N N . SER A 1 393 ? 8.860 4.979 10.742 1.00 90.94 393 SER A N 1
ATOM 3110 C CA . SER A 1 393 ? 7.640 4.170 10.834 1.00 90.94 393 SER A CA 1
ATOM 3111 C C . SER A 1 393 ? 7.266 3.554 9.481 1.00 90.94 393 SER A C 1
ATOM 3113 O O . SER A 1 393 ? 6.900 2.384 9.439 1.00 90.94 393 SER A O 1
ATOM 3115 N N . LYS A 1 394 ? 7.447 4.280 8.366 1.00 92.31 394 LYS A N 1
ATOM 3116 C CA . LYS A 1 394 ? 7.270 3.758 7.001 1.00 92.31 394 LYS A CA 1
ATOM 3117 C C . LYS A 1 394 ? 8.190 2.577 6.734 1.00 92.31 394 LYS A C 1
ATOM 3119 O O . LYS A 1 394 ? 7.719 1.556 6.244 1.00 92.31 394 LYS A O 1
ATOM 3124 N N . GLU A 1 395 ? 9.456 2.677 7.129 1.00 91.50 395 GLU A N 1
ATOM 3125 C CA . GLU A 1 395 ? 10.421 1.580 7.026 1.00 91.50 395 GLU A CA 1
ATOM 3126 C C . GLU A 1 395 ? 9.948 0.337 7.798 1.00 91.50 395 GLU A C 1
ATOM 3128 O O . GLU A 1 395 ? 9.929 -0.768 7.257 1.00 91.50 395 GLU A O 1
ATOM 3133 N N . ARG A 1 396 ? 9.497 0.513 9.047 1.00 91.50 396 ARG A N 1
ATOM 3134 C CA . ARG A 1 396 ? 8.992 -0.590 9.884 1.00 91.50 396 ARG A CA 1
ATOM 3135 C C . ARG A 1 396 ? 7.741 -1.235 9.300 1.00 91.50 396 ARG A C 1
ATOM 3137 O O . ARG A 1 396 ? 7.683 -2.456 9.201 1.00 91.50 396 ARG A O 1
ATOM 3144 N N . MET A 1 397 ? 6.770 -0.431 8.872 1.00 96.31 397 MET A N 1
ATOM 3145 C CA . MET A 1 397 ? 5.540 -0.950 8.275 1.00 96.31 397 MET A CA 1
ATOM 3146 C C . MET A 1 397 ? 5.812 -1.695 6.965 1.00 96.31 397 MET A C 1
ATOM 3148 O O . MET A 1 397 ? 5.229 -2.748 6.717 1.00 96.31 397 MET A O 1
ATOM 3152 N N . ARG A 1 398 ? 6.743 -1.188 6.149 1.00 95.31 398 ARG A N 1
ATOM 3153 C CA . ARG A 1 398 ? 7.160 -1.822 4.895 1.00 95.31 398 ARG A CA 1
ATOM 3154 C C . ARG A 1 398 ? 7.911 -3.128 5.161 1.00 95.31 398 ARG A C 1
ATOM 3156 O O . ARG A 1 398 ? 7.692 -4.094 4.436 1.00 95.31 398 ARG A O 1
ATOM 3163 N N . HIS A 1 399 ? 8.741 -3.205 6.208 1.00 93.38 399 HIS A N 1
ATOM 3164 C CA . HIS A 1 399 ? 9.378 -4.466 6.634 1.00 93.38 399 HIS A CA 1
ATOM 3165 C C . HIS A 1 399 ? 8.347 -5.497 7.039 1.00 93.38 399 HIS A C 1
ATOM 3167 O O . HIS A 1 399 ? 8.434 -6.643 6.606 1.00 93.38 399 HIS A O 1
ATOM 3173 N N . GLU A 1 400 ? 7.373 -5.075 7.833 1.00 95.19 400 GLU A N 1
ATOM 3174 C CA . GLU A 1 400 ? 6.357 -5.978 8.334 1.00 95.19 400 GLU A CA 1
ATOM 3175 C C . GLU A 1 400 ? 5.491 -6.511 7.190 1.00 95.19 400 GLU A C 1
ATOM 3177 O O . GLU A 1 400 ? 5.350 -7.723 7.045 1.00 95.19 400 GLU A O 1
ATOM 3182 N N . LEU A 1 401 ? 5.013 -5.642 6.292 1.00 96.44 401 LEU A N 1
ATOM 3183 C CA . LEU A 1 401 ? 4.265 -6.082 5.114 1.00 96.44 401 LEU A CA 1
ATOM 3184 C C . LEU A 1 401 ? 5.100 -7.003 4.208 1.00 96.44 401 LEU A C 1
ATOM 3186 O O . LEU A 1 401 ? 4.601 -8.038 3.770 1.00 96.44 401 LEU A O 1
ATOM 3190 N N . GLN A 1 402 ? 6.377 -6.688 3.966 1.00 94.75 402 GLN A N 1
ATOM 3191 C CA . GLN A 1 402 ? 7.267 -7.566 3.200 1.00 94.75 402 GLN A CA 1
ATOM 3192 C C . GLN A 1 402 ? 7.415 -8.944 3.860 1.00 94.75 402 GLN A C 1
ATOM 3194 O O . GLN A 1 402 ? 7.413 -9.954 3.159 1.00 94.75 402 GLN A O 1
ATOM 3199 N N . ARG A 1 403 ? 7.507 -9.006 5.194 1.00 92.94 403 ARG A N 1
ATOM 3200 C CA . ARG A 1 403 ? 7.575 -10.263 5.951 1.00 92.94 403 ARG A CA 1
ATOM 3201 C C . ARG A 1 403 ? 6.307 -11.094 5.756 1.00 92.94 403 ARG A C 1
ATOM 3203 O O . ARG A 1 403 ? 6.399 -12.264 5.394 1.00 92.94 403 ARG A O 1
ATOM 3210 N N . TYR A 1 404 ? 5.133 -10.476 5.895 1.00 94.50 404 TYR A N 1
ATOM 3211 C CA . TYR A 1 404 ? 3.852 -11.132 5.626 1.00 94.50 404 TYR A CA 1
ATOM 3212 C C . TYR A 1 404 ? 3.751 -11.666 4.188 1.00 94.50 404 TYR A C 1
ATOM 3214 O O . TYR A 1 404 ? 3.289 -12.788 3.979 1.00 94.50 404 TYR A O 1
ATOM 3222 N N . LEU A 1 405 ? 4.185 -10.887 3.194 1.00 93.81 405 LEU A N 1
ATOM 3223 C CA . LEU A 1 405 ? 4.160 -11.291 1.785 1.00 93.81 405 LEU A CA 1
ATOM 3224 C C . LEU A 1 405 ? 5.139 -12.442 1.501 1.00 93.81 405 LEU A C 1
ATOM 3226 O O . LEU A 1 405 ? 4.773 -13.404 0.825 1.00 93.81 405 LEU A O 1
ATOM 3230 N N . ALA A 1 406 ? 6.357 -12.378 2.043 1.00 89.88 406 ALA A N 1
ATOM 3231 C CA . ALA A 1 406 ? 7.378 -13.410 1.867 1.00 89.88 406 ALA A CA 1
ATOM 3232 C C . ALA A 1 406 ? 6.969 -14.744 2.511 1.00 89.88 406 ALA A C 1
ATOM 3234 O O . ALA A 1 406 ? 7.095 -15.799 1.891 1.00 89.88 406 ALA A O 1
ATOM 3235 N N . GLU A 1 407 ? 6.410 -14.692 3.723 1.00 90.50 407 GLU A N 1
ATOM 3236 C CA . GLU A 1 407 ? 5.919 -15.865 4.458 1.00 90.50 407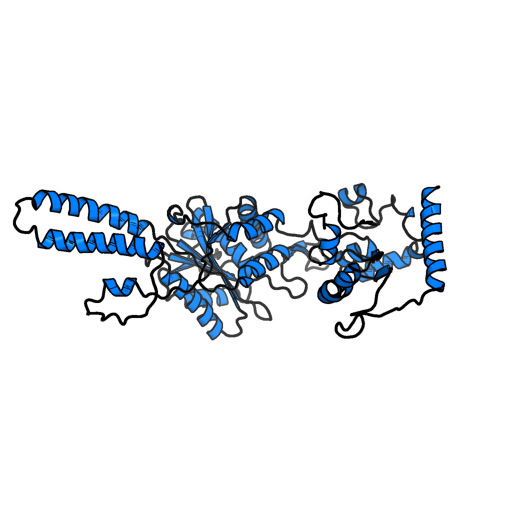 GLU A CA 1
ATOM 3237 C C . GLU A 1 407 ? 4.562 -16.374 3.931 1.00 90.50 407 GLU A C 1
ATOM 3239 O O . GLU A 1 407 ? 4.075 -17.415 4.364 1.00 90.50 407 GLU A O 1
ATOM 3244 N N . ASN A 1 408 ? 3.954 -15.680 2.963 1.00 90.38 408 ASN A N 1
ATOM 3245 C CA . ASN A 1 408 ? 2.614 -15.946 2.435 1.00 90.38 408 ASN A CA 1
ATOM 3246 C C . ASN A 1 408 ? 1.504 -15.944 3.502 1.00 90.38 408 ASN A C 1
ATOM 3248 O O . ASN A 1 408 ? 0.607 -16.788 3.478 1.00 90.38 408 ASN A O 1
ATOM 3252 N N . ARG A 1 409 ? 1.571 -14.978 4.415 1.00 90.06 409 ARG A N 1
ATOM 3253 C CA . ARG A 1 409 ? 0.651 -14.799 5.548 1.00 90.06 409 ARG A CA 1
ATOM 3254 C C . ARG A 1 409 ? -0.349 -13.668 5.340 1.00 90.06 409 ARG A C 1
ATOM 3256 O O . ARG A 1 409 ? -1.010 -13.242 6.283 1.00 90.06 409 ARG A O 1
ATOM 3263 N N . VAL A 1 410 ? -0.436 -13.151 4.115 1.00 90.12 410 VAL A N 1
ATOM 3264 C CA . VAL A 1 410 ? -1.529 -12.275 3.690 1.00 90.12 410 VAL A CA 1
ATOM 3265 C C . VAL A 1 410 ? -2.526 -13.110 2.901 1.00 90.12 410 VAL A C 1
ATOM 3267 O O . VAL A 1 410 ? -2.193 -13.654 1.847 1.00 90.12 410 VAL A O 1
ATOM 3270 N N . HIS A 1 411 ? -3.755 -13.176 3.394 1.00 85.31 411 HIS A N 1
ATOM 3271 C CA . HIS A 1 411 ? -4.848 -13.899 2.764 1.00 85.31 411 HIS A CA 1
ATOM 3272 C C . HIS A 1 411 ? -5.900 -12.899 2.297 1.00 85.31 411 HIS A C 1
ATOM 3274 O O . HIS A 1 411 ? -6.296 -12.007 3.045 1.00 85.31 411 HIS A O 1
ATOM 3280 N N . MET A 1 412 ? -6.361 -13.062 1.060 1.00 80.69 412 MET A N 1
ATOM 3281 C CA . MET A 1 412 ? -7.540 -12.367 0.556 1.00 80.69 412 MET A CA 1
ATOM 3282 C C . MET A 1 412 ? -8.660 -13.375 0.346 1.00 80.69 412 MET A C 1
ATOM 3284 O O . MET A 1 412 ? -8.485 -14.347 -0.387 1.00 80.69 412 MET A O 1
ATOM 3288 N N . GLU A 1 413 ? -9.816 -13.139 0.954 1.00 71.25 413 GLU A N 1
ATOM 3289 C CA . GLU A 1 413 ? -11.012 -13.929 0.679 1.00 71.25 413 GLU A CA 1
ATOM 3290 C C . GLU A 1 413 ? -11.670 -13.432 -0.620 1.00 71.25 413 GLU A C 1
ATOM 3292 O O . GLU A 1 413 ? -12.185 -12.312 -0.686 1.00 71.25 413 GLU A O 1
ATOM 3297 N N . LEU A 1 414 ? -11.666 -14.260 -1.672 1.00 61.97 414 LEU A N 1
ATOM 3298 C CA . LEU A 1 414 ? -12.518 -14.034 -2.840 1.00 61.97 414 LEU A CA 1
ATOM 3299 C C . LEU A 1 414 ? -13.921 -14.550 -2.564 1.00 61.97 414 LEU A C 1
ATOM 3301 O O . LEU A 1 414 ? -14.121 -15.734 -2.298 1.00 61.97 414 LEU A O 1
ATOM 3305 N N . ARG A 1 415 ? -14.910 -13.685 -2.774 1.00 57.53 415 ARG A N 1
ATOM 3306 C CA . ARG A 1 415 ? -16.269 -14.133 -3.058 1.00 57.53 415 ARG A CA 1
ATOM 3307 C C . ARG A 1 415 ? -16.544 -14.043 -4.545 1.00 57.53 415 ARG A C 1
ATOM 3309 O O . ARG A 1 415 ? -16.291 -13.025 -5.177 1.00 57.53 415 ARG A O 1
ATOM 3316 N N . GLU A 1 416 ? -17.099 -15.121 -5.086 1.00 51.75 416 GLU A N 1
ATOM 3317 C CA . GLU A 1 416 ? -17.426 -15.249 -6.508 1.00 51.75 416 GLU A CA 1
ATOM 3318 C C . GLU A 1 416 ? -18.539 -14.293 -6.975 1.00 51.75 416 GLU A C 1
ATOM 3320 O O . GLU A 1 416 ? -18.819 -14.231 -8.169 1.00 51.75 416 GLU A O 1
ATOM 3325 N N . GLN A 1 417 ? -19.209 -13.551 -6.083 1.00 46.47 417 GLN A N 1
ATOM 3326 C CA . GLN A 1 417 ? -20.389 -12.758 -6.439 1.00 46.47 417 GLN A CA 1
ATOM 3327 C C . GLN A 1 417 ? -20.491 -11.473 -5.604 1.00 46.47 417 GLN A C 1
ATOM 3329 O O . GLN A 1 417 ? -20.717 -11.514 -4.395 1.00 46.47 417 GLN A O 1
ATOM 3334 N N . GLY A 1 418 ? -20.348 -10.333 -6.284 1.00 42.34 418 GLY A N 1
ATOM 3335 C CA . GLY A 1 418 ? -20.235 -8.991 -5.707 1.00 42.34 418 GLY A CA 1
ATOM 3336 C C . GLY A 1 418 ? -18.753 -8.633 -5.599 1.00 42.34 418 GLY A C 1
ATOM 3337 O O . GLY A 1 418 ? -18.001 -9.334 -4.947 1.00 42.34 418 GLY A O 1
ATOM 3338 N N . GLY A 1 419 ? -18.229 -7.641 -6.302 1.00 42.12 419 GLY A N 1
ATOM 3339 C CA . GLY A 1 419 ? -18.738 -6.280 -6.456 1.00 42.12 419 GLY A CA 1
ATOM 3340 C C . GLY A 1 419 ? -17.630 -5.273 -6.107 1.00 42.12 419 GLY A C 1
ATOM 3341 O O . GLY A 1 419 ? -17.702 -4.128 -6.524 1.00 42.12 419 GLY A O 1
ATOM 3342 N N . THR A 1 420 ? -16.564 -5.717 -5.436 1.00 46.22 420 THR A N 1
ATOM 3343 C CA . THR A 1 420 ? -15.247 -5.074 -5.516 1.00 46.22 420 THR A CA 1
ATOM 3344 C C . THR A 1 420 ? -14.730 -5.196 -6.927 1.00 46.22 420 THR A C 1
ATOM 3346 O O . THR A 1 420 ? -14.753 -6.284 -7.526 1.00 46.22 420 THR A O 1
ATOM 3349 N N . ARG A 1 421 ? -14.229 -4.085 -7.455 1.00 54.72 421 ARG A N 1
ATOM 3350 C CA . ARG A 1 421 ? -13.645 -4.061 -8.784 1.00 54.72 421 ARG A CA 1
ATOM 3351 C C . ARG A 1 421 ? -12.410 -4.959 -8.751 1.00 54.72 421 ARG A C 1
ATOM 3353 O O . ARG A 1 421 ? -11.612 -4.902 -7.822 1.00 54.72 421 ARG A O 1
ATOM 3360 N N . VAL A 1 422 ? -12.252 -5.844 -9.738 1.00 59.09 422 VAL A N 1
ATOM 3361 C CA . VAL A 1 422 ? -10.982 -6.587 -9.945 1.00 59.09 422 VAL A CA 1
ATOM 3362 C C . VAL A 1 422 ? -9.790 -5.614 -9.935 1.00 59.09 422 VAL A C 1
ATOM 3364 O O . VAL A 1 422 ? -8.684 -5.972 -9.533 1.00 59.09 422 VAL A O 1
ATOM 3367 N N . ASP A 1 423 ? -10.083 -4.368 -10.283 1.00 71.06 423 ASP A N 1
ATOM 3368 C CA . ASP A 1 423 ? -9.229 -3.201 -10.289 1.00 71.06 423 ASP A CA 1
ATOM 3369 C C . ASP A 1 423 ? -8.577 -2.889 -8.935 1.00 71.06 423 ASP A C 1
ATOM 3371 O O . ASP A 1 423 ? -7.423 -2.497 -8.960 1.00 71.06 423 ASP A O 1
ATOM 3375 N N . ASP A 1 424 ? -9.200 -3.110 -7.769 1.00 78.12 424 ASP A N 1
ATOM 3376 C CA . ASP A 1 424 ? -8.625 -2.643 -6.488 1.00 78.12 424 ASP A CA 1
ATOM 3377 C C . ASP A 1 424 ? -7.406 -3.472 -6.052 1.00 78.12 424 ASP A C 1
ATOM 3379 O O . ASP A 1 424 ? -6.392 -2.935 -5.609 1.00 78.12 424 ASP A O 1
ATOM 3383 N N . VAL A 1 425 ? -7.455 -4.795 -6.249 1.00 82.06 425 VAL A N 1
ATOM 3384 C CA . VAL A 1 425 ? -6.306 -5.689 -6.005 1.00 82.06 425 VAL A CA 1
ATOM 3385 C C . VAL A 1 425 ? -5.190 -5.410 -7.005 1.00 82.06 425 VAL A C 1
ATOM 3387 O O . VAL A 1 425 ? -4.017 -5.366 -6.634 1.00 82.06 425 VAL A O 1
ATOM 3390 N N . GLN A 1 426 ? -5.541 -5.225 -8.279 1.00 85.12 426 GLN A N 1
ATOM 3391 C CA . GLN A 1 426 ? -4.563 -4.891 -9.312 1.00 85.12 426 GLN A CA 1
ATOM 3392 C C .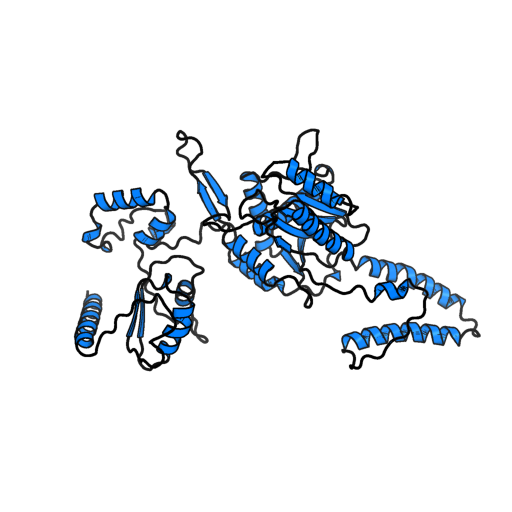 GLN A 1 426 ? -3.949 -3.511 -9.068 1.00 85.12 426 GLN A C 1
ATOM 3394 O O . GLN A 1 426 ? -2.748 -3.333 -9.263 1.00 85.12 426 GLN A O 1
ATOM 3399 N N . LEU A 1 427 ? -4.739 -2.558 -8.575 1.00 87.31 427 LEU A N 1
ATOM 3400 C CA . LEU A 1 427 ? -4.293 -1.235 -8.172 1.00 87.31 427 LEU A CA 1
ATOM 3401 C C . LEU A 1 427 ? -3.361 -1.326 -6.966 1.00 87.31 427 LEU A C 1
ATOM 3403 O O . LEU A 1 427 ? -2.276 -0.759 -7.025 1.00 87.31 427 LEU A O 1
ATOM 3407 N N . LEU A 1 428 ? -3.705 -2.093 -5.927 1.00 91.00 428 LEU A N 1
ATOM 3408 C CA . LEU A 1 428 ? -2.813 -2.346 -4.792 1.00 91.00 428 LEU A CA 1
ATOM 3409 C C . LEU A 1 428 ? -1.486 -2.960 -5.257 1.00 91.00 428 LEU A C 1
ATOM 3411 O O . LEU A 1 428 ? -0.422 -2.458 -4.910 1.00 91.00 428 LEU A O 1
ATOM 3415 N N . LEU A 1 429 ? -1.528 -4.012 -6.080 1.00 91.12 429 LEU A N 1
ATOM 3416 C CA . LEU A 1 429 ? -0.325 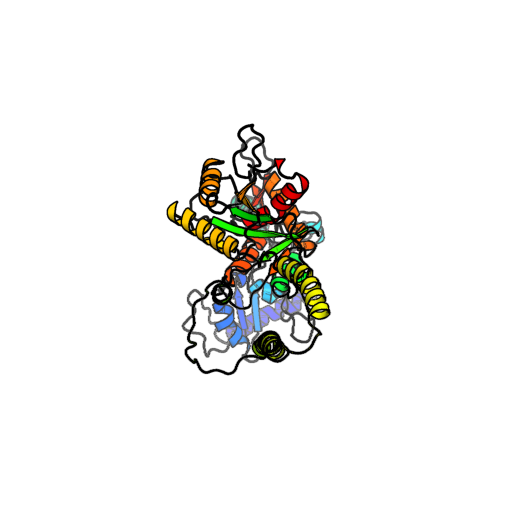-4.644 -6.632 1.00 91.12 429 LEU A CA 1
ATOM 3417 C C . LEU A 1 429 ? 0.507 -3.658 -7.457 1.00 91.12 429 LEU A C 1
ATOM 3419 O O . LEU A 1 429 ? 1.731 -3.641 -7.338 1.00 91.12 429 LEU A O 1
ATOM 3423 N N . LYS A 1 430 ? -0.145 -2.821 -8.270 1.00 90.44 430 LYS A N 1
ATOM 3424 C CA . LYS A 1 430 ? 0.506 -1.756 -9.036 1.00 90.44 430 LYS A CA 1
ATOM 3425 C C . LYS A 1 430 ? 1.198 -0.761 -8.105 1.00 90.44 430 LYS A C 1
ATOM 3427 O O . LYS A 1 430 ? 2.368 -0.472 -8.326 1.00 90.44 430 LYS A O 1
ATOM 3432 N N . GLN A 1 431 ? 0.526 -0.294 -7.054 1.00 93.12 431 GLN A N 1
ATOM 3433 C CA . GLN A 1 431 ? 1.104 0.645 -6.089 1.00 93.12 431 GLN A CA 1
ATOM 3434 C C . GLN A 1 431 ? 2.264 0.024 -5.297 1.00 93.12 431 GLN A C 1
ATOM 3436 O O . GLN A 1 431 ? 3.304 0.658 -5.145 1.00 93.12 431 GLN A O 1
ATOM 3441 N N . LEU A 1 432 ? 2.144 -1.237 -4.863 1.00 93.94 432 LEU A N 1
ATOM 3442 C CA . LEU A 1 432 ? 3.224 -1.953 -4.173 1.00 93.94 432 LEU A CA 1
ATOM 3443 C C . LEU A 1 432 ? 4.455 -2.142 -5.073 1.00 93.94 432 LEU A C 1
ATOM 3445 O O . LEU A 1 432 ? 5.575 -1.953 -4.612 1.00 93.94 432 LEU A O 1
ATOM 3449 N N . ARG A 1 433 ? 4.278 -2.449 -6.366 1.00 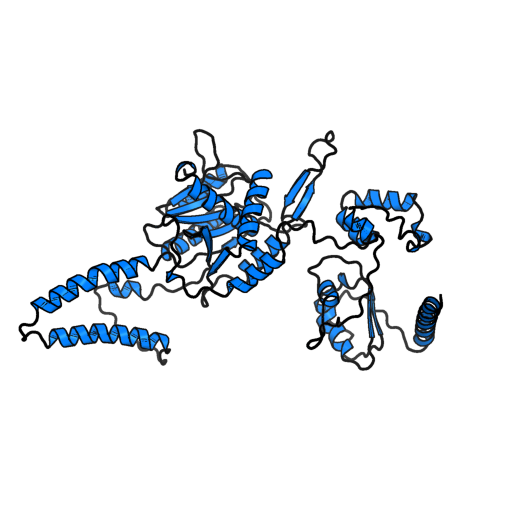90.81 433 ARG A N 1
ATOM 3450 C CA . ARG A 1 433 ? 5.399 -2.548 -7.327 1.00 90.81 433 ARG A CA 1
ATOM 3451 C C . ARG A 1 433 ? 6.117 -1.218 -7.550 1.00 90.81 433 ARG A C 1
ATOM 3453 O O . ARG A 1 433 ? 7.303 -1.216 -7.852 1.00 90.81 433 ARG A O 1
ATOM 3460 N N . GLN A 1 434 ? 5.392 -0.109 -7.438 1.00 89.88 434 GLN A N 1
ATOM 3461 C CA . GLN A 1 434 ? 5.910 1.246 -7.645 1.00 89.88 434 GLN A CA 1
ATOM 3462 C C . GLN A 1 434 ? 6.559 1.839 -6.393 1.00 89.88 434 GLN A C 1
ATOM 3464 O O . GLN A 1 434 ? 7.143 2.918 -6.458 1.00 89.88 434 GLN A O 1
ATOM 3469 N N . PHE A 1 435 ? 6.427 1.166 -5.253 1.00 91.25 435 PHE A N 1
ATOM 3470 C CA . PHE A 1 435 ? 6.991 1.612 -3.995 1.00 91.25 435 PHE A CA 1
ATOM 3471 C C . PHE A 1 435 ? 8.504 1.386 -4.018 1.00 91.25 435 PHE A C 1
ATOM 3473 O O . PHE A 1 435 ? 8.966 0.243 -4.078 1.00 91.25 435 PHE A O 1
ATOM 3480 N N . GLU A 1 436 ? 9.273 2.472 -3.984 1.00 90.25 436 GLU A N 1
ATOM 3481 C CA . GLU A 1 436 ? 10.723 2.408 -4.135 1.00 90.25 436 GLU A CA 1
ATOM 3482 C C . GLU A 1 436 ? 11.482 3.319 -3.171 1.00 90.25 436 GLU A C 1
ATOM 3484 O O . GLU A 1 436 ? 10.958 4.274 -2.586 1.00 90.25 436 GLU A O 1
ATOM 3489 N N . TYR A 1 437 ? 12.760 2.996 -3.002 1.00 87.50 437 TYR A N 1
ATOM 3490 C CA . TYR A 1 437 ? 13.715 3.806 -2.277 1.00 87.50 437 TYR A CA 1
ATOM 3491 C C . TYR A 1 437 ? 14.256 4.919 -3.162 1.00 87.50 437 TYR A C 1
ATOM 3493 O O . TYR A 1 437 ? 14.968 4.678 -4.133 1.00 87.50 437 TYR A O 1
ATOM 3501 N N . VAL A 1 438 ? 14.002 6.151 -2.740 1.00 86.19 438 VAL A N 1
ATOM 3502 C CA . VAL A 1 438 ? 14.483 7.352 -3.409 1.00 86.19 438 VAL A CA 1
ATOM 3503 C C . VAL A 1 438 ? 15.496 8.057 -2.537 1.00 86.19 438 VAL A C 1
ATOM 3505 O O . VAL A 1 438 ? 15.300 8.298 -1.346 1.00 86.19 438 VAL A O 1
ATOM 3508 N N . CYS A 1 439 ? 16.588 8.428 -3.174 1.00 82.38 439 CYS A N 1
ATOM 3509 C CA . CYS A 1 439 ? 17.610 9.284 -2.620 1.00 82.38 439 CYS A CA 1
ATOM 3510 C C . CYS A 1 439 ? 17.145 10.745 -2.741 1.00 82.38 439 CYS A C 1
ATOM 3512 O O . CYS A 1 439 ? 17.133 11.303 -3.835 1.00 82.38 439 CYS A O 1
ATOM 3514 N N . LYS A 1 440 ? 16.724 11.367 -1.629 1.00 81.50 440 LYS A N 1
ATOM 3515 C CA . LYS A 1 440 ? 16.373 12.797 -1.595 1.00 81.50 440 LYS A CA 1
ATOM 3516 C C . LYS A 1 440 ? 17.545 13.621 -1.050 1.00 81.50 440 LYS A C 1
ATOM 3518 O O . LYS A 1 440 ? 18.136 13.224 -0.040 1.00 81.50 440 LYS A O 1
ATOM 3523 N N . PRO A 1 441 ? 17.897 14.758 -1.677 1.00 75.38 441 PRO A N 1
ATOM 3524 C CA . PRO A 1 441 ? 18.901 15.657 -1.118 1.00 75.38 441 PRO A CA 1
ATOM 3525 C C . PRO A 1 441 ? 18.445 16.149 0.262 1.00 75.38 441 PRO A C 1
ATOM 3527 O O . PRO A 1 441 ? 17.253 16.379 0.490 1.00 75.38 441 PRO A O 1
ATOM 3530 N N . GLY A 1 442 ? 19.386 16.262 1.203 1.00 74.19 442 GLY A N 1
ATOM 3531 C CA . GLY A 1 442 ? 19.104 16.776 2.540 1.00 74.19 442 GLY A CA 1
ATOM 3532 C C . GLY A 1 442 ? 18.491 18.179 2.481 1.00 74.19 442 GLY A C 1
ATOM 3533 O O . GLY A 1 442 ? 18.870 19.003 1.652 1.00 74.19 442 GLY A O 1
ATOM 3534 N N . ALA A 1 443 ? 17.538 18.471 3.371 1.00 67.56 443 ALA A N 1
ATOM 3535 C CA . ALA A 1 443 ? 16.844 19.764 3.399 1.00 67.56 443 ALA A CA 1
ATOM 3536 C C . ALA A 1 443 ? 17.774 20.955 3.710 1.00 67.56 443 ALA A C 1
ATOM 3538 O O . ALA A 1 443 ? 17.421 22.102 3.438 1.00 67.56 443 ALA A O 1
ATOM 3539 N N . SER A 1 444 ? 18.962 20.709 4.276 1.00 67.62 444 SER A N 1
ATOM 3540 C CA . SER A 1 444 ? 19.966 21.741 4.517 1.00 67.62 444 SER A CA 1
ATOM 3541 C C . SER A 1 444 ? 21.106 21.637 3.501 1.00 67.62 444 SER A C 1
ATOM 3543 O O . SER A 1 444 ? 21.723 20.589 3.337 1.00 67.62 444 SER A O 1
ATOM 3545 N N . ARG A 1 445 ? 21.468 22.771 2.883 1.00 57.47 445 ARG A N 1
ATOM 3546 C CA . ARG A 1 445 ? 22.637 22.900 1.983 1.00 57.47 445 ARG A CA 1
ATOM 3547 C C . ARG A 1 445 ? 23.974 22.466 2.612 1.00 57.47 445 ARG A C 1
ATOM 3549 O O . ARG A 1 445 ? 24.966 22.380 1.902 1.00 57.47 445 ARG A O 1
ATOM 3556 N N . LYS A 1 446 ? 24.023 22.251 3.932 1.00 60.50 446 LYS A N 1
ATOM 3557 C CA . LYS A 1 446 ? 25.238 21.901 4.684 1.00 60.50 446 LYS A CA 1
ATOM 3558 C C . LYS A 1 446 ? 25.448 20.395 4.866 1.00 60.50 446 LYS A C 1
ATOM 3560 O O . LYS A 1 446 ? 26.547 20.008 5.243 1.00 60.50 446 LYS A O 1
ATOM 3565 N N . HIS A 1 447 ? 24.442 19.560 4.602 1.00 54.28 447 HIS A N 1
ATOM 3566 C CA . HIS A 1 447 ? 24.594 18.106 4.637 1.00 54.28 447 HIS A CA 1
ATOM 3567 C C . HIS A 1 447 ? 24.489 17.558 3.214 1.00 54.28 447 HIS A C 1
ATOM 3569 O O . HIS A 1 447 ? 23.403 17.442 2.654 1.00 54.28 447 HIS A O 1
ATOM 3575 N N . THR A 1 448 ? 25.642 17.224 2.636 1.00 58.94 448 THR A N 1
ATOM 3576 C CA . THR A 1 448 ? 25.795 16.544 1.338 1.00 58.94 448 THR A CA 1
ATOM 3577 C C . THR A 1 448 ? 25.285 15.100 1.350 1.00 58.94 448 THR A C 1
ATOM 3579 O O . THR A 1 448 ? 25.256 14.446 0.311 1.00 58.94 448 THR A O 1
ATOM 3582 N N . GLU A 1 449 ? 24.868 14.586 2.507 1.00 69.50 449 GLU A N 1
ATOM 3583 C CA . GLU A 1 449 ? 24.371 13.225 2.636 1.00 69.50 449 GLU A CA 1
ATOM 3584 C C . GLU A 1 449 ? 22.943 13.111 2.108 1.00 69.50 449 GLU A C 1
ATOM 3586 O O . GLU A 1 449 ? 21.992 13.735 2.589 1.00 69.50 449 GLU A O 1
ATOM 3591 N N . CYS A 1 450 ? 22.796 12.285 1.081 1.00 75.69 450 CYS A N 1
ATOM 3592 C CA . CYS A 1 450 ? 21.509 11.966 0.511 1.00 75.69 450 CYS A CA 1
ATOM 3593 C C . CYS A 1 450 ? 20.724 11.046 1.456 1.00 75.69 450 CYS A C 1
ATOM 3595 O O . CYS A 1 450 ? 21.189 9.962 1.813 1.00 75.69 450 CYS A O 1
ATOM 3597 N N . LYS A 1 451 ? 19.511 11.453 1.848 1.00 80.56 451 LYS A N 1
ATOM 3598 C CA . LYS A 1 451 ? 18.655 10.630 2.704 1.00 80.56 451 LYS A CA 1
ATOM 3599 C C . LYS A 1 451 ? 17.853 9.664 1.840 1.00 80.56 451 LYS A C 1
ATOM 3601 O O . LYS A 1 451 ? 17.063 10.086 0.994 1.00 80.56 451 LYS A O 1
ATOM 3606 N N . ARG A 1 452 ? 18.023 8.365 2.090 1.00 82.44 452 ARG A N 1
ATOM 3607 C CA . ARG A 1 452 ? 17.192 7.310 1.500 1.00 82.44 452 ARG A CA 1
ATOM 3608 C C . ARG A 1 452 ? 15.796 7.369 2.133 1.00 82.44 452 ARG A C 1
ATOM 3610 O O . ARG A 1 452 ? 15.662 7.299 3.353 1.00 82.44 452 ARG A O 1
ATOM 3617 N N . VAL A 1 453 ? 14.766 7.550 1.313 1.00 88.06 453 VAL A N 1
ATOM 3618 C CA . VAL A 1 453 ? 13.363 7.675 1.731 1.00 88.06 453 VAL A CA 1
ATOM 3619 C C . VAL A 1 453 ? 12.508 6.780 0.848 1.00 88.06 453 VAL A C 1
ATOM 3621 O O . VAL A 1 453 ? 12.672 6.782 -0.366 1.00 88.06 453 VAL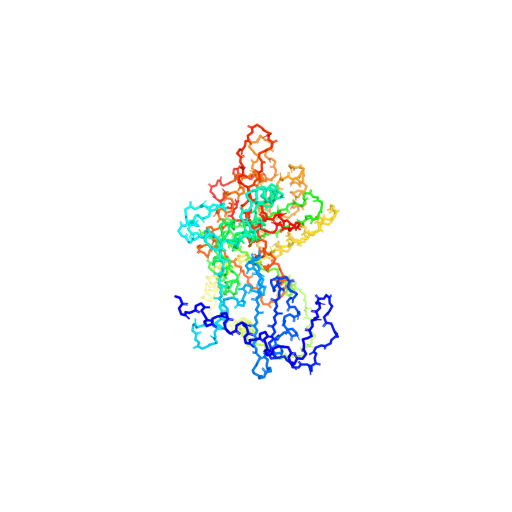 A O 1
ATOM 3624 N N . ILE A 1 454 ? 11.571 6.048 1.443 1.00 90.94 454 ILE A N 1
ATOM 3625 C CA . ILE A 1 454 ? 10.593 5.270 0.681 1.00 90.94 454 ILE A CA 1
ATOM 3626 C C . ILE A 1 454 ? 9.474 6.183 0.164 1.00 90.94 454 ILE A C 1
ATOM 3628 O O . ILE A 1 454 ? 8.946 7.011 0.913 1.00 90.94 454 ILE A O 1
ATOM 3632 N N . THR A 1 455 ? 9.086 6.022 -1.100 1.00 89.62 455 THR A N 1
ATOM 3633 C CA . THR A 1 455 ? 7.958 6.744 -1.700 1.00 89.62 455 THR A CA 1
ATOM 3634 C C . THR A 1 455 ? 7.300 5.927 -2.809 1.00 89.62 455 THR A C 1
ATOM 3636 O O . THR A 1 455 ? 7.991 5.296 -3.601 1.00 89.62 455 THR A O 1
ATOM 3639 N N . GLY A 1 456 ? 5.969 5.987 -2.906 1.00 86.88 456 GLY A N 1
ATOM 3640 C CA . GLY A 1 456 ? 5.231 5.532 -4.089 1.00 86.88 456 GLY A CA 1
ATOM 3641 C C . GLY A 1 456 ? 4.743 6.679 -4.986 1.00 86.88 456 GLY A C 1
ATOM 3642 O O . GLY A 1 456 ? 4.243 6.433 -6.077 1.00 86.88 456 GLY A O 1
ATOM 3643 N N . LYS A 1 457 ? 4.933 7.943 -4.573 1.00 85.00 457 LYS A N 1
ATOM 3644 C CA . LYS A 1 457 ? 4.422 9.143 -5.275 1.00 85.00 457 LYS A CA 1
ATOM 3645 C C . LYS A 1 457 ? 5.289 9.677 -6.419 1.00 85.00 457 LYS A C 1
ATOM 3647 O O . LYS A 1 457 ? 5.174 10.841 -6.805 1.00 85.00 457 LYS A O 1
ATOM 3652 N N . LEU A 1 458 ? 6.212 8.880 -6.948 1.00 80.06 458 LEU A N 1
ATOM 3653 C CA . LEU A 1 458 ? 7.040 9.339 -8.063 1.00 80.06 458 LEU A CA 1
ATOM 3654 C C . LEU A 1 458 ? 6.202 9.508 -9.332 1.00 80.06 458 LEU A C 1
ATOM 3656 O O . LEU A 1 458 ? 5.314 8.705 -9.602 1.00 80.06 458 LEU A O 1
ATOM 3660 N N . HIS A 1 459 ? 6.501 10.540 -10.124 1.00 77.69 459 HIS A N 1
ATOM 3661 C CA . HIS A 1 459 ? 5.861 10.785 -11.424 1.00 77.69 459 HIS A CA 1
ATOM 3662 C C . HIS A 1 459 ? 4.325 10.927 -11.365 1.00 77.69 459 HIS A C 1
ATOM 3664 O O . HIS A 1 459 ? 3.623 10.469 -12.262 1.00 77.69 459 HIS A O 1
ATOM 3670 N N . GLY A 1 460 ? 3.788 11.534 -10.297 1.00 75.88 460 GLY A N 1
ATOM 3671 C CA . GLY A 1 460 ? 2.342 11.772 -10.157 1.00 75.88 460 GLY A CA 1
ATOM 3672 C C . GLY A 1 460 ? 1.516 10.509 -9.894 1.00 75.88 460 GLY A C 1
ATOM 3673 O O . GLY A 1 460 ? 0.308 10.507 -10.118 1.00 75.88 460 GLY A O 1
ATOM 3674 N N . ARG A 1 461 ? 2.165 9.427 -9.454 1.00 83.00 461 ARG A N 1
ATOM 3675 C CA . ARG A 1 461 ? 1.511 8.178 -9.052 1.00 83.00 461 ARG A CA 1
ATOM 3676 C C . ARG A 1 461 ? 0.922 8.309 -7.641 1.00 83.00 461 ARG A C 1
ATOM 3678 O O . ARG A 1 461 ? 1.412 9.091 -6.828 1.00 83.00 461 ARG A O 1
ATOM 3685 N N . ASN A 1 462 ? -0.105 7.512 -7.362 1.00 87.94 462 ASN A N 1
ATOM 3686 C CA . ASN A 1 462 ? -0.756 7.434 -6.053 1.00 87.94 462 ASN A CA 1
ATOM 3687 C C . ASN A 1 462 ? -0.259 6.198 -5.301 1.00 87.94 462 ASN A C 1
ATOM 3689 O O . ASN A 1 462 ? -0.041 5.159 -5.921 1.00 87.94 462 ASN A O 1
ATOM 3693 N N . ASP A 1 463 ? -0.115 6.299 -3.983 1.00 92.00 463 ASP A N 1
ATOM 3694 C CA . ASP A 1 463 ? 0.354 5.213 -3.115 1.00 92.00 463 ASP A CA 1
ATOM 3695 C C . ASP A 1 463 ? -0.566 4.946 -1.916 1.00 92.00 463 ASP A C 1
ATOM 3697 O O . ASP A 1 463 ? -0.211 4.184 -1.015 1.00 92.00 463 ASP A O 1
ATOM 3701 N N . ASP A 1 464 ? -1.766 5.528 -1.938 1.00 91.81 464 ASP A N 1
ATOM 3702 C CA . ASP A 1 464 ? -2.645 5.586 -0.773 1.00 91.81 464 ASP A CA 1
ATOM 3703 C C . ASP A 1 464 ? -3.117 4.175 -0.326 1.00 91.81 464 ASP A C 1
ATOM 3705 O O . ASP A 1 464 ? -3.135 3.855 0.864 1.00 91.81 464 ASP A O 1
ATOM 3709 N N . LEU A 1 465 ? -3.403 3.252 -1.263 1.00 92.50 465 LEU A N 1
ATOM 3710 C CA . LEU A 1 465 ? -3.743 1.853 -0.928 1.00 92.50 465 LEU A CA 1
ATOM 3711 C C . LEU A 1 465 ? -2.540 1.082 -0.387 1.00 92.50 465 LEU A C 1
ATOM 3713 O O . LEU A 1 465 ? -2.697 0.270 0.524 1.00 92.50 465 LEU A O 1
ATOM 3717 N N . ALA A 1 466 ? -1.342 1.316 -0.929 1.00 94.62 466 ALA A N 1
ATOM 3718 C CA . ALA A 1 466 ? -0.126 0.690 -0.418 1.00 94.62 466 ALA A CA 1
ATOM 3719 C C . ALA A 1 466 ? 0.169 1.143 1.022 1.00 94.62 466 ALA A C 1
ATOM 3721 O O . ALA A 1 466 ? 0.522 0.313 1.861 1.00 94.62 466 ALA A O 1
ATOM 3722 N N . ILE A 1 467 ? -0.040 2.426 1.335 1.00 94.75 467 ILE A N 1
ATOM 3723 C CA . ILE A 1 467 ? 0.087 2.961 2.696 1.00 94.75 467 ILE A CA 1
ATOM 3724 C C . ILE A 1 467 ? -0.982 2.378 3.623 1.00 94.75 467 ILE A C 1
ATOM 3726 O O . ILE A 1 467 ? -0.639 1.878 4.695 1.00 94.75 467 ILE A O 1
ATOM 3730 N N . ALA A 1 468 ? -2.254 2.364 3.217 1.00 95.38 468 ALA A N 1
ATOM 3731 C CA . ALA A 1 468 ? -3.323 1.752 4.008 1.00 95.38 468 ALA A CA 1
ATOM 3732 C C . ALA A 1 468 ? -3.052 0.259 4.282 1.00 95.38 468 ALA A C 1
ATOM 3734 O O . ALA A 1 468 ? -3.231 -0.219 5.404 1.00 95.38 468 ALA A O 1
ATOM 3735 N N . MET A 1 469 ? -2.517 -0.468 3.298 1.00 95.56 469 MET A N 1
ATOM 3736 C CA . MET A 1 469 ? -2.090 -1.858 3.459 1.00 95.56 469 MET A CA 1
ATOM 3737 C C . MET A 1 469 ? -0.919 -2.007 4.444 1.00 95.56 469 MET A C 1
ATOM 3739 O O . MET A 1 469 ? -0.928 -2.888 5.303 1.00 95.56 469 MET A O 1
ATOM 3743 N N . MET A 1 470 ? 0.086 -1.132 4.361 1.00 96.50 470 MET A N 1
ATOM 3744 C CA . MET A 1 470 ? 1.212 -1.088 5.301 1.00 96.50 470 MET A CA 1
ATOM 3745 C C . MET A 1 470 ? 0.753 -0.807 6.739 1.00 96.50 470 MET A C 1
ATOM 3747 O O . MET A 1 470 ? 1.219 -1.460 7.678 1.00 96.50 470 MET A O 1
ATOM 3751 N N . LEU A 1 471 ? -0.188 0.127 6.912 1.00 96.75 471 LEU A N 1
ATOM 3752 C CA . LEU A 1 471 ? -0.808 0.430 8.201 1.00 96.75 471 LEU A CA 1
ATOM 3753 C C . LEU A 1 471 ? -1.502 -0.814 8.773 1.00 96.75 471 LEU A C 1
ATOM 3755 O O . LEU A 1 471 ? -1.301 -1.139 9.946 1.00 96.75 471 LEU A O 1
ATOM 3759 N N . LEU A 1 472 ? -2.266 -1.529 7.940 1.00 95.81 472 LEU A N 1
ATOM 3760 C CA . LEU A 1 472 ? -2.986 -2.741 8.329 1.00 95.81 472 LEU A CA 1
ATOM 3761 C C . LEU A 1 472 ? -2.056 -3.923 8.651 1.00 95.81 472 LEU A C 1
ATOM 3763 O O . LEU A 1 472 ? -2.392 -4.747 9.494 1.00 95.81 472 LEU A O 1
ATOM 3767 N N . ALA A 1 473 ? -0.883 -4.019 8.030 1.00 95.69 473 ALA A N 1
ATOM 3768 C CA . ALA A 1 473 ? 0.076 -5.079 8.344 1.00 95.69 473 ALA A CA 1
ATOM 3769 C C . ALA A 1 473 ? 0.766 -4.874 9.703 1.00 95.69 473 ALA A C 1
ATOM 3771 O O . ALA A 1 473 ? 1.007 -5.830 10.439 1.00 95.69 473 ALA A O 1
ATOM 3772 N N . TYR A 1 474 ? 1.078 -3.626 10.052 1.00 96.69 474 TYR A N 1
ATOM 3773 C CA . TYR A 1 474 ? 1.923 -3.314 11.204 1.00 96.69 474 TYR A CA 1
ATOM 3774 C C . TYR A 1 474 ? 1.144 -3.025 12.488 1.00 96.69 474 TYR A C 1
ATOM 3776 O O . TYR A 1 474 ? 1.409 -3.608 13.541 1.00 96.69 474 TYR A O 1
ATOM 3784 N N . TRP A 1 475 ? 0.181 -2.105 12.429 1.00 96.25 475 TRP A N 1
ATOM 3785 C CA . TRP A 1 475 ? -0.464 -1.580 13.631 1.00 96.25 475 TRP A CA 1
ATOM 3786 C C . TRP A 1 475 ? -1.353 -2.586 14.366 1.00 96.25 475 TRP A C 1
ATOM 3788 O O . TRP A 1 475 ? -1.339 -2.574 15.598 1.00 96.25 475 TRP A O 1
ATOM 3798 N N . PRO A 1 476 ? -2.075 -3.493 13.686 1.00 94.38 476 PRO A N 1
ATOM 3799 C CA . PRO A 1 476 ? -2.782 -4.580 14.354 1.00 94.38 476 PRO A CA 1
ATOM 3800 C C . PRO A 1 476 ? -1.864 -5.487 15.173 1.00 94.38 476 PRO A C 1
ATOM 3802 O O . PRO A 1 476 ? -2.216 -5.859 16.293 1.00 94.38 476 PRO A O 1
ATOM 3805 N N . LEU A 1 477 ? -0.672 -5.800 14.655 1.00 92.94 477 LEU A N 1
ATOM 3806 C CA . LEU A 1 477 ? 0.316 -6.599 15.380 1.00 92.94 477 LEU A CA 1
ATOM 3807 C C . LEU A 1 477 ? 0.861 -5.813 16.574 1.00 92.94 477 LEU A C 1
ATOM 3809 O O . LEU A 1 477 ? 0.920 -6.328 17.688 1.00 92.94 477 LEU A O 1
ATOM 3813 N N . TYR A 1 478 ? 1.191 -4.538 16.362 1.00 93.19 478 TYR A N 1
ATOM 3814 C CA . TYR A 1 478 ? 1.625 -3.650 17.434 1.00 93.19 478 TYR A CA 1
ATOM 3815 C C . TYR A 1 478 ? 0.577 -3.552 18.553 1.00 93.19 478 TYR A C 1
ATOM 3817 O O . TYR A 1 478 ? 0.915 -3.653 19.731 1.00 93.19 478 TYR A O 1
ATOM 3825 N N . HIS A 1 479 ? -0.702 -3.421 18.201 1.00 94.25 479 HIS A N 1
ATOM 3826 C CA . HIS A 1 479 ? -1.808 -3.444 19.149 1.00 94.25 479 HIS A CA 1
ATOM 3827 C C . HIS A 1 479 ? -1.914 -4.786 19.880 1.00 94.25 479 HIS A C 1
ATOM 3829 O O . HIS A 1 479 ? -1.999 -4.793 21.102 1.00 94.25 479 HIS A O 1
ATOM 3835 N N . ALA A 1 480 ? -1.845 -5.917 19.173 1.00 90.62 480 ALA A N 1
ATOM 3836 C CA . ALA A 1 480 ? -1.904 -7.239 19.798 1.00 90.62 480 ALA A CA 1
ATOM 3837 C C . ALA A 1 480 ? -0.794 -7.444 20.849 1.00 90.62 480 ALA A C 1
ATOM 3839 O O . ALA A 1 480 ? -1.040 -8.051 21.889 1.00 90.62 480 ALA A O 1
ATOM 3840 N N . LEU A 1 481 ? 0.400 -6.890 20.610 1.00 89.00 481 LEU A N 1
ATOM 3841 C CA . LEU A 1 481 ? 1.544 -6.983 21.524 1.00 89.00 481 LEU A CA 1
ATOM 3842 C C . LEU A 1 481 ? 1.472 -6.005 22.709 1.00 89.00 481 LEU A C 1
ATOM 3844 O O . LEU A 1 481 ? 1.974 -6.314 23.787 1.00 89.00 481 LEU A O 1
ATOM 3848 N N . ASN A 1 482 ? 0.866 -4.828 22.528 1.00 91.75 482 ASN A N 1
ATOM 3849 C CA . ASN A 1 482 ? 0.834 -3.766 23.547 1.00 91.75 482 ASN A CA 1
ATOM 3850 C C . ASN A 1 482 ? -0.519 -3.642 24.277 1.00 91.75 482 ASN A C 1
ATOM 3852 O O . ASN A 1 482 ? -0.623 -2.923 25.278 1.00 91.75 482 ASN A O 1
ATOM 3856 N N . GLY A 1 483 ? -1.545 -4.342 23.790 1.00 91.25 483 GLY A N 1
ATOM 3857 C CA . GLY A 1 483 ? -2.918 -4.305 24.279 1.00 91.25 483 GLY A CA 1
ATOM 3858 C C . GLY A 1 483 ? -3.550 -2.915 24.205 1.00 91.25 483 GLY A C 1
ATOM 3859 O O . GLY A 1 483 ? -3.162 -2.052 23.422 1.00 91.25 483 GLY A O 1
ATOM 3860 N N . ASP A 1 484 ? -4.494 -2.664 25.106 1.00 89.19 484 ASP A N 1
ATOM 3861 C CA . ASP A 1 484 ? -5.304 -1.442 25.146 1.00 89.19 484 ASP A CA 1
ATOM 3862 C C . ASP A 1 484 ? -4.535 -0.140 25.424 1.00 89.19 484 ASP A C 1
ATOM 3864 O O . ASP A 1 484 ? -5.109 0.946 25.360 1.00 89.19 484 ASP A O 1
ATOM 3868 N N . ARG A 1 485 ? -3.236 -0.214 25.735 1.00 84.56 485 ARG A N 1
ATOM 3869 C CA . ARG A 1 485 ? -2.403 0.965 26.027 1.00 84.56 485 ARG A CA 1
ATOM 3870 C C . ARG A 1 485 ? -2.270 1.912 24.838 1.00 84.56 485 ARG A C 1
ATOM 3872 O O . ARG A 1 485 ? -1.990 3.088 25.043 1.00 84.56 485 ARG A O 1
ATOM 3879 N N . VAL A 1 486 ? -2.457 1.391 23.629 1.00 84.69 486 VAL A N 1
ATOM 3880 C CA . VAL A 1 486 ? -2.308 2.125 22.366 1.00 84.69 486 VAL A CA 1
ATOM 3881 C C . VAL A 1 486 ? -3.652 2.577 21.791 1.00 84.69 486 VAL A C 1
ATOM 3883 O O . VAL A 1 486 ? -3.701 3.071 20.669 1.00 84.69 486 VAL A O 1
ATOM 3886 N N . LEU A 1 487 ? -4.742 2.390 22.541 1.00 83.88 487 LEU A N 1
ATOM 3887 C CA . LEU A 1 487 ? -6.094 2.770 22.144 1.00 83.88 487 LEU A CA 1
ATOM 3888 C C . LEU A 1 487 ? -6.555 4.039 22.872 1.00 83.88 487 LEU A C 1
ATOM 3890 O O . LEU A 1 487 ? -6.183 4.289 24.024 1.00 83.88 487 LEU A O 1
ATOM 3894 N N . THR A 1 488 ? -7.390 4.813 22.181 1.00 80.31 488 THR A N 1
ATOM 3895 C CA . THR A 1 488 ? -8.070 6.022 22.679 1.00 80.31 488 THR A CA 1
ATOM 3896 C C . THR A 1 488 ? -9.540 5.766 22.907 1.00 80.31 488 THR A C 1
ATOM 3898 O O . THR A 1 488 ? -10.147 5.148 21.994 1.00 80.31 488 THR A O 1
#

pLDDT: mean 72.35, std 19.76, range [29.14, 97.5]

Foldseek 3Di:
DVVVVVVVVVVVVVVVVCVPDDDDDDDDPDADDDQVPDADLEAEAEQVQPDDPCNCVVHVVVNVPDPNHYYHYDHFQEACPTPVVVLQCDDDPPDNHRPDDDDQDFQADPVCVVVVPQQHHPVRVVVDDPVRPPPVVSVVVCVVCVVPSQCCCRVPGSDRPADPWALADPVLLVLVVVQLPDDPCLQPFAFPPLAKEWFWQDDLDDPAWIKIFIFTAGPVRFTEAEADFDDPPDPVVVVPDPDDDDDDDDDDDDDPVVVVVVVVVVVVVVVVVVVVVPPPDPPPPVVVVVCVVCPPPVVVSVVVRLAFDHDHMDIGHDPDLVSVLVVLLVRLVSRCVRHDLPREYEYAYAQERPGLPVQQSSVVSNVVSPPYWAFAPDPDPVRGGHDYDDQVLVSVLSVLLNVSSVVVSYHYHDDPHDDRDPVRSVLLSVLSSQWTWDFDQDPDPPDRHTDTGTDSCPPNDYNNNVVSSSSSRPVSVVCSVPPCPRID

Sequence (488 aa):
MRRRWFFWVAVLLATLCFAREGVASETFQQPERRLKGVGAKVIILEEASRLDEAVFTEVIVPLLNVRDTALLAISTPLDENNFYSTLLRMKEPNSDEPMFYVLEVTLICPACAERGVKDVCEHRRELLPPWKSDHRREEMTRMLFESQPQMYMQEQLGIPSGADACCYDRESLVRFATRVRYHADTSTVNPIGQNVYMAIDTCGGGNNMMAIVSGYLTVQHDLVMGRDGMWGAGILRAFHGGSSLRFRKTAGPPSAGMKRVLFACNFILFGRLIIRRLKHLAFFHKLAYVRAQLRRPVLHLVAKTFFAQVISMDATAVTSDNQLTHELSSHAHRLRDRMHATACIISVIEANYGGWVQASRVAQILQPYQPVRHLSADSSKLRRPGVLTSAESKERMRHELQRYLAENRVHMELREQGGTRVDDVQLLLKQLRQFEYVCKPGASRKHTECKRVITGKLHGRNDDLAIAMMLLAYWPLYHALNGDRVLT

Secondary structure (DSSP, 8-state):
-HHHHHHHHHHHHHHHHHTSSPPP----S--SSS-TT---SEEEEETGGGS-HHHIIIIIHHHTTSTT-EEEEE-----TTSHHHHHHH-B-TTSSSBSS------SS-HHHHHTT--S--GGGGGGS-TTT--HHHHHHHHHHTTT-HHHHHHHHH-PPS-STTBSS-HHHHHHHHHHTT----GGG--BGGGEEEEEEEPP-STTPPEEEEEEEEBTT--EEEE--------SSGGGT--S--PPPP---PPPHHHHHHHHHHHHHHHHHHHHHH-TTSS-HHHHHHHHHHHHTHHHHHHHTT-------EEEE---SHHHHHHHHHHHHHHHHHHS-TTPEEEEEEB--SSTHHHHHHHHHHHTTSSSEEEBB---STT--SBB---HHHHHHHHHHHHHHHHTT-EEEE--SSS---HHHHHHHHHHHHH-EEEEEPPSSTT--PPEEEEES-GGG---HHHHHHHHHHHHHHHHHHHGGGGB-